Protein AF-A0A2M8S8R7-F1 (afdb_monomer)

Radius of gyration: 24.05 Å; Cα contacts (8 Å, |Δi|>4): 678; chains: 1; bounding box: 71×45×65 Å

Nearest PDB structures (foldseek):
  3ilj-assembly1_A  TM=2.796E-01  e=3.632E+00  Escherichia coli K-12
  1tmm-assembly1_A  TM=2.621E-01  e=4.346E+00  Escherichia coli
  7kdr-assembly1_A  TM=2.637E-01  e=5.520E+00  Escherichia coli K-12
  3kuh-assembly1_A  TM=2.385E-01  e=4.898E+00  Escherichia coli K-12

Sequence (389 aa):
VWYWWPNVEASHVPVLREVSRRVFSVGKGEDLAVLDATDAEPPANAVRWQPATSGASLEVPEAGCLAVCDAVFARDLNDLPLPAAGVRAVTYASDVAASAQPLPTFVLGLWRSGKRCSCDARLLCQVVGPIRHLLDEIRNEVVGLLARSPSERPAMETLVRRVLLGHDDSDKPIAEPHLAILPLPSVLGPYPDGRVRRIALADFGGGDDPNRRAIVEMAQVLLHGRELRDNGLGTGVVLDTEPDRQWLRAITKRSRTWATVTPLVQAAKELTGAEWKRLVEARRKAEQEPAKAAARELHLRKRRLELIERSIRQAIAGQGARIVSVEFTSGGPIAGVHVAAQYRTKGYLSEMPKLHIHVTFDRPVAGPLAVGRGRYVGFGVLWPVQDHE

Secondary structure (DSSP, 8-state):
-----TTS-GGGHHHHHHHHTT--EETTTTEE------SSPPPTTSPPEEEEEEEEEEEEEPTTHHHHHHHHHHS-TT--SPPPPSEEEEEEEESS----PPP-EEEEEEEETTEE--B-GGGTHHHHHHHHHHHHHTHHHHHHHH-SSTTTHHHHHHHHHHHHH-B-TTSPBPSS--EEEEEEE--SSSS----EEEEEEEETT-SS-HHHHHHHHHHHHHHTTPEEEETTEEEEEEEEE-TT-HHHHHHH-EEEEEEESS-EE---TTSSHHHHHHHHHHHHTTTT-HHHHHHHHHHHHHHHHHHHHHHHHHHTTTS---EEEEEEESS-SSTTPPPGGGS---GGGTTS-EEEEEEEEEEEEES-EE-STTTTBT-SEEEEEPP--

Mean predicted aligned error: 12.51 Å

Solvent-accessible surface area (backbone atoms only — not comparable to full-atom values): 21881 Å² total; per-residue (Å²): 138,87,86,85,65,95,86,62,66,70,85,50,34,67,59,48,29,59,54,26,66,73,40,60,47,47,86,92,66,80,40,79,42,86,49,79,53,72,82,69,80,75,64,90,86,58,87,47,71,42,84,3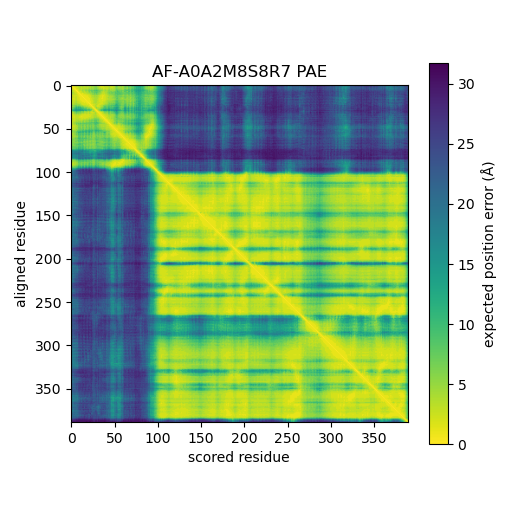8,99,59,65,55,74,41,81,39,78,40,90,62,26,65,61,52,52,50,54,65,68,74,52,67,96,83,71,76,81,77,78,81,73,44,54,42,81,43,31,27,29,59,73,63,70,55,68,89,64,80,59,59,64,50,45,33,31,35,28,36,94,93,36,82,39,72,42,61,55,40,46,45,59,78,54,47,48,20,50,50,50,52,52,59,66,45,44,64,57,50,36,65,74,67,38,92,45,84,84,45,35,64,63,41,46,52,48,48,38,29,39,61,70,24,24,49,96,84,71,43,81,54,89,64,59,26,43,17,41,35,61,41,44,33,60,66,77,97,74,35,68,17,36,25,38,32,36,35,45,36,33,77,52,68,62,95,50,65,65,63,50,51,52,54,55,47,48,56,60,67,44,46,74,35,68,35,33,57,95,85,38,79,67,66,34,27,30,34,71,50,87,81,48,58,67,52,53,50,40,38,38,68,28,37,31,35,30,33,64,27,37,25,28,49,83,48,93,82,53,31,65,66,50,50,51,53,50,53,51,30,60,71,39,27,90,82,41,46,70,61,27,51,52,52,53,51,50,54,52,52,56,52,50,55,56,49,51,52,32,46,54,64,60,47,62,67,66,86,59,47,83,70,48,76,45,79,40,83,51,40,78,48,67,32,34,68,37,31,84,66,47,59,58,68,74,91,54,52,68,36,51,53,38,28,42,39,38,33,36,77,43,65,44,67,34,72,42,48,26,50,72,32,28,54,67,33,21,11,26,39,36,64,44,80,81,85,126

Structure (mmCIF, N/CA/C/O backbone):
data_AF-A0A2M8S8R7-F1
#
_entry.id   AF-A0A2M8S8R7-F1
#
loop_
_atom_site.group_PDB
_atom_site.id
_atom_site.type_symbol
_atom_site.label_atom_id
_atom_site.label_alt_id
_atom_site.label_comp_id
_atom_site.label_asym_id
_atom_site.label_entity_id
_atom_site.label_seq_id
_atom_site.pdbx_PDB_ins_code
_atom_site.Cartn_x
_atom_site.Cartn_y
_atom_site.Cartn_z
_atom_site.occupancy
_atom_site.B_iso_or_equiv
_atom_site.auth_seq_id
_atom_site.auth_comp_id
_atom_site.auth_asym_id
_atom_site.auth_atom_id
_atom_site.pdbx_PDB_model_num
ATOM 1 N N . VAL A 1 1 ? -18.977 6.056 -17.827 1.00 67.38 1 VAL A N 1
ATOM 2 C CA . VAL A 1 1 ? -19.468 4.754 -17.306 1.00 67.38 1 VAL A CA 1
ATOM 3 C C . VAL A 1 1 ? -20.723 4.411 -18.080 1.00 67.38 1 VAL A C 1
ATOM 5 O O . VAL A 1 1 ? -21.520 5.317 -18.281 1.00 67.38 1 VAL A O 1
ATOM 8 N N . TRP A 1 2 ? -20.870 3.171 -18.546 1.00 76.62 2 TRP A N 1
ATOM 9 C CA . TRP A 1 2 ? -22.047 2.733 -19.301 1.00 76.62 2 TRP A CA 1
ATOM 10 C C . TRP A 1 2 ? -22.947 1.897 -18.393 1.00 76.62 2 TRP A C 1
ATOM 12 O O . TRP A 1 2 ? -22.484 0.916 -17.813 1.00 76.62 2 TRP A O 1
ATOM 22 N N . TYR A 1 3 ? -24.213 2.289 -18.272 1.00 81.62 3 TYR A N 1
ATOM 23 C CA . TYR A 1 3 ? -25.257 1.447 -17.694 1.00 81.62 3 TYR A CA 1
ATOM 24 C C . TYR A 1 3 ? -26.034 0.834 -18.851 1.00 81.62 3 TYR A C 1
ATOM 26 O O . TYR A 1 3 ? -26.595 1.557 -19.669 1.00 81.62 3 TYR A O 1
ATOM 34 N N . TRP A 1 4 ? -26.005 -0.492 -18.953 1.00 82.50 4 TRP A N 1
ATOM 35 C CA . TRP A 1 4 ? -26.667 -1.217 -20.030 1.00 82.50 4 TRP A CA 1
ATOM 36 C C . TRP A 1 4 ? -27.937 -1.880 -19.509 1.00 82.50 4 TRP A C 1
ATOM 38 O O . TRP A 1 4 ? -27.879 -2.687 -18.578 1.00 82.50 4 TRP A O 1
ATOM 48 N N . TRP A 1 5 ? -29.075 -1.551 -20.118 1.00 83.62 5 TRP A N 1
ATOM 49 C CA . TRP A 1 5 ? -30.376 -2.123 -19.781 1.00 83.62 5 TRP A CA 1
ATOM 50 C C . TRP A 1 5 ? -30.871 -2.999 -20.937 1.00 83.62 5 TRP A C 1
ATOM 52 O O . TRP A 1 5 ? -31.581 -2.505 -21.810 1.00 83.62 5 TRP A O 1
ATOM 62 N N . PRO A 1 6 ? -30.533 -4.302 -20.956 1.00 76.81 6 PRO A N 1
ATOM 63 C CA . PRO A 1 6 ? -30.803 -5.173 -22.105 1.00 76.81 6 PRO A CA 1
ATOM 64 C C . PRO A 1 6 ? -32.296 -5.411 -22.375 1.00 76.81 6 PRO A C 1
ATOM 66 O O . PRO A 1 6 ? -32.649 -5.886 -23.446 1.00 76.81 6 PRO A O 1
ATOM 69 N N . ASN A 1 7 ? -33.166 -5.092 -21.412 1.00 82.31 7 ASN A N 1
ATOM 70 C CA . ASN A 1 7 ? -34.602 -5.369 -21.467 1.00 82.31 7 ASN A CA 1
ATOM 71 C C . ASN A 1 7 ? -35.458 -4.098 -21.628 1.00 82.31 7 ASN A C 1
ATOM 73 O O . ASN A 1 7 ? -36.662 -4.148 -21.394 1.00 82.31 7 ASN A O 1
ATOM 77 N N . VAL A 1 8 ? -34.853 -2.947 -21.943 1.00 82.56 8 VAL A N 1
ATOM 78 C CA . VAL A 1 8 ? -35.576 -1.677 -22.129 1.00 82.56 8 VAL A CA 1
ATOM 79 C C . VAL A 1 8 ? -35.823 -1.442 -23.615 1.00 82.56 8 VAL A C 1
ATOM 81 O O . VAL A 1 8 ? -34.909 -1.548 -24.427 1.00 82.56 8 VAL A O 1
ATOM 84 N N . GLU A 1 9 ? -37.060 -1.101 -23.977 1.00 86.81 9 GLU A N 1
ATOM 85 C CA . GLU A 1 9 ? -37.412 -0.784 -25.362 1.00 86.81 9 GLU A CA 1
ATOM 86 C C . GLU A 1 9 ? -36.741 0.514 -25.835 1.00 86.81 9 GLU A C 1
ATOM 88 O O . GLU A 1 9 ? -36.772 1.530 -25.132 1.00 86.81 9 GLU A O 1
ATOM 93 N N . ALA A 1 10 ? -36.219 0.514 -27.068 1.00 86.25 10 ALA A N 1
ATOM 94 C CA . ALA A 1 10 ? -35.553 1.670 -27.680 1.00 86.25 10 ALA A CA 1
ATOM 95 C C . ALA A 1 10 ? -36.453 2.919 -27.791 1.00 86.25 10 ALA A C 1
ATOM 97 O O . ALA A 1 10 ? -35.959 4.046 -27.824 1.00 86.25 10 ALA A O 1
ATOM 98 N N . SER A 1 11 ? -37.778 2.737 -27.769 1.00 90.25 11 SER A N 1
ATOM 99 C CA . SER A 1 11 ? -38.788 3.805 -27.715 1.00 90.25 11 SER A CA 1
ATOM 100 C C . SER A 1 11 ? -38.593 4.775 -26.538 1.00 90.25 11 SER A C 1
ATOM 102 O O . SER A 1 11 ? -38.972 5.941 -26.639 1.00 90.25 11 SER A O 1
ATOM 104 N N . HIS A 1 12 ? -37.955 4.337 -25.446 1.00 88.81 12 HIS A N 1
ATOM 105 C CA . HIS A 1 12 ? -37.698 5.162 -24.261 1.00 88.81 12 HIS A CA 1
ATOM 106 C C . HIS A 1 12 ? -36.440 6.038 -24.371 1.00 88.81 12 HIS A C 1
ATOM 108 O O . HIS A 1 12 ? -36.274 6.970 -23.580 1.00 88.81 12 HIS A O 1
ATOM 114 N N . VAL A 1 13 ? -35.555 5.788 -25.346 1.00 89.75 13 VAL A N 1
ATOM 115 C CA . VAL A 1 13 ? -34.266 6.494 -25.490 1.00 89.75 13 VAL A CA 1
ATOM 116 C C . VAL A 1 13 ? -34.433 8.013 -25.639 1.00 89.75 13 VAL A C 1
ATOM 118 O O . VAL A 1 13 ? -33.710 8.736 -24.951 1.00 89.75 13 VAL A O 1
ATOM 121 N N . PRO A 1 14 ? -35.380 8.550 -26.442 1.00 91.00 14 PRO A N 1
ATOM 122 C CA . PRO A 1 14 ? -35.574 9.998 -26.547 1.00 91.00 14 PRO A CA 1
ATOM 123 C C . PRO A 1 14 ? -35.931 10.654 -25.207 1.00 91.00 14 PRO A C 1
ATOM 125 O O . PRO A 1 14 ? -35.393 11.710 -24.875 1.00 91.00 14 PRO A O 1
ATOM 128 N N . VAL A 1 15 ? -36.791 10.007 -24.413 1.00 90.19 15 VAL A N 1
ATOM 129 C CA . VAL A 1 15 ? -37.206 10.504 -23.092 1.00 90.19 15 VAL A CA 1
ATOM 130 C C . VAL A 1 15 ? -36.038 10.448 -22.109 1.00 90.19 15 VAL A C 1
ATOM 132 O O . VAL A 1 15 ? -35.763 11.431 -21.422 1.00 90.19 15 VAL A O 1
ATOM 135 N N . LEU A 1 16 ? -35.299 9.335 -22.078 1.00 86.44 16 LEU A N 1
ATOM 136 C CA . LEU A 1 16 ? -34.114 9.190 -21.228 1.00 86.44 16 LEU A CA 1
ATOM 137 C C . LEU A 1 16 ? -33.029 10.211 -21.582 1.00 86.44 16 LEU A C 1
ATOM 139 O O . LEU A 1 16 ? -32.403 10.769 -20.682 1.00 86.44 16 LEU A O 1
ATOM 143 N N . ARG A 1 17 ? -32.825 10.496 -22.873 1.00 89.69 17 ARG A N 1
ATOM 144 C CA . ARG A 1 17 ? -31.869 11.505 -23.345 1.00 89.69 17 ARG A CA 1
ATOM 145 C C . ARG A 1 17 ? -32.271 12.910 -22.899 1.00 89.69 17 ARG A C 1
ATOM 147 O O . ARG A 1 17 ? -31.420 13.669 -22.442 1.00 89.69 17 ARG A O 1
ATOM 154 N N . GLU A 1 18 ? -33.556 13.245 -22.977 1.00 87.31 18 GLU A N 1
ATOM 155 C CA . GLU A 1 18 ? -34.071 14.538 -22.516 1.00 87.31 18 GLU A CA 1
ATOM 156 C C . GLU A 1 18 ? -33.914 14.718 -20.998 1.00 87.31 18 GLU A C 1
ATOM 158 O O . GLU A 1 18 ? -33.465 15.770 -20.544 1.00 87.31 18 GLU A O 1
ATOM 163 N N . VAL A 1 19 ? -34.205 13.682 -20.206 1.00 84.25 19 VAL A N 1
ATOM 164 C CA . VAL A 1 19 ? -33.983 13.710 -18.749 1.00 84.25 19 VAL A CA 1
ATOM 165 C C . VAL A 1 19 ? -32.491 13.807 -18.422 1.00 84.25 19 VAL A C 1
ATOM 167 O O . VAL A 1 19 ? -32.100 14.611 -17.578 1.00 84.25 19 VAL A O 1
ATOM 170 N N . SER A 1 20 ? -31.644 13.048 -19.123 1.00 85.00 20 SER A N 1
ATOM 171 C CA . SER A 1 20 ? -30.189 13.017 -18.905 1.00 85.00 20 SER A CA 1
ATOM 172 C C . SER A 1 20 ? -29.539 14.390 -19.078 1.00 85.00 20 SER A C 1
ATOM 174 O O . SER A 1 20 ? -28.680 14.763 -18.283 1.00 85.00 20 SER A O 1
ATOM 176 N N . ARG A 1 21 ? -30.005 15.193 -20.045 1.00 82.38 21 ARG A N 1
ATOM 177 C CA . ARG A 1 21 ? -29.527 16.572 -20.271 1.00 82.38 21 ARG A CA 1
ATOM 178 C C . ARG A 1 21 ? -29.781 17.522 -19.101 1.00 82.38 21 ARG A C 1
ATOM 180 O O . ARG A 1 21 ? -29.117 18.548 -19.002 1.00 82.38 21 ARG A O 1
ATOM 187 N N . ARG A 1 22 ? -30.744 17.205 -18.234 1.00 81.31 22 ARG A N 1
ATOM 188 C CA . ARG A 1 22 ? -31.092 18.012 -17.053 1.00 81.31 22 ARG A CA 1
ATOM 189 C C . ARG A 1 22 ? -30.291 17.608 -15.817 1.00 81.31 22 ARG A C 1
ATOM 191 O O . ARG A 1 22 ? -30.345 18.300 -14.803 1.00 81.31 22 ARG A O 1
ATOM 198 N N . VAL A 1 23 ? -29.544 16.507 -15.892 1.00 77.06 23 VAL A N 1
ATOM 199 C CA . VAL A 1 23 ? -28.680 16.044 -14.810 1.00 77.06 23 VAL A CA 1
ATOM 200 C C . VAL A 1 23 ? -27.337 16.751 -14.919 1.00 77.06 23 VAL A C 1
ATOM 202 O O . VAL A 1 23 ? -26.569 16.511 -15.842 1.00 77.06 23 VAL A O 1
ATOM 205 N N . PHE A 1 24 ? -27.053 17.620 -13.953 1.00 72.19 24 PHE A N 1
ATOM 206 C CA . PHE A 1 24 ? -25.789 18.358 -13.867 1.00 72.19 24 PHE A CA 1
ATOM 207 C C . PHE A 1 24 ? -24.820 17.763 -12.837 1.00 72.19 24 PHE A C 1
ATOM 209 O O . PHE A 1 24 ? -23.649 18.132 -12.800 1.00 72.19 24 PHE A O 1
ATOM 216 N N . SER A 1 25 ? -25.290 16.842 -11.990 1.00 68.06 25 SER A N 1
ATOM 217 C CA . SER A 1 25 ? -24.465 16.154 -10.996 1.00 68.06 25 SER A CA 1
ATOM 218 C C . SER A 1 25 ? -24.991 14.750 -10.699 1.00 68.06 25 SER A C 1
ATOM 220 O O . SER A 1 25 ? -26.184 14.485 -10.840 1.00 68.06 25 SER A O 1
ATOM 222 N N . VAL A 1 26 ? -24.101 13.840 -10.297 1.00 63.94 26 VAL A N 1
ATOM 223 C CA . VAL A 1 26 ? -24.443 12.467 -9.882 1.00 63.94 26 VAL A CA 1
ATOM 224 C C . VAL A 1 26 ? -23.907 12.221 -8.467 1.00 63.94 26 VAL A C 1
ATOM 226 O O . VAL A 1 26 ? -22.957 12.860 -8.019 1.00 63.94 26 VAL A O 1
ATOM 229 N N . GLY A 1 27 ? -24.542 11.313 -7.722 1.00 61.47 27 GLY A N 1
ATOM 230 C CA . GLY A 1 27 ? -24.192 11.024 -6.330 1.00 61.47 27 GLY A CA 1
ATOM 231 C C . GLY A 1 27 ? -24.835 12.015 -5.357 1.00 61.47 27 GLY A C 1
ATOM 232 O O . GLY A 1 27 ? -25.998 12.373 -5.509 1.00 61.47 27 GLY A O 1
ATOM 233 N N . LYS A 1 28 ? -24.094 12.467 -4.339 1.00 54.31 28 LYS A N 1
ATOM 234 C CA . LYS A 1 28 ? -24.588 13.433 -3.333 1.00 54.31 28 LYS A CA 1
ATOM 235 C C . LYS A 1 28 ? -24.466 14.899 -3.787 1.00 54.31 28 LYS A C 1
ATOM 237 O O . LYS A 1 28 ? -24.303 15.780 -2.951 1.00 54.31 28 LYS A O 1
ATOM 242 N N . GLY A 1 29 ? -24.495 15.145 -5.099 1.00 49.56 29 GLY A N 1
ATOM 243 C CA . GLY A 1 29 ? -24.307 16.476 -5.692 1.00 49.56 29 GLY A CA 1
ATOM 244 C C . GLY A 1 29 ? -22.866 16.998 -5.649 1.00 49.56 29 GLY A C 1
ATOM 245 O O . GLY A 1 29 ? -22.649 18.186 -5.861 1.00 49.56 29 GLY A O 1
ATOM 246 N N . GLU A 1 30 ? -21.885 16.138 -5.349 1.00 43.62 30 GLU A N 1
ATOM 247 C CA . GLU A 1 30 ? -20.467 16.524 -5.268 1.00 43.62 30 GLU A CA 1
ATOM 248 C C . GLU A 1 30 ? -19.759 16.448 -6.638 1.00 43.62 30 GLU A C 1
ATOM 250 O O . GLU A 1 30 ? -18.824 17.210 -6.875 1.00 43.62 30 GLU A O 1
ATOM 255 N N . ASP A 1 31 ? -20.220 15.580 -7.547 1.00 52.41 31 ASP A N 1
ATOM 256 C CA . ASP A 1 31 ? -19.556 15.306 -8.825 1.00 52.41 31 ASP A CA 1
ATOM 257 C C . ASP A 1 31 ? -20.390 15.822 -10.006 1.00 52.41 31 ASP A C 1
ATOM 259 O O . ASP A 1 31 ? -21.514 15.362 -10.235 1.00 52.41 31 ASP A O 1
ATOM 263 N N . LEU A 1 32 ? -19.831 16.762 -10.777 1.00 69.88 32 LEU A N 1
ATOM 264 C CA . LEU A 1 32 ? -20.419 17.204 -12.044 1.00 69.88 32 LEU A CA 1
ATOM 265 C C . LEU A 1 32 ? -20.461 16.037 -13.030 1.00 69.88 32 LEU A C 1
ATOM 267 O O . LEU A 1 32 ? -19.477 15.314 -13.200 1.00 69.88 32 LEU A O 1
ATOM 271 N N . ALA A 1 33 ? -21.591 15.877 -13.709 1.00 74.06 33 ALA A N 1
ATOM 272 C CA . ALA A 1 33 ? -21.785 14.802 -14.666 1.00 74.06 33 ALA A CA 1
ATOM 273 C C . ALA A 1 33 ? -22.485 15.317 -15.919 1.00 74.06 33 ALA A C 1
ATOM 275 O O . ALA A 1 33 ? -23.383 16.149 -15.842 1.00 74.06 33 ALA A O 1
ATOM 276 N N . VAL A 1 34 ? -22.082 14.769 -17.062 1.00 79.75 34 VAL A N 1
ATOM 277 C CA . VAL A 1 34 ? -22.827 14.863 -18.316 1.00 79.75 34 VAL A CA 1
ATOM 278 C C . VAL A 1 34 ? -23.331 13.462 -18.617 1.00 79.75 34 VAL A C 1
ATOM 280 O O . VAL A 1 34 ? -22.540 12.517 -18.670 1.00 79.75 34 VAL A O 1
ATOM 283 N N . LEU A 1 35 ? -24.645 13.326 -18.763 1.00 82.94 35 LEU A N 1
ATOM 284 C CA . LEU A 1 35 ? -25.296 12.064 -19.082 1.00 82.94 35 LEU A CA 1
ATOM 285 C C . LEU A 1 35 ? -25.879 12.122 -20.492 1.00 82.94 35 LEU A C 1
ATOM 287 O O . LEU A 1 35 ? -26.383 13.154 -20.933 1.00 82.94 35 LEU A O 1
ATOM 291 N N . ASP A 1 36 ? -25.844 10.983 -21.170 1.00 87.12 36 ASP A N 1
ATOM 292 C CA . ASP A 1 36 ? -26.535 10.760 -22.433 1.00 87.12 36 ASP A CA 1
ATOM 293 C C . ASP A 1 36 ? -27.135 9.348 -22.423 1.00 87.12 36 ASP A C 1
ATOM 295 O O . ASP A 1 36 ? -26.687 8.474 -21.675 1.00 87.12 36 ASP A O 1
ATOM 299 N N . ALA A 1 37 ? -28.155 9.136 -23.247 1.00 89.50 37 ALA A N 1
ATOM 300 C CA . ALA A 1 37 ? -28.804 7.848 -23.445 1.00 89.50 37 ALA A CA 1
ATOM 301 C C . ALA A 1 37 ? -28.721 7.466 -24.923 1.00 89.50 37 ALA A C 1
ATOM 303 O O . ALA A 1 37 ? -28.919 8.305 -25.802 1.00 89.50 37 ALA A O 1
ATOM 304 N N . THR A 1 38 ? -28.433 6.201 -25.210 1.00 88.12 38 THR A N 1
ATOM 305 C CA . THR A 1 38 ? -28.327 5.675 -26.574 1.00 88.12 38 THR A CA 1
ATOM 306 C C . THR A 1 38 ? -28.801 4.226 -26.615 1.00 88.12 38 THR A C 1
ATOM 308 O O . THR A 1 38 ? -28.715 3.522 -25.610 1.00 88.12 38 THR A O 1
ATOM 311 N N . ASP A 1 39 ? -29.314 3.805 -27.765 1.00 87.88 39 ASP A N 1
ATOM 312 C CA . ASP A 1 39 ? -29.610 2.413 -28.116 1.00 87.88 39 ASP A CA 1
ATOM 313 C C . ASP A 1 39 ? -28.405 1.698 -28.748 1.00 87.88 39 ASP A C 1
ATOM 315 O O . ASP A 1 39 ? -28.455 0.492 -28.983 1.00 87.88 39 ASP A O 1
ATOM 319 N N . ALA A 1 40 ? -27.311 2.423 -29.001 1.00 85.88 40 ALA A N 1
ATOM 320 C CA . ALA A 1 40 ? -26.065 1.837 -29.468 1.00 85.88 40 ALA A CA 1
ATOM 321 C C . ALA A 1 40 ? -25.492 0.854 -28.438 1.00 85.88 40 ALA A C 1
ATOM 323 O O . ALA A 1 40 ? -25.488 1.119 -27.231 1.00 85.88 40 ALA A O 1
ATOM 324 N N . GLU A 1 41 ? -24.947 -0.257 -28.931 1.00 81.81 41 GLU A N 1
ATOM 325 C CA . GLU A 1 41 ? -24.250 -1.212 -28.079 1.00 81.81 41 GLU A CA 1
ATOM 326 C C . GLU A 1 41 ? -23.045 -0.558 -27.379 1.00 81.81 41 GLU A C 1
ATOM 328 O O . GLU A 1 41 ? -22.358 0.293 -27.959 1.00 81.81 41 GLU A O 1
ATOM 333 N N . PRO A 1 42 ? -22.752 -0.957 -26.128 1.00 81.75 42 PRO A N 1
ATOM 334 C CA . PRO A 1 42 ? -21.570 -0.479 -25.436 1.00 81.75 42 PRO A CA 1
ATOM 335 C C . PRO A 1 42 ? -20.293 -0.910 -26.184 1.00 81.75 42 PRO A C 1
ATOM 337 O O . PRO A 1 42 ? -20.272 -1.976 -26.806 1.00 81.75 42 PRO A O 1
ATOM 340 N N . PRO A 1 43 ? -19.195 -0.132 -26.095 1.00 81.62 43 PRO A N 1
ATOM 341 C CA . PRO A 1 43 ? -17.947 -0.446 -26.785 1.00 81.62 43 PRO A CA 1
ATOM 342 C C . PRO A 1 43 ? -17.465 -1.872 -26.496 1.00 81.62 43 PRO A C 1
ATOM 344 O O . PRO A 1 43 ? -17.395 -2.286 -25.338 1.00 81.62 43 PRO A O 1
ATOM 347 N N . ALA A 1 44 ? -17.080 -2.616 -27.537 1.00 77.56 44 ALA A N 1
ATOM 348 C CA . ALA A 1 44 ? -16.671 -4.019 -27.408 1.00 77.56 44 ALA A CA 1
ATOM 349 C C . ALA A 1 44 ? -15.450 -4.227 -26.489 1.00 77.56 44 ALA A C 1
ATOM 351 O O . ALA A 1 44 ? -15.290 -5.295 -25.907 1.00 77.56 44 ALA A O 1
ATOM 352 N N . ASN A 1 45 ? -14.605 -3.204 -26.339 1.00 77.00 45 ASN A N 1
ATOM 353 C CA . ASN A 1 45 ? -13.425 -3.193 -25.475 1.00 77.00 45 ASN A CA 1
ATOM 354 C C . ASN A 1 45 ? -13.699 -2.687 -24.046 1.00 77.00 45 ASN A C 1
ATOM 356 O O . ASN A 1 45 ? -12.760 -2.533 -23.263 1.00 77.00 45 ASN A O 1
ATOM 360 N N . ALA A 1 46 ? -14.950 -2.378 -23.697 1.00 75.25 46 ALA A N 1
ATOM 361 C CA . ALA A 1 46 ? -15.299 -1.968 -22.345 1.00 75.25 46 ALA A CA 1
ATOM 362 C C . ALA A 1 46 ? -15.286 -3.170 -21.388 1.00 75.25 46 ALA A C 1
ATOM 364 O O . ALA A 1 46 ? -15.819 -4.233 -21.699 1.00 75.25 46 ALA A O 1
ATOM 365 N N . VAL A 1 47 ? -14.730 -2.974 -20.188 1.00 77.75 47 VAL A N 1
ATOM 366 C CA . VAL A 1 47 ? -14.798 -3.959 -19.097 1.00 77.75 47 VAL A CA 1
ATOM 367 C C . VAL A 1 47 ? -16.247 -4.081 -18.632 1.00 77.75 47 VAL A C 1
ATOM 369 O O . VAL A 1 47 ? -16.835 -3.084 -18.196 1.00 77.75 47 VAL A O 1
ATOM 372 N N . ARG A 1 48 ? -16.830 -5.283 -18.690 1.00 83.94 48 ARG A N 1
ATOM 373 C CA . ARG A 1 48 ? -18.232 -5.490 -18.307 1.00 83.94 48 ARG A CA 1
ATOM 374 C C . ARG A 1 48 ? -18.308 -5.899 -16.853 1.00 83.94 48 ARG A C 1
ATOM 376 O O . ARG A 1 48 ? -17.621 -6.811 -16.417 1.00 83.94 48 ARG A O 1
ATOM 383 N N . TRP A 1 49 ? -19.183 -5.243 -16.106 1.00 83.56 49 TRP A N 1
ATOM 384 C CA . TRP A 1 49 ? -19.457 -5.584 -14.715 1.00 83.56 49 TRP A CA 1
ATOM 385 C C . TRP A 1 49 ? -20.825 -6.247 -14.621 1.00 83.56 49 TRP A C 1
ATOM 387 O O . TRP A 1 49 ? -21.817 -5.682 -15.075 1.00 83.56 49 TRP A O 1
ATOM 397 N N . GLN A 1 50 ? -20.885 -7.436 -14.027 1.00 85.56 50 GLN A N 1
ATOM 398 C CA . GLN A 1 50 ? -22.116 -8.213 -13.875 1.00 85.56 50 GLN A CA 1
ATOM 399 C C . GLN A 1 50 ? -22.394 -8.521 -12.403 1.00 85.56 50 GLN A C 1
ATOM 401 O O . GLN A 1 50 ? -21.440 -8.662 -11.632 1.00 85.56 50 GLN A O 1
ATOM 406 N N . PRO A 1 51 ? -23.672 -8.637 -11.993 1.00 86.69 51 PRO A N 1
ATOM 407 C CA . PRO A 1 51 ? -24.019 -9.066 -10.646 1.00 86.69 51 PRO A CA 1
ATOM 408 C C . PRO A 1 51 ? -23.339 -10.393 -10.293 1.00 86.69 51 PRO A C 1
ATOM 410 O O . PRO A 1 51 ? -23.409 -11.359 -11.049 1.00 86.69 51 PRO A O 1
ATOM 413 N N . ALA A 1 52 ? -22.682 -10.440 -9.139 1.00 81.81 52 ALA A N 1
ATOM 414 C CA . ALA A 1 52 ? -21.890 -11.575 -8.687 1.00 81.81 52 ALA A CA 1
ATOM 415 C C . ALA A 1 52 ? -22.014 -11.766 -7.173 1.00 81.81 52 ALA A C 1
ATOM 417 O O . ALA A 1 52 ? -22.400 -10.862 -6.434 1.00 81.81 52 ALA A O 1
ATOM 418 N N . THR A 1 53 ? -21.634 -12.945 -6.682 1.00 72.25 53 THR A N 1
ATOM 419 C CA . THR A 1 53 ? -21.608 -13.249 -5.239 1.00 72.25 53 THR A CA 1
ATOM 420 C C . THR A 1 53 ? -20.445 -12.576 -4.500 1.00 72.25 53 THR A C 1
ATOM 422 O O . THR A 1 53 ? -20.431 -12.540 -3.272 1.00 72.25 53 THR A O 1
ATOM 425 N N . SER A 1 54 ? -19.450 -12.063 -5.228 1.00 58.31 54 SER A N 1
ATOM 426 C CA . SER A 1 54 ? -18.256 -11.396 -4.694 1.00 58.31 54 SER A CA 1
ATOM 427 C C . SER A 1 54 ? -17.749 -10.343 -5.676 1.00 58.31 54 SER A C 1
ATOM 429 O O . SER A 1 54 ? -17.820 -10.572 -6.878 1.00 58.31 54 SER A O 1
ATOM 431 N N . GLY A 1 55 ? -17.208 -9.226 -5.183 1.00 69.06 55 GLY A N 1
ATOM 432 C CA . GLY A 1 55 ? -16.733 -8.126 -6.026 1.00 69.06 55 GLY A CA 1
ATOM 433 C C . GLY A 1 55 ? -16.976 -6.749 -5.403 1.00 69.06 55 GLY A C 1
ATOM 434 O O . GLY A 1 55 ? -16.983 -6.607 -4.176 1.00 69.06 55 GLY A O 1
ATOM 435 N N . ALA A 1 56 ? -17.161 -5.728 -6.240 1.00 67.31 56 ALA A N 1
ATOM 436 C CA . ALA A 1 56 ? -17.473 -4.371 -5.802 1.00 67.31 56 ALA A CA 1
ATOM 437 C C . ALA A 1 56 ? -18.972 -4.234 -5.500 1.00 67.31 56 ALA A C 1
ATOM 439 O O . ALA A 1 56 ? -19.811 -4.608 -6.311 1.00 67.31 56 ALA A O 1
ATOM 440 N N . SER A 1 57 ? -19.317 -3.681 -4.338 1.00 73.88 57 SER A N 1
ATOM 441 C CA . SER A 1 57 ? -20.712 -3.427 -3.965 1.00 73.88 57 SER A CA 1
ATOM 442 C C . SER A 1 57 ? -21.151 -2.055 -4.468 1.00 73.88 57 SER A C 1
ATOM 444 O O . SER A 1 57 ? -20.499 -1.060 -4.154 1.00 73.88 57 SER A O 1
ATOM 446 N N . LEU A 1 58 ? -22.266 -2.005 -5.192 1.00 72.88 58 LEU A N 1
ATOM 447 C CA . LEU A 1 58 ? -22.915 -0.784 -5.669 1.00 72.88 58 LEU A CA 1
ATOM 448 C C . LEU A 1 58 ? -24.331 -0.694 -5.095 1.00 72.88 58 LEU A C 1
ATOM 450 O O . LEU A 1 58 ? -25.002 -1.712 -4.943 1.00 72.88 58 LEU A O 1
ATOM 454 N N . GLU A 1 59 ? -24.782 0.515 -4.771 1.00 73.62 59 GLU A N 1
ATOM 455 C CA . GLU A 1 59 ? -26.184 0.762 -4.428 1.00 73.62 59 GLU A CA 1
ATOM 456 C C . GLU A 1 59 ? -27.002 0.807 -5.722 1.00 73.62 59 GLU A C 1
ATOM 458 O O . GLU A 1 59 ? -26.687 1.565 -6.639 1.00 73.62 59 GLU A O 1
ATOM 463 N N . VAL A 1 60 ? -28.023 -0.040 -5.814 1.00 79.38 60 VAL A N 1
ATOM 464 C CA . VAL A 1 60 ? -28.898 -0.170 -6.981 1.00 79.38 60 VAL A CA 1
ATOM 465 C C . VAL A 1 60 ? -30.333 0.127 -6.549 1.00 79.38 60 VAL A C 1
ATOM 467 O O . VAL A 1 60 ? -30.761 -0.421 -5.531 1.00 79.38 60 VAL A O 1
ATOM 470 N N . PRO A 1 61 ? -31.086 0.946 -7.302 1.00 78.00 61 PRO A N 1
ATOM 471 C CA . PRO A 1 61 ? -32.500 1.195 -7.034 1.00 78.00 61 PRO A CA 1
ATOM 472 C C . PRO A 1 61 ? -33.327 -0.093 -6.922 1.00 78.00 61 PRO A C 1
ATOM 474 O O . PRO A 1 61 ? -33.159 -1.030 -7.704 1.00 78.00 61 PRO A O 1
ATOM 477 N N . GLU A 1 62 ? -34.241 -0.120 -5.959 1.00 81.44 62 GLU A N 1
ATOM 478 C CA . GLU A 1 62 ? -35.307 -1.109 -5.817 1.00 81.44 62 GLU A CA 1
ATOM 479 C C . GLU A 1 62 ? -36.646 -0.558 -6.330 1.00 81.44 62 GLU A C 1
ATOM 481 O O . GLU A 1 62 ? -36.799 0.634 -6.623 1.00 81.44 62 GLU A O 1
ATOM 486 N N . ALA A 1 63 ? -37.643 -1.440 -6.435 1.00 80.19 63 ALA A N 1
ATOM 487 C CA . ALA A 1 63 ? -39.008 -1.040 -6.747 1.00 80.19 63 ALA A CA 1
ATOM 488 C C . ALA A 1 63 ? -39.502 0.010 -5.733 1.00 80.19 63 ALA A C 1
ATOM 490 O O . ALA A 1 63 ? -39.344 -0.152 -4.527 1.00 80.19 63 ALA A O 1
ATOM 491 N N . GLY A 1 64 ? -40.083 1.103 -6.234 1.00 77.88 64 GLY A N 1
ATOM 492 C CA . GLY A 1 64 ? -40.521 2.236 -5.410 1.00 77.88 64 GLY A CA 1
ATOM 493 C C . GLY A 1 64 ? -39.467 3.328 -5.189 1.00 77.88 64 GLY A C 1
ATOM 494 O O . GLY A 1 64 ? -39.823 4.397 -4.702 1.00 77.88 64 GLY A O 1
ATOM 495 N N . CYS A 1 65 ? -38.207 3.136 -5.610 1.00 78.00 65 CYS A N 1
ATOM 496 C CA . CYS A 1 65 ? -37.167 4.169 -5.489 1.00 78.00 65 CYS A CA 1
ATOM 497 C C . CYS A 1 65 ? -37.560 5.491 -6.169 1.00 78.00 65 CYS A C 1
ATOM 499 O O . CYS A 1 65 ? -37.287 6.557 -5.626 1.00 78.00 65 CYS A O 1
ATOM 501 N N . LEU A 1 66 ? -38.230 5.432 -7.326 1.00 77.12 66 LEU A N 1
ATOM 502 C CA . LEU A 1 66 ? -38.678 6.630 -8.040 1.00 77.12 66 LEU A CA 1
ATOM 503 C C . LEU A 1 66 ? -39.712 7.426 -7.231 1.00 77.12 66 LEU A C 1
ATOM 505 O O . LEU A 1 66 ? -39.568 8.632 -7.097 1.00 77.12 66 LEU A O 1
ATOM 509 N N . ALA A 1 67 ? -40.675 6.751 -6.598 1.00 77.69 67 ALA A N 1
ATOM 510 C CA . ALA A 1 67 ? -41.661 7.408 -5.739 1.00 77.69 67 ALA A CA 1
ATOM 511 C C . ALA A 1 67 ? -41.003 8.095 -4.529 1.00 77.69 67 ALA A C 1
ATOM 513 O O . ALA A 1 67 ? -41.431 9.166 -4.104 1.00 77.69 67 ALA A O 1
ATOM 514 N N . VAL A 1 68 ? -39.925 7.505 -3.994 1.00 74.56 68 VAL A N 1
ATOM 515 C CA . VAL A 1 68 ? -39.107 8.145 -2.954 1.00 74.56 68 VAL A CA 1
ATOM 516 C C . VAL A 1 68 ? -38.397 9.383 -3.503 1.00 74.56 68 VAL A C 1
ATOM 518 O O . VAL A 1 68 ? -38.386 10.412 -2.832 1.00 74.56 68 VAL A O 1
ATOM 521 N N . CYS A 1 69 ? -37.830 9.318 -4.712 1.00 73.94 69 CYS A N 1
ATOM 522 C CA . CYS A 1 69 ? -37.225 10.478 -5.371 1.00 73.94 69 CYS A CA 1
ATOM 523 C C . CYS A 1 69 ? -38.245 11.602 -5.606 1.00 73.94 69 CYS A C 1
ATOM 525 O O . CYS A 1 69 ? -37.935 12.751 -5.303 1.00 73.94 69 CYS A O 1
ATOM 527 N N . ASP A 1 70 ? -39.456 11.276 -6.059 1.00 77.31 70 ASP A N 1
ATOM 528 C CA . ASP A 1 70 ? -40.534 12.244 -6.285 1.00 77.31 70 ASP A CA 1
ATOM 529 C C . ASP A 1 70 ? -40.976 12.907 -4.973 1.00 77.31 70 ASP A C 1
ATOM 531 O O . ASP A 1 70 ? -41.079 14.131 -4.896 1.00 77.31 70 ASP A O 1
ATOM 535 N N . ALA A 1 71 ? -41.147 12.124 -3.902 1.00 74.69 71 ALA A N 1
ATOM 536 C CA . ALA A 1 71 ? -41.453 12.651 -2.571 1.00 74.69 71 ALA A CA 1
ATOM 537 C C . ALA A 1 71 ? -40.326 13.550 -2.030 1.00 74.69 71 ALA A C 1
ATOM 539 O O . ALA A 1 71 ? -40.581 14.581 -1.410 1.00 74.69 71 ALA A O 1
ATOM 540 N N . VAL A 1 72 ? -39.066 13.185 -2.288 1.00 71.25 72 VAL A N 1
ATOM 541 C CA . VAL A 1 72 ? -37.886 13.982 -1.920 1.00 71.25 72 VAL A CA 1
ATOM 542 C C . VAL A 1 72 ? -37.771 15.265 -2.743 1.00 71.25 72 VAL A C 1
ATOM 544 O O . VAL A 1 72 ? -37.241 16.247 -2.226 1.00 71.25 72 VAL A O 1
ATOM 547 N N . PHE A 1 73 ? -38.234 15.265 -3.992 1.00 72.62 73 PHE A N 1
ATOM 548 C CA . PHE A 1 73 ? -38.249 16.439 -4.861 1.00 72.62 73 PHE A CA 1
ATOM 549 C C . PHE A 1 73 ? -39.376 17.414 -4.492 1.00 72.62 73 PHE A C 1
ATOM 551 O O . PHE A 1 73 ? -39.174 18.622 -4.534 1.00 72.62 73 PHE A O 1
ATOM 558 N N . ALA A 1 74 ? -40.543 16.898 -4.100 1.00 74.44 74 ALA A N 1
ATOM 559 C CA . ALA A 1 74 ? -41.731 17.697 -3.798 1.00 74.44 74 ALA A CA 1
ATOM 560 C C . ALA A 1 74 ? -41.748 18.339 -2.393 1.00 74.44 74 ALA A C 1
ATOM 562 O O . ALA A 1 74 ? -42.653 19.116 -2.096 1.00 74.44 74 ALA A O 1
ATOM 563 N N . ARG A 1 75 ? -40.801 18.002 -1.510 1.00 68.56 75 ARG A N 1
ATOM 564 C CA . ARG A 1 75 ? -40.810 18.438 -0.100 1.00 68.56 75 ARG A CA 1
ATOM 565 C C . ARG A 1 75 ? -40.186 19.814 0.143 1.00 68.56 75 ARG A C 1
ATOM 567 O O . ARG A 1 75 ? -39.347 20.281 -0.626 1.00 68.56 75 ARG A O 1
ATOM 574 N N . ASP A 1 76 ? -40.502 20.380 1.306 1.00 69.94 76 ASP A N 1
ATOM 575 C CA . ASP A 1 76 ? -39.785 21.518 1.885 1.00 69.94 76 ASP A CA 1
ATOM 576 C C . ASP A 1 76 ? -38.410 21.076 2.431 1.00 69.94 76 ASP A C 1
ATOM 578 O O . ASP A 1 76 ? -38.247 19.974 2.965 1.00 69.94 76 ASP A O 1
ATOM 582 N N . LEU A 1 77 ? -37.397 21.939 2.308 1.00 60.09 77 LEU A N 1
ATOM 583 C CA . LEU A 1 77 ? -36.019 21.680 2.751 1.00 60.09 77 LEU A CA 1
ATOM 584 C C . LEU A 1 77 ? -35.905 21.424 4.266 1.00 60.09 77 LEU A C 1
ATOM 586 O O . LEU A 1 77 ? -34.890 20.885 4.711 1.00 60.09 77 LEU A O 1
ATOM 590 N N . ASN A 1 78 ? -36.924 21.796 5.046 1.00 61.72 78 ASN A N 1
ATOM 591 C CA . ASN A 1 78 ? -36.931 21.683 6.505 1.00 61.72 78 ASN A CA 1
ATOM 592 C C . ASN A 1 78 ? -37.530 20.373 7.052 1.00 61.72 78 ASN A C 1
ATOM 594 O O . ASN A 1 78 ? -37.427 20.126 8.255 1.00 61.72 78 ASN A O 1
ATOM 598 N N . ASP A 1 79 ? -38.102 19.510 6.206 1.00 59.12 79 ASP A N 1
ATOM 599 C CA . ASP A 1 79 ? -38.736 18.267 6.662 1.00 59.12 79 ASP A CA 1
ATOM 600 C C . ASP A 1 79 ? -37.719 17.133 6.897 1.00 59.12 79 ASP A C 1
ATOM 602 O O . ASP A 1 79 ? -37.087 16.596 5.975 1.00 59.12 79 ASP A O 1
ATOM 606 N N . LEU A 1 80 ? -37.590 16.745 8.172 1.00 52.41 80 LEU A N 1
ATOM 607 C CA . LEU A 1 80 ? -36.820 15.598 8.665 1.00 52.41 80 LEU A CA 1
ATOM 608 C C . LEU A 1 80 ? -37.749 14.610 9.398 1.00 52.41 80 LEU A C 1
ATOM 610 O O . LEU A 1 80 ? -38.644 15.054 10.116 1.00 52.41 80 LEU A O 1
ATOM 614 N N . PRO A 1 81 ? -37.504 13.283 9.323 1.00 54.84 81 PRO A N 1
ATOM 615 C CA . PRO A 1 81 ? -36.343 12.614 8.729 1.00 54.84 81 PRO A CA 1
ATOM 616 C C . PRO A 1 81 ? -36.487 12.283 7.233 1.00 54.84 81 PRO A C 1
ATOM 618 O O . PRO A 1 81 ? -37.579 12.129 6.698 1.00 54.84 81 PRO A O 1
ATOM 621 N N . LEU A 1 82 ? -35.338 12.111 6.572 1.00 54.84 82 LEU A N 1
ATOM 622 C CA . LEU A 1 82 ? -35.246 11.611 5.198 1.00 54.84 82 LEU A CA 1
ATOM 623 C C . LEU A 1 82 ? -35.799 10.175 5.117 1.00 54.84 82 LEU A C 1
ATOM 625 O O . LEU A 1 82 ? -35.356 9.334 5.908 1.00 54.84 82 LEU A O 1
ATOM 629 N N . PRO A 1 83 ? -36.677 9.849 4.150 1.00 55.62 83 PRO A N 1
ATOM 630 C CA . PRO A 1 83 ? -36.998 8.463 3.838 1.00 55.62 83 PRO A CA 1
ATOM 631 C C . PRO A 1 83 ? -35.707 7.698 3.522 1.00 55.62 83 PRO A C 1
ATOM 633 O O . PRO A 1 83 ? -34.868 8.178 2.754 1.00 55.62 83 PRO A O 1
ATOM 636 N N . ALA A 1 84 ? -35.524 6.520 4.122 1.00 55.31 84 ALA A N 1
ATOM 637 C CA . ALA A 1 84 ? -34.428 5.636 3.748 1.00 55.31 84 ALA A CA 1
ATOM 638 C C . ALA A 1 84 ? -34.616 5.254 2.272 1.00 55.31 84 ALA A C 1
ATOM 640 O O . ALA A 1 84 ? -35.669 4.744 1.894 1.00 55.31 84 ALA A O 1
ATOM 641 N N . ALA A 1 85 ? -33.631 5.581 1.435 1.00 62.50 85 ALA A N 1
ATOM 642 C CA . ALA A 1 85 ? -33.705 5.371 -0.004 1.00 62.50 85 ALA A CA 1
ATOM 643 C C . ALA A 1 85 ? -34.006 3.897 -0.320 1.00 62.50 85 ALA A C 1
ATOM 645 O O . ALA A 1 85 ? -33.386 3.004 0.258 1.00 62.50 85 ALA A O 1
ATOM 646 N N . GLY A 1 86 ? -34.939 3.659 -1.248 1.00 65.88 86 GLY A N 1
ATOM 647 C CA . GLY A 1 86 ? -35.271 2.333 -1.778 1.00 65.88 86 GLY A CA 1
ATOM 648 C C . GLY A 1 86 ? -34.156 1.810 -2.675 1.00 65.88 86 GLY A C 1
ATOM 649 O O . GLY A 1 86 ? -34.336 1.684 -3.879 1.00 65.88 86 GLY A O 1
ATOM 650 N N . VAL A 1 87 ? -32.973 1.596 -2.110 1.00 72.38 87 VAL A N 1
ATOM 651 C CA . VAL A 1 87 ? -31.792 1.078 -2.795 1.00 72.38 87 VAL A CA 1
ATOM 652 C C . VAL A 1 87 ? -31.287 -0.147 -2.049 1.00 72.38 87 VAL A C 1
ATOM 654 O O . VAL A 1 87 ? -31.289 -0.193 -0.820 1.00 72.38 87 VAL A O 1
ATOM 657 N N . ARG A 1 88 ? -30.789 -1.129 -2.796 1.00 77.38 88 ARG A N 1
ATOM 658 C CA . ARG A 1 88 ? -30.099 -2.300 -2.251 1.00 77.38 88 ARG A CA 1
ATOM 659 C C . ARG A 1 88 ? -28.657 -2.336 -2.684 1.00 77.38 88 ARG A C 1
ATOM 661 O O . ARG A 1 88 ? -28.310 -1.966 -3.802 1.00 77.38 88 ARG A O 1
ATOM 668 N N . ALA A 1 89 ? -27.817 -2.874 -1.816 1.00 76.81 89 ALA A N 1
ATOM 669 C CA . ALA A 1 89 ? -26.461 -3.226 -2.186 1.00 76.81 89 ALA A CA 1
ATOM 670 C C . ALA A 1 89 ? -26.480 -4.451 -3.114 1.00 76.81 89 ALA A C 1
ATOM 672 O O . ALA A 1 89 ? -26.946 -5.527 -2.737 1.00 76.81 89 ALA A O 1
ATOM 673 N N . VAL A 1 90 ? -25.948 -4.296 -4.323 1.00 81.44 90 VAL A N 1
ATOM 674 C CA . VAL A 1 90 ? -25.708 -5.386 -5.273 1.00 81.44 90 VAL A CA 1
ATOM 675 C C . VAL A 1 90 ? -24.215 -5.483 -5.513 1.00 81.44 90 VAL A C 1
ATOM 677 O O . VAL A 1 90 ? -23.545 -4.486 -5.774 1.00 81.44 90 VAL A O 1
ATOM 680 N N . THR A 1 91 ? -23.682 -6.693 -5.409 1.00 79.00 91 THR A N 1
ATOM 681 C CA . THR A 1 91 ? -22.270 -6.948 -5.688 1.00 79.00 91 THR A CA 1
ATOM 682 C C . THR A 1 91 ? -22.088 -7.215 -7.175 1.00 79.00 91 THR A C 1
ATOM 684 O O . THR A 1 91 ? -22.834 -8.001 -7.748 1.00 79.00 91 THR A O 1
ATOM 687 N N . TYR A 1 92 ? -21.103 -6.567 -7.790 1.00 82.00 92 TYR A N 1
ATOM 688 C CA . TYR A 1 92 ? -20.724 -6.723 -9.189 1.00 82.00 92 TYR A CA 1
ATOM 689 C C . TYR A 1 92 ? -19.274 -7.205 -9.308 1.00 82.00 92 TYR A C 1
ATOM 691 O O . TYR A 1 92 ? -18.408 -6.774 -8.544 1.00 82.00 92 TYR A O 1
ATOM 699 N N . ALA A 1 93 ? -18.993 -8.047 -10.299 1.00 76.69 93 ALA A N 1
ATOM 700 C CA . ALA A 1 93 ? -17.646 -8.459 -10.691 1.00 76.69 93 ALA A CA 1
ATOM 701 C C . ALA A 1 93 ? -17.401 -8.153 -12.171 1.00 76.69 93 ALA A C 1
ATOM 703 O O . ALA A 1 93 ? -18.341 -8.178 -12.966 1.00 76.69 93 ALA A O 1
ATOM 704 N N . SER A 1 94 ? -16.149 -7.870 -12.534 1.00 78.00 94 SER A N 1
ATOM 705 C CA . SER A 1 94 ? -15.752 -7.727 -13.934 1.00 78.00 94 SER A CA 1
ATOM 706 C C . SER A 1 94 ? -15.714 -9.081 -14.648 1.00 78.00 94 SER A C 1
ATOM 708 O O . SER A 1 94 ? -15.325 -10.085 -14.052 1.00 78.00 94 SER A O 1
ATOM 710 N N . ASP A 1 95 ? -16.069 -9.093 -15.930 1.00 68.00 95 ASP A N 1
ATOM 711 C CA . ASP A 1 95 ? -15.928 -10.228 -16.852 1.00 68.00 95 ASP A CA 1
ATOM 712 C C . ASP A 1 95 ? -14.469 -10.532 -17.213 1.00 68.00 95 ASP A C 1
ATOM 714 O O . ASP A 1 95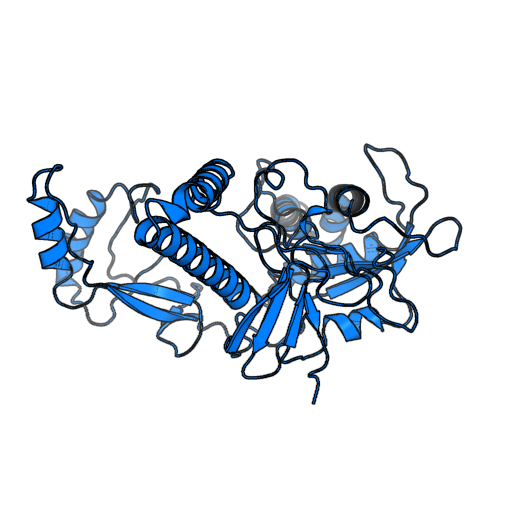 ? -14.122 -11.662 -17.554 1.00 68.00 95 ASP A O 1
ATOM 718 N N . VAL A 1 96 ? -13.595 -9.538 -17.067 1.00 58.66 96 VAL A N 1
ATOM 719 C CA . VAL A 1 96 ? -12.157 -9.755 -16.983 1.00 58.66 96 VAL A CA 1
ATOM 720 C C . VAL A 1 96 ? -11.907 -10.579 -15.726 1.00 58.66 96 VAL A C 1
ATOM 722 O O . VAL A 1 96 ? -12.009 -10.065 -14.606 1.00 58.66 96 VAL A O 1
ATOM 725 N N . ALA A 1 97 ? -11.596 -11.864 -15.917 1.00 48.84 97 ALA A N 1
ATOM 726 C CA . ALA A 1 97 ? -11.048 -12.694 -14.862 1.00 48.84 97 ALA A CA 1
ATOM 727 C C . ALA A 1 97 ? -9.838 -11.943 -14.306 1.00 48.84 97 ALA A C 1
ATOM 729 O O . ALA A 1 97 ? -8.864 -11.731 -15.026 1.00 48.84 97 ALA A O 1
ATOM 730 N N . ALA A 1 98 ? -9.918 -11.490 -13.054 1.00 50.19 98 ALA A N 1
ATOM 731 C CA . ALA A 1 98 ? -8.754 -10.970 -12.359 1.00 50.19 98 ALA A CA 1
ATOM 732 C C . ALA A 1 98 ? -7.704 -12.074 -12.432 1.00 50.19 98 ALA A C 1
ATOM 734 O O . ALA A 1 98 ? -7.897 -13.144 -11.844 1.00 50.19 98 ALA A O 1
ATOM 735 N N . SER A 1 99 ? -6.683 -11.882 -13.268 1.00 43.97 99 SER A N 1
ATOM 736 C CA . SER A 1 99 ? -5.770 -12.969 -13.554 1.00 43.97 99 SER A CA 1
ATOM 737 C C . SER A 1 99 ? -5.129 -13.353 -12.224 1.00 43.97 99 SER A C 1
ATOM 739 O O . SER A 1 99 ? -4.632 -12.515 -11.474 1.00 43.97 99 SER A O 1
ATOM 741 N N . ALA A 1 100 ? -5.182 -14.641 -11.884 1.00 49.97 100 ALA A N 1
ATOM 742 C CA . ALA A 1 100 ? -4.523 -15.173 -10.694 1.00 49.97 100 ALA A CA 1
ATOM 743 C C . ALA A 1 100 ? -2.984 -15.146 -10.836 1.00 49.97 100 ALA A C 1
ATOM 745 O O . ALA A 1 100 ? -2.279 -15.862 -10.120 1.00 49.97 100 ALA A O 1
ATOM 746 N N . GLN A 1 101 ? -2.471 -14.371 -11.800 1.00 55.16 101 GLN A N 1
ATOM 747 C CA . GLN A 1 101 ? -1.059 -14.129 -12.004 1.00 55.16 101 GLN A CA 1
ATOM 748 C C . GLN A 1 101 ? -0.502 -13.476 -10.732 1.00 55.16 101 GLN A C 1
ATOM 750 O O . GLN A 1 101 ? -1.137 -12.592 -10.150 1.00 55.16 101 GLN A O 1
ATOM 755 N N . PRO A 1 102 ? 0.677 -13.915 -10.268 1.00 64.38 102 PRO A N 1
ATOM 756 C CA . PRO A 1 102 ? 1.322 -13.280 -9.140 1.00 64.38 102 PRO A CA 1
ATOM 757 C C . PRO A 1 102 ? 1.564 -11.807 -9.462 1.00 64.38 102 PRO A C 1
ATOM 759 O O . PRO A 1 102 ? 2.147 -11.470 -10.492 1.00 64.38 102 PRO A O 1
ATOM 762 N N . LEU A 1 103 ? 1.125 -10.944 -8.553 1.00 77.44 103 LEU A N 1
ATOM 763 C CA . LEU A 1 103 ? 1.347 -9.507 -8.603 1.00 77.44 103 LEU A CA 1
ATOM 764 C C . LEU A 1 103 ? 2.853 -9.231 -8.790 1.00 77.44 103 LEU A C 1
ATOM 766 O O . LEU A 1 103 ? 3.631 -9.709 -7.950 1.00 77.44 103 LEU A O 1
ATOM 770 N N . PRO A 1 104 ? 3.295 -8.484 -9.825 1.00 85.38 104 PRO A N 1
ATOM 771 C CA . PRO A 1 104 ? 4.706 -8.158 -10.001 1.00 85.38 104 PRO A CA 1
ATOM 772 C C . PRO A 1 104 ? 5.258 -7.514 -8.728 1.00 85.38 104 PRO A C 1
ATOM 774 O O . PRO A 1 104 ? 4.857 -6.415 -8.338 1.00 85.38 104 PRO A O 1
ATOM 777 N N . THR A 1 105 ? 6.118 -8.260 -8.036 1.00 90.94 105 THR A N 1
ATOM 778 C CA . THR A 1 105 ? 6.646 -7.899 -6.722 1.00 90.94 105 THR A CA 1
ATOM 779 C C . THR A 1 105 ? 8.105 -8.298 -6.641 1.00 90.94 105 THR A C 1
ATOM 781 O O . THR A 1 105 ? 8.460 -9.448 -6.901 1.00 90.94 105 THR A O 1
ATOM 784 N N . PHE A 1 106 ? 8.950 -7.372 -6.212 1.00 90.94 106 PHE A N 1
ATOM 785 C CA . PHE A 1 106 ? 10.366 -7.633 -5.983 1.00 90.94 106 PHE A CA 1
ATOM 786 C C . PHE A 1 106 ? 10.834 -6.968 -4.695 1.00 90.94 106 PHE A C 1
ATOM 788 O O . PHE A 1 106 ? 10.243 -5.995 -4.230 1.00 90.94 106 PHE A O 1
ATOM 795 N N . VAL A 1 107 ? 11.879 -7.533 -4.089 1.00 94.25 107 VAL A N 1
ATOM 796 C CA . VAL A 1 107 ? 12.404 -7.097 -2.791 1.00 94.25 107 VAL A CA 1
ATOM 797 C C . VAL A 1 107 ? 13.840 -6.629 -2.952 1.00 94.25 107 VAL A C 1
ATOM 799 O O . VAL A 1 107 ? 14.687 -7.364 -3.461 1.00 94.25 107 VAL A O 1
ATOM 802 N N . LEU A 1 108 ? 14.098 -5.420 -2.462 1.00 94.50 108 LEU A N 1
ATOM 803 C CA . LEU A 1 108 ? 15.412 -4.796 -2.420 1.00 94.50 108 LEU A CA 1
ATOM 804 C C . LEU A 1 108 ? 15.854 -4.623 -0.961 1.00 94.50 108 LEU A C 1
ATOM 806 O O . LEU A 1 108 ? 15.063 -4.260 -0.085 1.00 94.50 108 LEU A O 1
ATOM 810 N N . GLY A 1 109 ? 17.124 -4.896 -0.694 1.00 93.94 109 GLY A N 1
ATOM 811 C CA . GLY A 1 109 ? 17.807 -4.635 0.564 1.00 93.94 109 GLY A CA 1
ATOM 812 C C . GLY A 1 109 ? 18.436 -3.244 0.605 1.00 93.94 109 GLY A C 1
ATOM 813 O O . GLY A 1 109 ? 18.813 -2.695 -0.426 1.00 93.94 109 GLY A O 1
ATOM 814 N N . LEU A 1 110 ? 18.570 -2.692 1.813 1.00 93.88 110 LEU A N 1
ATOM 815 C CA . LEU A 1 110 ? 19.264 -1.427 2.067 1.00 93.88 110 LEU A CA 1
ATOM 816 C C . LEU A 1 110 ? 20.701 -1.695 2.529 1.00 93.88 110 LEU A C 1
ATOM 818 O O . LEU 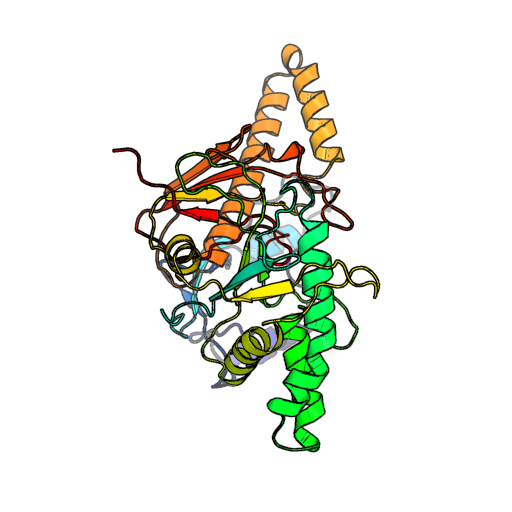A 1 110 ? 20.904 -2.302 3.585 1.00 93.88 110 LEU A O 1
ATOM 822 N N . TRP A 1 111 ? 21.698 -1.220 1.787 1.00 94.06 111 TRP A N 1
ATOM 823 C CA . TRP A 1 111 ? 23.111 -1.500 2.057 1.00 94.06 111 TRP A CA 1
ATOM 824 C C . TRP A 1 111 ? 23.917 -0.219 2.208 1.00 94.06 111 TRP A C 1
ATOM 826 O O . TRP A 1 111 ? 23.710 0.735 1.479 1.00 94.06 111 TRP A O 1
ATOM 836 N N . ARG A 1 112 ? 24.874 -0.189 3.132 1.00 93.56 112 ARG A N 1
ATOM 837 C CA . ARG A 1 112 ? 25.832 0.911 3.279 1.00 93.56 112 ARG A CA 1
ATOM 838 C C . ARG A 1 112 ? 27.216 0.317 3.470 1.00 93.56 112 ARG A C 1
ATOM 840 O O . ARG A 1 112 ? 27.417 -0.486 4.380 1.00 93.56 112 ARG A O 1
ATOM 847 N N . SER A 1 113 ? 28.153 0.685 2.597 1.00 89.69 113 SER A N 1
ATOM 848 C CA . SER A 1 113 ? 29.542 0.197 2.639 1.00 89.69 113 SER A CA 1
ATOM 849 C C . SER A 1 113 ? 29.634 -1.340 2.709 1.00 89.69 113 SER A C 1
ATOM 851 O O . SER A 1 113 ? 30.341 -1.893 3.550 1.00 89.69 113 SER A O 1
ATOM 853 N N . GLY A 1 114 ? 28.844 -2.037 1.883 1.00 86.31 114 GLY A N 1
ATOM 854 C CA . GLY A 1 114 ? 28.804 -3.506 1.813 1.00 86.31 114 GLY A CA 1
ATOM 855 C C . GLY A 1 114 ? 28.118 -4.209 2.992 1.00 86.31 114 GLY A C 1
ATOM 856 O O . GLY A 1 114 ? 28.031 -5.434 3.012 1.00 86.31 114 GLY A O 1
ATOM 857 N N . LYS A 1 115 ? 27.604 -3.468 3.981 1.00 89.38 115 LYS A N 1
ATOM 858 C CA . LYS A 1 115 ? 26.884 -4.022 5.136 1.00 89.38 115 LYS A CA 1
ATOM 859 C C . LYS A 1 115 ? 25.408 -3.665 5.080 1.00 89.38 115 LYS A C 1
ATOM 861 O O . LYS A 1 115 ? 25.030 -2.591 4.616 1.00 89.38 115 LYS A O 1
ATOM 866 N N . ARG A 1 116 ? 24.558 -4.551 5.604 1.00 90.12 116 ARG A N 1
ATOM 867 C CA . ARG A 1 116 ? 23.122 -4.286 5.703 1.00 90.12 116 ARG A CA 1
ATOM 868 C C . ARG A 1 116 ? 22.875 -3.105 6.638 1.00 90.12 116 ARG A C 1
ATOM 870 O O . ARG A 1 116 ? 23.258 -3.161 7.807 1.00 90.12 116 ARG A O 1
ATOM 877 N N . CYS A 1 117 ? 22.210 -2.063 6.152 1.00 91.94 117 CYS A N 1
ATOM 878 C CA . CYS A 1 117 ? 21.788 -0.947 6.989 1.00 91.94 117 CYS A CA 1
ATOM 879 C C . CYS A 1 117 ? 20.308 -1.070 7.358 1.00 91.94 117 CYS A C 1
ATOM 881 O O . CYS A 1 117 ? 19.559 -1.871 6.797 1.00 91.94 117 CYS A O 1
ATOM 883 N N . SER A 1 118 ? 19.890 -0.297 8.359 1.00 92.25 118 SER A N 1
ATOM 884 C CA . SER A 1 118 ? 18.514 -0.319 8.841 1.00 92.25 118 SER A CA 1
ATOM 885 C C . SER A 1 118 ? 18.018 1.075 9.186 1.00 92.25 118 SER A C 1
ATOM 887 O O . SER A 1 118 ? 18.744 1.879 9.776 1.00 92.25 118 SER A O 1
ATOM 889 N N . CYS A 1 119 ? 16.755 1.326 8.877 1.00 92.12 119 CYS A N 1
ATOM 890 C CA . CYS A 1 119 ? 16.063 2.568 9.179 1.00 92.12 119 CYS A CA 1
ATOM 891 C C . CYS A 1 119 ? 15.005 2.331 10.257 1.00 92.12 119 CYS A C 1
ATOM 893 O O . CYS A 1 119 ? 14.471 1.229 10.403 1.00 92.12 119 CYS A O 1
ATOM 895 N N . ASP A 1 120 ? 14.707 3.372 11.028 1.00 93.12 120 ASP A N 1
ATOM 896 C CA . ASP A 1 120 ? 13.633 3.329 12.016 1.00 93.12 120 ASP A CA 1
ATOM 897 C C . ASP A 1 120 ? 12.278 3.248 11.299 1.00 93.12 120 ASP A C 1
ATOM 899 O O . ASP A 1 120 ? 11.930 4.138 10.518 1.00 93.12 120 ASP A O 1
ATOM 903 N N . ALA A 1 121 ? 11.497 2.197 11.564 1.00 92.38 121 ALA A N 1
ATOM 904 C CA . ALA A 1 121 ? 10.184 2.024 10.947 1.00 92.38 121 ALA A CA 1
ATOM 905 C C . ALA A 1 121 ? 9.207 3.149 11.305 1.00 92.38 121 ALA A C 1
ATOM 907 O O . ALA A 1 121 ? 8.279 3.413 10.552 1.00 92.38 121 ALA A O 1
ATOM 908 N N . ARG A 1 122 ? 9.422 3.879 12.401 1.00 93.31 122 ARG A N 1
ATOM 909 C CA . ARG A 1 122 ? 8.593 5.038 12.761 1.00 93.31 122 ARG A CA 1
ATOM 910 C C . ARG A 1 122 ? 8.805 6.224 11.820 1.00 93.31 122 ARG A C 1
ATOM 912 O O . ARG A 1 122 ? 7.987 7.140 11.805 1.00 93.31 122 ARG A O 1
ATOM 919 N N . LEU A 1 123 ? 9.885 6.223 11.037 1.00 93.69 123 LEU A N 1
ATOM 920 C CA . LEU A 1 123 ? 10.294 7.301 10.138 1.00 93.69 123 LEU A CA 1
ATOM 921 C C . LEU A 1 123 ? 10.268 6.845 8.671 1.00 93.69 123 LEU A C 1
ATOM 923 O O . LEU A 1 123 ? 11.188 7.143 7.916 1.00 93.69 123 LEU A O 1
ATOM 927 N N . LEU A 1 124 ? 9.205 6.147 8.248 1.00 92.50 124 LEU A N 1
ATOM 928 C CA . LEU A 1 124 ? 9.098 5.544 6.905 1.00 92.50 124 LEU A CA 1
ATOM 929 C C . LEU A 1 124 ? 9.430 6.502 5.753 1.00 92.50 124 LEU A C 1
ATOM 931 O O . LEU A 1 124 ? 10.003 6.079 4.752 1.00 92.50 124 LEU A O 1
ATOM 935 N N . CYS A 1 125 ? 9.119 7.794 5.890 1.00 89.31 125 CYS A N 1
ATOM 936 C CA . CYS A 1 125 ? 9.424 8.790 4.864 1.00 89.31 125 CYS A CA 1
ATOM 937 C C . CYS A 1 125 ? 10.926 8.938 4.568 1.00 89.31 125 CYS A C 1
ATOM 939 O O . CYS A 1 125 ? 11.261 9.290 3.442 1.00 89.31 125 CYS A O 1
ATOM 941 N N . GLN A 1 126 ? 11.813 8.614 5.517 1.00 88.31 126 GLN A N 1
ATOM 942 C CA . GLN A 1 126 ? 13.271 8.622 5.321 1.00 88.31 126 GLN A CA 1
ATOM 943 C C . GLN A 1 126 ? 13.759 7.518 4.375 1.00 88.31 126 GLN A C 1
ATOM 945 O O . GLN A 1 126 ? 14.892 7.569 3.918 1.00 88.31 126 GLN A O 1
ATOM 950 N N . VAL A 1 127 ? 12.921 6.519 4.091 1.00 89.38 127 VAL A N 1
ATOM 951 C CA . VAL A 1 127 ? 13.226 5.440 3.142 1.00 89.38 127 VAL A CA 1
ATOM 952 C C . VAL A 1 127 ? 12.368 5.582 1.893 1.00 89.38 127 VAL A C 1
ATOM 954 O O . VAL A 1 127 ? 12.877 5.582 0.778 1.00 89.38 127 VAL A O 1
ATOM 957 N N . VAL A 1 128 ? 11.058 5.763 2.070 1.00 92.62 128 VAL A N 1
ATOM 958 C CA . VAL A 1 128 ? 10.097 5.844 0.962 1.00 92.62 128 VAL A CA 1
ATOM 959 C C . VAL A 1 128 ? 10.317 7.090 0.099 1.00 92.62 128 VAL A C 1
ATOM 961 O O . VAL A 1 128 ? 10.175 7.010 -1.117 1.00 92.62 128 VAL A O 1
ATOM 964 N N . GLY A 1 129 ? 10.663 8.231 0.706 1.00 91.50 129 GLY A N 1
ATOM 965 C CA . GLY A 1 129 ? 10.926 9.480 -0.016 1.00 91.50 129 GLY A CA 1
ATOM 966 C C . GLY A 1 129 ? 12.095 9.349 -0.998 1.00 91.50 129 GLY A C 1
ATOM 967 O O . GLY A 1 129 ? 11.876 9.537 -2.194 1.00 91.50 129 GLY A O 1
ATOM 968 N N . PRO A 1 130 ? 13.292 8.947 -0.532 1.00 92.69 130 PRO A N 1
ATOM 969 C CA . PRO A 1 130 ? 14.439 8.705 -1.407 1.00 92.69 130 PRO A CA 1
ATOM 970 C C . PRO A 1 130 ? 14.184 7.685 -2.521 1.00 92.69 130 PRO A C 1
ATOM 972 O O . PRO A 1 130 ? 14.606 7.895 -3.653 1.00 92.69 130 PRO A O 1
ATOM 975 N N . ILE A 1 131 ? 13.445 6.604 -2.241 1.00 93.38 131 ILE A N 1
ATOM 976 C CA . ILE A 1 131 ? 13.085 5.612 -3.271 1.00 93.38 131 ILE A CA 1
ATOM 977 C C . ILE A 1 131 ? 12.174 6.230 -4.333 1.00 93.38 131 ILE A C 1
ATOM 979 O O . ILE A 1 131 ? 12.367 5.984 -5.518 1.00 93.38 131 ILE A O 1
ATOM 983 N N . ARG A 1 132 ? 11.193 7.049 -3.934 1.00 92.44 132 ARG A N 1
ATOM 984 C CA . ARG A 1 132 ? 10.337 7.754 -4.895 1.00 92.44 132 ARG A CA 1
ATOM 985 C C . ARG A 1 132 ? 11.138 8.706 -5.774 1.00 92.44 132 ARG A C 1
ATOM 987 O O . ARG A 1 132 ? 10.873 8.772 -6.965 1.00 92.44 132 ARG A O 1
ATOM 994 N N . HIS A 1 133 ? 12.091 9.428 -5.194 1.00 92.19 133 HIS A N 1
ATOM 995 C CA . HIS A 1 133 ? 12.959 10.306 -5.969 1.00 92.19 133 HIS A CA 1
ATOM 996 C C . HIS A 1 133 ? 13.775 9.511 -6.991 1.00 92.19 133 HIS A C 1
ATOM 998 O O . HIS A 1 133 ? 13.813 9.873 -8.158 1.00 92.19 133 HIS A O 1
ATOM 1004 N N . LEU A 1 134 ? 14.324 8.366 -6.588 1.00 92.94 134 LEU A N 1
ATOM 1005 C CA . LEU A 1 134 ? 15.046 7.490 -7.504 1.00 92.94 134 LEU A CA 1
ATOM 1006 C C . LEU A 1 134 ? 14.140 6.917 -8.614 1.00 92.94 134 LEU A C 1
ATOM 1008 O O . LEU A 1 134 ? 14.567 6.827 -9.760 1.00 92.94 134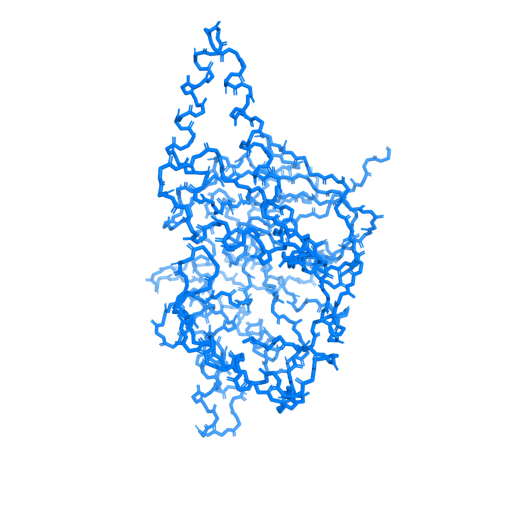 LEU A O 1
ATOM 1012 N N . LEU A 1 135 ? 12.881 6.575 -8.311 1.00 94.31 135 LEU A N 1
ATOM 1013 C CA . LEU A 1 135 ? 11.887 6.180 -9.324 1.00 94.31 135 LEU A CA 1
ATOM 1014 C C . LEU A 1 135 ? 11.601 7.302 -10.337 1.00 94.31 135 LEU A C 1
ATOM 1016 O O . LEU A 1 135 ? 11.366 7.023 -11.511 1.00 94.31 135 LEU A O 1
ATOM 1020 N N . ASP A 1 136 ? 11.615 8.557 -9.888 1.00 93.25 136 ASP A N 1
ATOM 1021 C CA . ASP A 1 136 ? 11.459 9.733 -10.747 1.00 93.25 136 ASP A CA 1
ATOM 1022 C C . ASP A 1 136 ? 12.693 9.940 -11.642 1.00 93.25 136 ASP A C 1
ATOM 1024 O O . ASP A 1 136 ? 12.550 10.140 -12.848 1.00 93.25 136 ASP A O 1
ATOM 1028 N N . GLU A 1 137 ? 13.901 9.777 -11.088 1.00 92.75 137 GLU A N 1
ATOM 1029 C CA . GLU A 1 137 ? 15.169 9.875 -11.826 1.00 92.75 137 GLU A CA 1
ATOM 1030 C C . GLU A 1 137 ? 15.271 8.847 -12.964 1.00 92.75 137 GLU A C 1
ATOM 1032 O O . GLU A 1 137 ? 15.668 9.192 -14.078 1.00 92.75 137 GLU A O 1
ATOM 1037 N N . ILE A 1 138 ? 14.875 7.591 -12.722 1.00 94.75 138 ILE A N 1
ATOM 1038 C CA . ILE A 1 138 ? 14.984 6.528 -13.735 1.00 94.75 138 ILE A CA 1
ATOM 1039 C C . ILE A 1 138 ? 13.902 6.601 -14.823 1.00 94.75 138 ILE A C 1
ATOM 1041 O O . ILE A 1 138 ? 13.973 5.836 -15.785 1.00 94.75 138 ILE A O 1
ATOM 1045 N N . ARG A 1 139 ? 12.902 7.498 -14.726 1.00 94.31 139 ARG A N 1
ATOM 1046 C CA . ARG A 1 139 ? 11.790 7.575 -15.699 1.00 94.31 139 ARG A CA 1
ATOM 1047 C C . ARG A 1 139 ? 12.301 7.671 -17.134 1.00 94.31 139 ARG A C 1
ATOM 1049 O O . ARG A 1 139 ? 11.846 6.927 -17.997 1.00 94.31 139 ARG A O 1
ATOM 1056 N N . ASN A 1 140 ? 13.255 8.566 -17.386 1.00 93.81 140 ASN A N 1
ATOM 1057 C CA . ASN A 1 140 ? 13.772 8.808 -18.734 1.00 93.81 140 ASN A CA 1
ATOM 1058 C C . ASN A 1 140 ? 14.553 7.608 -19.289 1.00 93.81 140 ASN A C 1
ATOM 1060 O O . ASN A 1 140 ? 14.490 7.355 -20.494 1.00 93.81 140 ASN A O 1
ATOM 1064 N N . GLU A 1 141 ? 15.248 6.866 -18.421 1.00 96.44 141 GLU A N 1
ATOM 1065 C CA . GLU A 1 141 ? 15.937 5.617 -18.771 1.00 96.44 141 GLU A CA 1
ATOM 1066 C C . GLU A 1 141 ? 14.911 4.537 -19.147 1.00 96.44 141 GLU A C 1
ATOM 1068 O O . GLU A 1 141 ? 15.016 3.942 -20.217 1.00 96.44 141 GLU A O 1
ATOM 1073 N N . VAL A 1 142 ? 13.856 4.356 -18.341 1.00 96.25 142 VAL A N 1
ATOM 1074 C CA . VAL A 1 142 ? 12.765 3.409 -18.639 1.00 96.25 142 VAL A CA 1
ATOM 1075 C C . VAL A 1 142 ? 12.085 3.751 -19.966 1.00 96.25 142 VAL A C 1
ATOM 1077 O O . VAL A 1 142 ? 11.921 2.879 -20.817 1.00 96.25 142 VAL A O 1
ATOM 1080 N N . VAL A 1 143 ? 11.731 5.021 -20.185 1.00 95.19 143 VAL A N 1
ATOM 1081 C CA . VAL A 1 143 ? 11.126 5.477 -21.448 1.00 95.19 143 VAL A CA 1
ATOM 1082 C C . VAL A 1 143 ? 12.069 5.223 -22.626 1.00 95.19 143 VAL A C 1
ATOM 1084 O O . VAL A 1 143 ? 11.623 4.753 -23.669 1.00 95.19 143 VAL A O 1
ATOM 1087 N N . GLY A 1 144 ? 13.365 5.512 -22.474 1.00 93.31 144 GLY A N 1
ATOM 1088 C CA . GLY A 1 144 ? 14.369 5.282 -23.515 1.00 93.31 144 GLY A CA 1
ATOM 1089 C C . GLY A 1 144 ? 14.553 3.810 -23.883 1.00 93.31 144 GLY A C 1
ATOM 1090 O O . GLY A 1 144 ? 14.829 3.518 -25.041 1.00 93.31 144 GLY A O 1
ATOM 1091 N N . LEU A 1 145 ? 14.369 2.901 -22.925 1.00 93.19 145 LEU A N 1
ATOM 1092 C CA . LEU A 1 145 ? 14.496 1.458 -23.137 1.00 93.19 145 LEU A CA 1
ATOM 1093 C C . LEU A 1 145 ? 13.221 0.814 -23.700 1.00 93.19 145 LEU A C 1
ATOM 1095 O O . LEU A 1 145 ? 13.314 -0.206 -24.377 1.00 93.19 145 LEU A O 1
ATOM 1099 N N . LEU A 1 146 ? 12.041 1.376 -23.413 1.00 93.12 146 LEU A N 1
ATOM 1100 C CA . LEU A 1 146 ? 10.755 0.766 -23.778 1.00 93.12 146 LEU A CA 1
ATOM 1101 C C . LEU A 1 146 ? 10.068 1.401 -24.994 1.00 93.12 146 LEU A C 1
ATOM 1103 O O . LEU A 1 146 ? 9.296 0.718 -25.669 1.00 93.12 146 LEU A O 1
ATOM 1107 N N . ALA A 1 147 ? 10.310 2.681 -25.288 1.00 90.88 147 ALA A N 1
ATOM 1108 C CA . ALA A 1 147 ? 9.736 3.325 -26.469 1.00 90.88 147 ALA A CA 1
ATOM 1109 C C . ALA A 1 147 ? 10.421 2.810 -27.746 1.00 90.88 147 ALA A C 1
ATOM 1111 O O . ALA A 1 147 ? 11.640 2.913 -27.880 1.00 90.88 147 ALA A O 1
ATOM 1112 N N . ARG A 1 148 ? 9.648 2.286 -28.709 1.00 88.56 148 ARG A N 1
ATOM 1113 C CA . ARG A 1 148 ? 10.207 1.695 -29.942 1.00 88.56 148 ARG A CA 1
ATOM 1114 C C . ARG A 1 148 ? 10.462 2.732 -31.031 1.00 88.56 148 ARG A C 1
ATOM 1116 O O . ARG A 1 148 ? 11.209 2.473 -31.970 1.00 88.56 148 ARG A O 1
ATOM 1123 N N . SER A 1 149 ? 9.829 3.898 -30.922 1.00 88.88 149 SER A N 1
ATOM 1124 C CA . SER A 1 149 ? 9.943 4.993 -31.883 1.00 88.88 149 SER A CA 1
ATOM 1125 C C . SER A 1 149 ? 9.805 6.366 -31.207 1.00 88.88 149 SER A C 1
ATOM 1127 O O . SER A 1 149 ? 9.209 6.470 -30.129 1.00 88.88 149 SER A O 1
ATOM 1129 N N . PRO A 1 150 ? 10.295 7.453 -31.839 1.00 90.62 150 PRO A N 1
ATOM 1130 C CA . PRO A 1 150 ? 10.104 8.813 -31.333 1.00 90.62 150 PRO A CA 1
ATOM 1131 C C . PRO A 1 150 ? 8.630 9.209 -31.161 1.00 90.62 150 PRO A C 1
ATOM 1133 O O . PRO A 1 150 ? 8.303 9.941 -30.232 1.00 90.62 150 PRO A O 1
ATOM 1136 N N . SER A 1 151 ? 7.736 8.698 -32.014 1.00 89.25 151 SER A N 1
ATOM 1137 C CA . SER A 1 151 ? 6.292 8.966 -31.952 1.00 89.25 151 SER A CA 1
ATOM 1138 C C . SER A 1 151 ? 5.592 8.310 -30.759 1.00 89.25 151 SER A C 1
ATOM 1140 O O . SER A 1 151 ? 4.595 8.838 -30.279 1.00 89.25 151 SER A O 1
ATOM 1142 N N . GLU A 1 152 ? 6.104 7.184 -30.254 1.00 88.44 152 GLU A N 1
ATOM 1143 C CA . GLU A 1 152 ? 5.546 6.495 -29.076 1.00 88.44 152 GLU A CA 1
ATOM 1144 C C . GLU A 1 152 ? 6.019 7.100 -27.751 1.00 88.44 152 GLU A C 1
ATOM 1146 O O . GLU A 1 152 ? 5.403 6.880 -26.705 1.00 88.44 152 GLU A O 1
ATOM 1151 N N . ARG A 1 153 ? 7.117 7.863 -27.783 1.00 92.56 153 ARG A N 1
ATOM 1152 C CA . ARG A 1 153 ? 7.784 8.378 -26.586 1.00 92.56 153 ARG A CA 1
ATOM 1153 C C . ARG A 1 153 ? 6.855 9.180 -25.662 1.00 92.56 153 ARG A C 1
ATOM 1155 O O . ARG A 1 153 ? 6.887 8.887 -24.469 1.00 92.56 153 ARG A O 1
ATOM 1162 N N . PRO A 1 154 ? 6.002 10.107 -26.149 1.00 92.69 154 PRO A N 1
ATOM 1163 C CA . PRO A 1 154 ? 5.110 10.867 -25.271 1.00 92.69 154 PRO A CA 1
ATOM 1164 C C . PRO A 1 154 ? 4.105 9.975 -24.529 1.00 92.69 154 PRO A C 1
ATOM 1166 O O . PRO A 1 154 ? 3.927 10.108 -23.322 1.00 92.69 154 PRO A O 1
ATOM 1169 N N . ALA A 1 155 ? 3.496 9.008 -25.224 1.00 90.44 155 ALA A N 1
ATOM 1170 C CA . ALA A 1 155 ? 2.543 8.082 -24.611 1.00 90.44 155 ALA A CA 1
ATOM 1171 C C . ALA A 1 155 ? 3.219 7.171 -23.571 1.00 90.44 155 ALA A C 1
ATOM 1173 O O . ALA A 1 155 ? 2.660 6.924 -22.500 1.00 90.44 155 ALA A O 1
ATOM 1174 N N . MET A 1 156 ? 4.439 6.705 -23.863 1.00 92.12 156 MET A N 1
ATOM 1175 C CA . MET A 1 156 ? 5.242 5.924 -22.921 1.00 92.12 156 MET A CA 1
ATOM 1176 C C . MET A 1 156 ? 5.639 6.752 -21.694 1.00 92.12 156 MET A C 1
ATOM 1178 O O . MET A 1 156 ? 5.589 6.246 -20.579 1.00 92.12 156 MET A O 1
ATOM 1182 N N . GLU A 1 157 ? 5.989 8.027 -21.864 1.00 94.25 157 GLU A N 1
ATOM 1183 C CA . GLU A 1 157 ? 6.336 8.921 -20.756 1.00 94.25 157 GLU A CA 1
ATOM 1184 C C . GLU A 1 157 ? 5.166 9.121 -19.785 1.00 94.25 157 GLU A C 1
ATOM 1186 O O . GLU A 1 157 ? 5.333 8.918 -18.576 1.00 94.25 157 GLU A O 1
ATOM 1191 N N . THR A 1 158 ? 3.969 9.409 -20.306 1.00 93.56 158 THR A N 1
ATOM 1192 C CA . THR A 1 158 ? 2.739 9.482 -19.504 1.00 93.56 158 THR A CA 1
ATOM 1193 C C . THR A 1 158 ? 2.470 8.161 -18.782 1.00 93.56 158 THR A C 1
ATOM 1195 O O . THR A 1 158 ? 2.155 8.156 -17.588 1.00 93.56 158 THR A O 1
ATOM 1198 N N . LEU A 1 159 ? 2.625 7.020 -19.465 1.00 92.50 159 LEU A N 1
ATOM 1199 C CA . LEU A 1 159 ? 2.406 5.708 -18.854 1.00 92.50 159 LEU A CA 1
ATOM 1200 C C . LEU A 1 159 ? 3.416 5.423 -17.734 1.00 92.50 159 LEU A C 1
ATOM 1202 O O . LEU A 1 159 ? 3.006 5.069 -16.630 1.00 92.50 159 LEU A O 1
ATOM 1206 N N . VAL A 1 160 ? 4.717 5.623 -17.970 1.00 94.75 160 VAL A N 1
ATOM 1207 C CA . VAL A 1 160 ? 5.772 5.412 -16.963 1.00 94.75 160 VAL A CA 1
ATOM 1208 C C . VAL A 1 160 ? 5.532 6.290 -15.741 1.00 94.75 160 VAL A C 1
ATOM 1210 O O . VAL A 1 160 ? 5.621 5.803 -14.614 1.00 94.75 160 VAL A O 1
ATOM 1213 N N . ARG A 1 161 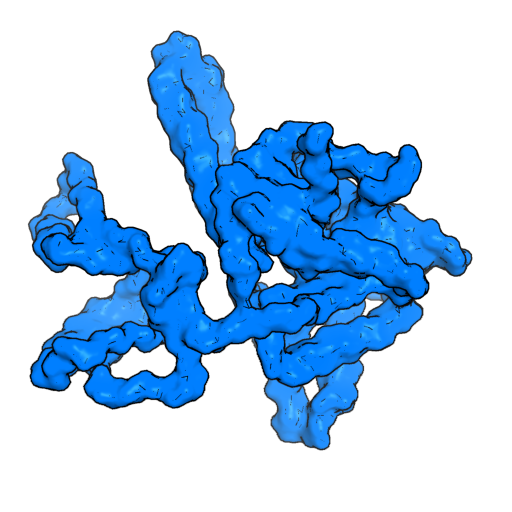? 5.166 7.562 -15.937 1.00 94.69 161 ARG A N 1
ATOM 1214 C CA . ARG A 1 161 ? 4.850 8.475 -14.832 1.00 94.69 161 ARG A CA 1
ATOM 1215 C C . ARG A 1 161 ? 3.676 7.971 -13.994 1.00 94.69 161 ARG A C 1
ATOM 1217 O O . ARG A 1 161 ? 3.779 7.904 -12.767 1.00 94.69 161 ARG A O 1
ATOM 1224 N N . ARG A 1 162 ? 2.582 7.563 -14.642 1.00 93.12 162 ARG A N 1
ATOM 1225 C CA . ARG A 1 162 ? 1.397 7.026 -13.956 1.00 93.12 162 ARG A CA 1
ATOM 1226 C C . ARG A 1 162 ? 1.710 5.727 -13.221 1.00 93.12 162 ARG A C 1
ATOM 1228 O O . ARG A 1 162 ? 1.258 5.556 -12.095 1.00 93.12 162 ARG A O 1
ATOM 1235 N N . VAL A 1 163 ? 2.497 4.832 -13.820 1.00 93.69 163 VAL A N 1
ATOM 1236 C CA . VAL A 1 163 ? 2.845 3.529 -13.230 1.00 93.69 163 VAL A CA 1
ATOM 1237 C C . VAL A 1 163 ? 3.820 3.677 -12.062 1.00 93.69 163 VAL A C 1
ATOM 1239 O O . VAL A 1 163 ? 3.555 3.119 -11.002 1.00 93.69 163 VAL A O 1
ATOM 1242 N N . LEU A 1 164 ? 4.928 4.407 -12.223 1.00 94.62 164 LEU A N 1
ATOM 1243 C CA . LEU A 1 164 ? 5.991 4.471 -11.210 1.00 94.62 164 LEU A CA 1
ATOM 1244 C C . LEU A 1 164 ? 5.706 5.481 -10.095 1.00 94.62 164 LEU A C 1
ATOM 1246 O O . LEU A 1 164 ? 6.042 5.222 -8.940 1.00 94.62 164 LEU A O 1
ATOM 1250 N N . LEU A 1 165 ? 5.104 6.626 -10.429 1.00 92.62 165 LEU A N 1
ATOM 1251 C CA . LEU A 1 165 ? 4.925 7.746 -9.496 1.00 92.62 165 LEU A CA 1
ATOM 1252 C C . LEU A 1 165 ? 3.471 7.936 -9.062 1.00 92.62 165 LEU A C 1
ATOM 1254 O O . LEU A 1 165 ? 3.224 8.558 -8.030 1.00 92.62 165 LEU A O 1
ATOM 1258 N N . GLY A 1 166 ? 2.512 7.407 -9.828 1.00 91.56 166 GLY A N 1
ATOM 1259 C CA . GLY A 1 166 ? 1.093 7.633 -9.570 1.00 91.56 166 GLY A CA 1
ATOM 1260 C C . GLY A 1 166 ? 0.661 9.072 -9.840 1.00 91.56 166 GLY A C 1
ATOM 1261 O O . GLY A 1 166 ? -0.234 9.561 -9.154 1.00 91.56 166 GLY A O 1
ATOM 1262 N N . HIS A 1 167 ? 1.309 9.762 -10.784 1.00 91.50 167 HIS A N 1
ATOM 1263 C CA . HIS A 1 167 ? 0.999 11.146 -11.156 1.00 91.50 167 HIS A CA 1
ATOM 1264 C C . HIS A 1 167 ? 0.511 11.248 -12.610 1.00 91.50 167 HIS A C 1
ATOM 1266 O O . HIS A 1 167 ? 0.942 10.471 -13.464 1.00 91.50 167 HIS A O 1
ATOM 1272 N N . ASP A 1 168 ? -0.381 12.203 -12.880 1.00 88.06 168 ASP A N 1
ATOM 1273 C CA . ASP A 1 168 ? -0.809 12.580 -14.232 1.00 88.06 168 ASP A CA 1
ATOM 1274 C C . ASP A 1 168 ? 0.191 13.541 -14.899 1.00 88.06 168 ASP A C 1
ATOM 1276 O O . ASP A 1 168 ? 1.213 13.903 -14.313 1.00 88.06 168 ASP A O 1
ATOM 1280 N N . ASP A 1 169 ? -0.099 13.982 -16.126 1.00 86.81 169 ASP A N 1
ATOM 1281 C CA . ASP A 1 169 ? 0.762 14.907 -16.876 1.00 86.81 169 ASP A CA 1
ATOM 1282 C C . ASP A 1 169 ? 0.912 16.286 -16.197 1.00 86.81 169 ASP A C 1
ATOM 1284 O O . ASP A 1 169 ? 1.910 16.976 -16.405 1.00 86.81 169 ASP A O 1
ATOM 1288 N N . SER A 1 170 ? -0.013 16.650 -15.303 1.00 87.19 170 SER A N 1
ATOM 1289 C CA . SER A 1 170 ? 0.014 17.883 -14.503 1.00 87.19 170 SER A CA 1
ATOM 1290 C C . SER A 1 170 ? 0.721 17.727 -13.148 1.00 87.19 170 SER A C 1
ATOM 1292 O O . SER A 1 170 ? 0.620 18.618 -12.306 1.00 87.19 170 SER A O 1
ATOM 1294 N N . ASP A 1 171 ? 1.420 16.611 -12.918 1.00 84.50 171 ASP A N 1
ATOM 1295 C CA . ASP A 1 171 ? 2.054 16.252 -11.639 1.00 84.50 171 ASP A CA 1
ATOM 1296 C C . ASP A 1 171 ? 1.093 16.053 -10.465 1.00 84.50 171 ASP A C 1
ATOM 1298 O O . ASP A 1 171 ? 1.485 16.118 -9.297 1.00 84.50 171 ASP A O 1
ATOM 1302 N N . LYS A 1 172 ? -0.187 15.806 -10.751 1.00 88.00 172 LYS A N 1
ATOM 1303 C CA . LYS A 1 172 ? -1.182 15.584 -9.707 1.00 88.00 172 LYS A CA 1
ATOM 1304 C C . LYS A 1 172 ? -1.325 14.093 -9.409 1.00 88.00 172 LYS A C 1
ATOM 1306 O O . LYS A 1 172 ? -1.299 13.279 -10.332 1.00 88.00 172 LYS A O 1
ATOM 1311 N N . PRO A 1 173 ? -1.516 13.711 -8.131 1.00 85.44 173 PRO A N 1
ATOM 1312 C CA . PRO A 1 173 ? -1.763 12.324 -7.764 1.00 85.44 173 PRO A CA 1
ATOM 1313 C C . PRO A 1 173 ? -3.015 11.763 -8.439 1.00 85.44 173 PRO A C 1
ATOM 1315 O O . PRO A 1 173 ? -4.076 12.386 -8.399 1.00 85.44 173 PRO A O 1
ATOM 1318 N N . ILE A 1 174 ? -2.903 10.550 -8.973 1.00 86.25 174 ILE A N 1
ATOM 1319 C CA . ILE A 1 174 ? -3.996 9.842 -9.643 1.00 86.25 174 ILE A CA 1
ATOM 1320 C C . ILE A 1 174 ? -4.695 8.860 -8.693 1.00 86.25 174 ILE A C 1
ATOM 1322 O O . ILE A 1 174 ? -4.161 8.476 -7.645 1.00 86.25 174 ILE A O 1
ATOM 1326 N N . ALA A 1 175 ? -5.918 8.457 -9.041 1.00 81.44 175 ALA A N 1
ATOM 1327 C CA . ALA A 1 175 ? -6.693 7.492 -8.256 1.00 81.44 175 ALA A CA 1
ATOM 1328 C C . ALA A 1 175 ? -6.383 6.039 -8.648 1.00 81.44 175 ALA A C 1
ATOM 1330 O O . ALA A 1 175 ? -6.590 5.115 -7.853 1.00 81.44 175 ALA A O 1
ATOM 1331 N N . GLU A 1 176 ? -5.897 5.846 -9.871 1.00 83.44 176 GLU A N 1
ATOM 1332 C CA . GLU A 1 176 ? -5.576 4.561 -10.457 1.00 83.44 176 GLU A CA 1
ATOM 1333 C C . GLU A 1 176 ? -4.438 3.866 -9.700 1.00 83.44 176 GLU A C 1
ATOM 1335 O O . GLU A 1 176 ? -3.519 4.513 -9.175 1.00 83.44 176 GLU A O 1
ATOM 1340 N N . PRO A 1 177 ? -4.462 2.525 -9.646 1.00 85.25 177 PRO A N 1
ATOM 1341 C CA . PRO A 1 177 ? -3.374 1.776 -9.052 1.00 85.25 177 PRO A CA 1
ATOM 1342 C C . PRO A 1 177 ? -2.027 2.034 -9.744 1.00 85.25 177 PRO A C 1
ATOM 1344 O O . PRO A 1 177 ? -1.898 1.998 -10.969 1.00 85.25 177 PRO A O 1
ATOM 1347 N N . HIS A 1 178 ? -0.993 2.223 -8.937 1.00 91.06 178 HIS A N 1
ATOM 1348 C CA . HIS A 1 178 ? 0.392 2.469 -9.341 1.00 91.06 178 HIS A CA 1
ATOM 1349 C C . HIS A 1 178 ? 1.344 1.676 -8.437 1.00 91.06 178 HIS A C 1
ATOM 1351 O O . HIS A 1 178 ? 0.900 0.986 -7.513 1.00 91.06 178 HIS A O 1
ATOM 1357 N N . LEU A 1 179 ? 2.640 1.735 -8.728 1.00 94.19 179 LEU A N 1
ATOM 1358 C CA . LEU A 1 179 ? 3.670 1.025 -7.987 1.00 94.19 179 LEU A CA 1
ATOM 1359 C C . LEU A 1 179 ? 3.667 1.460 -6.517 1.00 94.19 179 LEU A C 1
ATOM 1361 O O . LEU A 1 179 ? 3.746 2.645 -6.192 1.00 94.19 179 LEU A O 1
ATOM 1365 N N . ALA A 1 180 ? 3.571 0.490 -5.615 1.00 94.62 180 ALA A N 1
ATOM 1366 C CA . ALA A 1 180 ? 3.621 0.729 -4.185 1.00 94.62 180 ALA A CA 1
ATOM 1367 C C . ALA A 1 180 ? 5.013 0.448 -3.628 1.00 94.62 180 ALA A C 1
ATOM 1369 O O . ALA A 1 180 ? 5.602 -0.596 -3.904 1.00 94.62 180 ALA A O 1
ATOM 1370 N N . ILE A 1 181 ? 5.496 1.355 -2.778 1.00 96.88 181 ILE A N 1
ATOM 1371 C CA . ILE A 1 181 ? 6.719 1.162 -1.998 1.00 96.88 181 ILE A CA 1
ATOM 1372 C C . ILE A 1 181 ? 6.317 0.619 -0.629 1.00 96.88 181 ILE A C 1
ATOM 1374 O O . ILE A 1 181 ? 5.658 1.319 0.140 1.00 96.88 181 ILE A O 1
ATOM 1378 N N . LEU A 1 182 ? 6.707 -0.617 -0.321 1.00 97.06 182 LEU A N 1
ATOM 1379 C CA . LEU A 1 182 ? 6.309 -1.355 0.878 1.00 97.06 182 LEU A CA 1
ATOM 1380 C C . LEU A 1 182 ? 7.534 -1.614 1.775 1.00 97.06 182 LEU A C 1
ATOM 1382 O O . LEU A 1 182 ? 8.267 -2.581 1.565 1.00 97.06 182 LEU A O 1
ATOM 1386 N N . PRO A 1 183 ? 7.795 -0.773 2.788 1.00 96.50 183 PRO A N 1
ATOM 1387 C CA . PRO A 1 183 ? 8.794 -1.049 3.809 1.00 96.50 183 PRO A CA 1
ATOM 1388 C C . PRO A 1 183 ? 8.498 -2.365 4.515 1.00 96.50 183 PRO A C 1
ATOM 1390 O O . PRO A 1 183 ? 7.359 -2.607 4.916 1.00 96.50 183 PRO A O 1
ATOM 1393 N N . LEU A 1 184 ? 9.532 -3.186 4.696 1.00 94.88 184 LEU A N 1
ATOM 1394 C CA . LEU A 1 184 ? 9.442 -4.479 5.370 1.00 94.88 184 LEU A CA 1
ATOM 1395 C C . LEU A 1 184 ? 10.212 -4.415 6.697 1.00 94.88 184 LEU A C 1
ATOM 1397 O O . LEU A 1 184 ? 11.434 -4.615 6.716 1.00 94.88 184 LEU A O 1
ATOM 1401 N N . PRO A 1 185 ? 9.527 -4.088 7.809 1.00 93.06 185 PRO A N 1
ATOM 1402 C CA . PRO A 1 185 ? 10.073 -4.236 9.151 1.00 93.06 185 PRO A CA 1
ATOM 1403 C C . PRO A 1 185 ? 10.578 -5.659 9.405 1.00 93.06 185 PRO A C 1
ATOM 1405 O O . PRO A 1 185 ? 9.955 -6.637 8.993 1.00 93.06 185 PRO A O 1
ATOM 1408 N N . SER A 1 186 ? 11.697 -5.783 10.118 1.00 89.75 186 SER A N 1
ATOM 1409 C CA . SER A 1 186 ? 12.224 -7.064 10.593 1.00 89.75 186 SER A CA 1
ATOM 1410 C C . SER A 1 186 ? 11.287 -7.702 11.629 1.00 89.75 186 SER A C 1
ATOM 1412 O O . SER A 1 186 ? 11.434 -7.481 12.828 1.00 89.75 186 SER A O 1
ATOM 1414 N N . VAL A 1 187 ? 10.332 -8.494 11.136 1.00 86.88 187 VAL A N 1
ATOM 1415 C CA . VAL A 1 187 ? 9.329 -9.250 11.917 1.00 86.88 187 VAL A CA 1
ATOM 1416 C C . VAL A 1 187 ? 9.541 -10.768 11.864 1.00 86.88 187 VAL A C 1
ATOM 1418 O O . VAL A 1 187 ? 8.770 -11.531 12.435 1.00 86.88 187 VAL A O 1
ATOM 1421 N N . LEU A 1 188 ? 10.585 -11.209 11.158 1.00 78.25 188 LEU A N 1
ATOM 1422 C CA . LEU A 1 188 ? 11.019 -12.601 11.079 1.00 78.25 188 LEU A CA 1
ATOM 1423 C C . LEU A 1 188 ? 12.296 -12.826 11.894 1.00 78.25 188 LEU A C 1
ATOM 1425 O O . LEU A 1 188 ? 13.130 -11.927 12.018 1.00 78.25 188 LEU A O 1
ATOM 1429 N N . GLY A 1 189 ? 12.489 -14.073 12.327 1.00 71.88 189 GLY A N 1
ATOM 1430 C CA . GLY A 1 189 ? 13.696 -14.533 13.012 1.00 71.88 189 GLY A CA 1
ATOM 1431 C C . GLY A 1 189 ? 13.594 -14.473 14.540 1.00 71.88 189 GLY A C 1
ATOM 1432 O O . GLY A 1 189 ? 12.564 -14.068 15.073 1.00 71.88 189 GLY A O 1
ATOM 1433 N N . PRO A 1 190 ? 14.656 -14.887 15.254 1.00 65.75 190 PRO A N 1
ATOM 1434 C CA . PRO A 1 190 ? 14.638 -15.014 16.715 1.00 65.75 190 PRO A CA 1
ATOM 1435 C C . PRO A 1 190 ? 14.579 -13.667 17.453 1.00 65.75 190 PRO A C 1
ATOM 1437 O O . PRO A 1 190 ? 14.161 -13.624 18.605 1.00 65.75 190 PRO A O 1
ATOM 1440 N N . TYR A 1 191 ? 14.978 -12.570 16.797 1.00 76.75 191 TYR A N 1
ATOM 1441 C CA . TYR A 1 191 ? 15.048 -11.231 17.391 1.00 76.75 191 TYR A CA 1
ATOM 1442 C C . TYR A 1 191 ? 14.405 -10.182 16.469 1.00 76.75 191 TYR A C 1
ATOM 1444 O O . TYR A 1 191 ? 15.115 -9.399 15.829 1.00 76.75 191 TYR A O 1
ATOM 1452 N N . PRO A 1 192 ? 13.068 -10.176 16.342 1.00 85.69 192 PRO A N 1
ATOM 1453 C CA . PRO A 1 192 ? 12.371 -9.166 15.558 1.00 85.69 192 PRO A CA 1
ATOM 1454 C C . PRO A 1 192 ? 12.497 -7.798 16.245 1.00 85.69 192 PRO A C 1
ATOM 1456 O O . PRO A 1 192 ? 12.052 -7.609 17.375 1.00 85.69 192 PRO A O 1
ATOM 1459 N N . ASP A 1 193 ? 13.113 -6.836 15.559 1.00 85.69 193 ASP A N 1
ATOM 1460 C CA . ASP A 1 193 ? 13.391 -5.492 16.088 1.00 85.69 193 ASP A CA 1
ATOM 1461 C C . ASP A 1 193 ? 12.592 -4.383 15.389 1.00 85.69 193 ASP A C 1
ATOM 1463 O O . ASP A 1 193 ? 12.753 -3.206 15.709 1.00 85.69 193 ASP A O 1
ATOM 1467 N N . GLY A 1 194 ? 11.774 -4.744 14.394 1.00 89.38 194 GLY A N 1
ATOM 1468 C CA . GLY A 1 194 ? 10.930 -3.802 13.664 1.00 89.38 194 GLY A CA 1
ATOM 1469 C C . GLY A 1 194 ? 11.656 -2.847 12.730 1.00 89.38 194 GLY A C 1
ATOM 1470 O O . GLY A 1 194 ? 11.000 -2.069 12.043 1.00 89.38 194 GLY A O 1
ATOM 1471 N N . ARG A 1 195 ? 12.990 -2.865 12.655 1.00 91.94 195 ARG A N 1
ATOM 1472 C CA . ARG A 1 195 ? 13.715 -1.916 11.801 1.00 91.94 195 ARG A CA 1
ATOM 1473 C C . ARG A 1 195 ? 13.578 -2.312 10.335 1.00 91.94 195 ARG A C 1
ATOM 1475 O O . ARG A 1 195 ? 13.557 -3.493 9.988 1.00 91.94 195 ARG A O 1
ATOM 1482 N N . VAL A 1 196 ? 13.519 -1.316 9.456 1.00 93.94 196 VAL A N 1
ATOM 1483 C CA . VAL A 1 196 ? 13.383 -1.526 8.010 1.00 93.94 196 VAL A CA 1
ATOM 1484 C C . VAL A 1 196 ? 14.762 -1.750 7.412 1.00 93.94 196 VAL A C 1
ATOM 1486 O O . VAL A 1 196 ? 15.602 -0.854 7.427 1.00 93.94 196 VAL A O 1
ATOM 1489 N N . ARG A 1 197 ? 14.993 -2.949 6.878 1.00 93.25 197 ARG A N 1
ATOM 1490 C CA . ARG A 1 197 ? 16.227 -3.328 6.153 1.00 93.25 197 ARG A CA 1
ATOM 1491 C C . ARG A 1 197 ? 15.976 -3.634 4.680 1.00 93.25 197 ARG A C 1
ATOM 1493 O O . ARG A 1 197 ? 16.919 -3.895 3.932 1.00 93.25 197 ARG A O 1
ATOM 1500 N N . ARG A 1 198 ? 14.696 -3.699 4.310 1.00 93.94 198 ARG A N 1
ATOM 1501 C CA . ARG A 1 198 ? 14.194 -4.168 3.025 1.00 93.94 198 ARG A CA 1
ATOM 1502 C C . ARG A 1 198 ? 12.956 -3.382 2.638 1.00 93.94 198 ARG A C 1
ATOM 1504 O O . ARG A 1 198 ? 12.182 -2.966 3.502 1.00 93.94 198 ARG A O 1
ATOM 1511 N N . ILE A 1 199 ? 12.768 -3.231 1.341 1.00 95.69 199 ILE A N 1
ATOM 1512 C CA . ILE A 1 199 ? 11.570 -2.671 0.732 1.00 95.69 199 ILE A CA 1
ATOM 1513 C C . ILE A 1 199 ? 11.097 -3.627 -0.356 1.00 95.69 199 ILE A C 1
ATOM 1515 O O . ILE A 1 199 ? 11.909 -4.144 -1.120 1.00 95.69 199 ILE A O 1
ATOM 1519 N N . ALA A 1 200 ? 9.796 -3.890 -0.406 1.00 95.75 200 ALA A N 1
ATOM 1520 C CA . ALA A 1 200 ? 9.171 -4.485 -1.574 1.00 95.75 200 ALA A CA 1
ATOM 1521 C C . ALA A 1 200 ? 8.617 -3.377 -2.470 1.00 95.75 200 ALA A C 1
ATOM 1523 O O . ALA A 1 200 ? 8.063 -2.395 -1.975 1.00 95.75 200 ALA A O 1
ATOM 1524 N N . LEU A 1 201 ? 8.751 -3.551 -3.778 1.00 95.06 201 LEU A N 1
ATOM 1525 C CA . LEU A 1 201 ? 8.005 -2.791 -4.771 1.00 95.06 201 LEU A CA 1
ATOM 1526 C C . LEU A 1 201 ? 6.944 -3.721 -5.347 1.00 95.06 201 LEU A C 1
ATOM 1528 O O . LEU A 1 201 ? 7.280 -4.824 -5.775 1.00 95.06 201 LEU A O 1
ATOM 1532 N N . ALA A 1 202 ? 5.678 -3.309 -5.277 1.00 93.19 202 ALA A N 1
ATOM 1533 C CA . ALA A 1 202 ? 4.535 -4.138 -5.655 1.00 93.19 202 ALA A CA 1
ATOM 1534 C C . ALA A 1 202 ? 3.583 -3.378 -6.576 1.00 93.19 202 ALA A C 1
ATOM 1536 O O . ALA A 1 202 ? 3.156 -2.263 -6.262 1.00 93.19 202 ALA A O 1
ATOM 1537 N N . ASP A 1 203 ? 3.229 -3.990 -7.701 1.00 90.88 203 ASP A N 1
ATOM 1538 C CA . ASP A 1 203 ? 2.318 -3.398 -8.671 1.00 90.88 203 ASP A CA 1
ATOM 1539 C C . ASP A 1 203 ? 0.849 -3.806 -8.449 1.00 90.88 203 ASP A C 1
ATOM 1541 O O . ASP A 1 203 ? 0.355 -4.771 -9.030 1.00 90.88 203 ASP A O 1
ATOM 1545 N N . PHE A 1 204 ? 0.107 -3.014 -7.667 1.00 82.25 204 PHE A N 1
ATOM 1546 C CA . PHE A 1 204 ? -1.331 -3.236 -7.428 1.00 82.25 204 PHE A CA 1
ATOM 1547 C C . PHE A 1 204 ? -2.245 -2.898 -8.613 1.00 82.25 204 PHE A C 1
ATOM 1549 O O . PHE A 1 204 ? -3.460 -3.044 -8.497 1.00 82.25 204 PHE A O 1
ATOM 1556 N N . GLY A 1 205 ? -1.699 -2.405 -9.725 1.00 71.62 205 GLY A N 1
ATOM 1557 C CA . GLY A 1 205 ? -2.445 -2.194 -10.968 1.00 71.62 205 GLY A CA 1
ATOM 1558 C C . GLY A 1 205 ? -2.229 -3.276 -12.007 1.00 71.62 205 GLY A C 1
ATOM 1559 O O . GLY A 1 205 ? -2.685 -3.095 -13.134 1.00 71.62 205 GLY A O 1
ATOM 1560 N N . GLY A 1 206 ? -1.523 -4.351 -11.641 1.00 60.81 206 GLY A N 1
ATOM 1561 C CA . GLY A 1 206 ? -1.154 -5.451 -12.520 1.00 60.81 206 GLY A CA 1
ATOM 1562 C C . GLY A 1 206 ? -2.366 -6.229 -13.024 1.00 60.81 206 GLY A C 1
ATOM 1563 O O . GLY A 1 206 ? -2.728 -7.258 -12.465 1.00 60.81 206 GLY A O 1
ATOM 1564 N N . GLY A 1 207 ? -2.990 -5.719 -14.082 1.00 61.91 207 GLY A N 1
ATOM 1565 C CA . GLY A 1 207 ? -3.718 -6.530 -15.052 1.00 61.91 207 GLY A CA 1
ATOM 1566 C C . GLY A 1 207 ? -2.758 -7.114 -16.093 1.00 61.91 207 GLY A C 1
ATOM 1567 O O . GLY A 1 207 ? -1.536 -7.020 -15.964 1.00 61.91 207 GLY A O 1
ATOM 1568 N N . ASP A 1 208 ? -3.303 -7.666 -17.172 1.00 67.56 208 ASP A N 1
ATOM 1569 C CA . ASP A 1 208 ? -2.515 -8.290 -18.243 1.00 67.56 208 ASP A CA 1
ATOM 1570 C C . ASP A 1 208 ? -1.876 -7.272 -19.220 1.00 67.56 208 ASP A C 1
ATOM 1572 O O . ASP A 1 208 ? -1.592 -7.613 -20.364 1.00 67.56 208 ASP A O 1
ATOM 1576 N N . ASP A 1 209 ? -1.627 -6.026 -18.787 1.00 83.00 209 ASP A N 1
ATOM 1577 C CA . ASP A 1 209 ? -0.967 -4.997 -19.605 1.00 83.00 209 ASP A CA 1
ATOM 1578 C C . ASP A 1 209 ? 0.552 -5.274 -19.704 1.00 83.00 209 ASP A C 1
ATOM 1580 O O . ASP A 1 209 ? 1.283 -5.108 -18.715 1.00 83.00 209 ASP A O 1
ATOM 1584 N N . PRO A 1 210 ? 1.061 -5.671 -20.888 1.00 83.31 210 PRO A N 1
ATOM 1585 C CA . PRO A 1 210 ? 2.470 -6.004 -21.065 1.00 83.31 210 PRO A CA 1
ATOM 1586 C C . PRO A 1 210 ? 3.392 -4.785 -20.935 1.00 83.31 210 PRO A C 1
ATOM 1588 O O . PRO A 1 210 ? 4.524 -4.937 -20.479 1.00 83.31 210 PRO A O 1
ATOM 1591 N N . ASN A 1 211 ? 2.929 -3.579 -21.284 1.00 87.62 211 ASN A N 1
ATOM 1592 C CA . ASN A 1 211 ? 3.738 -2.366 -21.163 1.00 87.62 211 ASN A CA 1
ATOM 1593 C C . ASN A 1 211 ? 3.919 -1.999 -19.694 1.00 87.62 211 ASN A C 1
ATOM 1595 O O . ASN A 1 211 ? 5.036 -1.732 -19.257 1.00 87.62 211 ASN A O 1
ATOM 1599 N N . ARG A 1 212 ? 2.841 -2.056 -18.904 1.00 90.06 212 ARG A N 1
ATOM 1600 C CA . ARG A 1 212 ? 2.919 -1.842 -17.454 1.00 90.06 212 ARG A CA 1
ATOM 1601 C C . ARG A 1 212 ? 3.878 -2.828 -16.791 1.00 90.06 212 ARG A C 1
ATOM 1603 O O . ARG A 1 212 ? 4.720 -2.416 -15.994 1.00 90.06 212 ARG A O 1
ATOM 1610 N N . ARG A 1 213 ? 3.785 -4.111 -17.150 1.00 87.50 213 ARG A N 1
ATOM 1611 C CA . ARG A 1 213 ? 4.689 -5.149 -16.641 1.00 87.50 213 ARG A CA 1
ATOM 1612 C C . ARG A 1 213 ? 6.148 -4.839 -16.976 1.00 87.50 213 ARG A C 1
ATOM 1614 O O . ARG A 1 213 ? 6.977 -4.824 -16.070 1.00 87.50 213 ARG A O 1
ATOM 1621 N N . ALA A 1 214 ? 6.435 -4.507 -18.234 1.00 89.88 214 ALA A N 1
ATOM 1622 C CA . ALA A 1 214 ? 7.781 -4.150 -18.677 1.00 89.88 214 ALA A CA 1
ATOM 1623 C C . ALA A 1 214 ? 8.339 -2.919 -17.940 1.00 89.88 214 ALA A C 1
ATOM 1625 O O . ALA A 1 214 ? 9.516 -2.896 -17.591 1.00 89.88 214 ALA A O 1
ATOM 1626 N N . ILE A 1 215 ? 7.503 -1.917 -17.642 1.00 93.44 215 ILE A N 1
ATOM 1627 C CA . ILE A 1 215 ? 7.895 -0.735 -16.854 1.00 93.44 215 ILE A CA 1
ATOM 1628 C C . ILE A 1 215 ? 8.346 -1.137 -15.446 1.00 93.44 215 ILE A C 1
ATOM 1630 O O . ILE A 1 215 ? 9.391 -0.683 -14.977 1.00 93.44 215 ILE A O 1
ATOM 1634 N N . VAL A 1 216 ? 7.574 -1.990 -14.771 1.00 92.19 216 VAL A N 1
ATOM 1635 C CA . VAL A 1 216 ? 7.866 -2.433 -13.399 1.00 92.19 216 VAL A CA 1
ATOM 1636 C C . VAL A 1 216 ? 9.112 -3.323 -13.355 1.00 92.19 216 VAL A C 1
ATOM 1638 O O . VAL A 1 216 ? 9.960 -3.147 -12.479 1.00 92.19 216 VAL A O 1
ATOM 1641 N N . GLU A 1 217 ? 9.264 -4.233 -14.319 1.00 89.62 217 GLU A N 1
ATOM 1642 C CA . GLU A 1 217 ? 10.457 -5.077 -14.466 1.00 89.62 217 GLU A CA 1
ATOM 1643 C C . GLU A 1 217 ? 11.709 -4.243 -14.775 1.00 89.62 217 GLU A C 1
ATOM 1645 O O . GLU A 1 217 ? 12.764 -4.461 -14.179 1.00 89.62 217 GLU A O 1
ATOM 1650 N N . MET A 1 218 ? 11.598 -3.231 -15.642 1.00 92.38 218 MET A N 1
ATOM 1651 C CA . MET A 1 218 ? 12.718 -2.339 -15.947 1.00 92.38 218 MET A CA 1
ATOM 1652 C C . MET A 1 218 ? 13.112 -1.491 -14.735 1.00 92.38 218 MET A C 1
ATOM 1654 O O . MET A 1 218 ? 14.299 -1.328 -14.455 1.00 92.38 218 MET A O 1
ATOM 1658 N N . ALA A 1 219 ? 12.135 -1.006 -13.964 1.00 92.88 219 ALA A N 1
ATOM 1659 C CA . ALA A 1 219 ? 12.410 -0.310 -12.713 1.00 92.88 219 ALA A CA 1
ATOM 1660 C C . ALA A 1 219 ? 13.179 -1.205 -11.729 1.00 92.88 219 ALA A C 1
ATOM 1662 O O . ALA A 1 219 ? 14.140 -0.744 -11.120 1.00 92.88 219 ALA A O 1
ATOM 1663 N N . GLN A 1 220 ? 12.833 -2.492 -11.608 1.00 89.75 220 GLN A N 1
ATOM 1664 C CA . GLN A 1 220 ? 13.596 -3.431 -10.778 1.00 89.75 220 GLN A CA 1
ATOM 1665 C C . GLN A 1 220 ? 15.073 -3.497 -11.183 1.00 89.75 220 GLN A C 1
ATOM 1667 O O . GLN A 1 220 ? 15.945 -3.452 -10.315 1.00 89.75 220 GLN A O 1
ATOM 1672 N N . VAL A 1 221 ? 15.346 -3.612 -12.485 1.00 90.31 221 VAL A N 1
ATOM 1673 C CA . VAL A 1 221 ? 16.713 -3.699 -13.016 1.00 90.31 221 VAL A CA 1
ATOM 1674 C C . VAL A 1 221 ? 17.476 -2.402 -12.764 1.00 90.31 221 VAL A C 1
ATOM 1676 O O . VAL A 1 221 ? 18.591 -2.440 -12.254 1.00 90.31 221 VAL A O 1
ATOM 1679 N N . LEU A 1 222 ? 16.870 -1.255 -13.072 1.00 93.88 222 LEU A N 1
ATOM 1680 C CA . LEU A 1 222 ? 17.536 0.044 -12.973 1.00 93.88 222 LEU A CA 1
ATOM 1681 C C . LEU A 1 222 ? 17.780 0.498 -11.533 1.00 93.88 222 LEU A C 1
ATOM 1683 O O . LEU A 1 222 ? 18.710 1.261 -11.301 1.00 93.88 222 LEU A O 1
ATOM 1687 N N . LEU A 1 223 ? 16.974 0.046 -10.567 1.00 93.62 223 LEU A N 1
ATOM 1688 C CA . LEU A 1 223 ? 17.164 0.367 -9.148 1.00 93.62 223 LEU A CA 1
ATOM 1689 C C . LEU A 1 223 ? 18.315 -0.414 -8.502 1.00 93.62 223 LEU A C 1
ATOM 1691 O O . LEU A 1 223 ? 18.852 0.026 -7.484 1.00 93.62 223 LEU A O 1
ATOM 1695 N N . HIS A 1 224 ? 18.684 -1.568 -9.056 1.00 91.56 224 HIS A N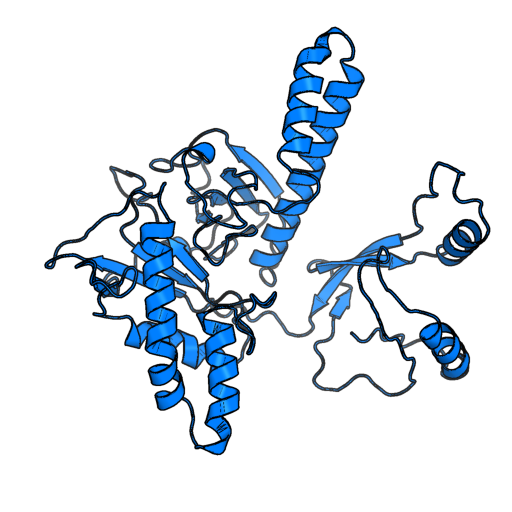 1
ATOM 1696 C CA . HIS A 1 224 ? 19.750 -2.405 -8.519 1.00 91.56 224 HIS A CA 1
ATOM 1697 C C . HIS A 1 224 ? 21.105 -1.681 -8.570 1.00 91.56 224 HIS A C 1
ATOM 1699 O O . HIS A 1 224 ? 21.520 -1.168 -9.606 1.00 91.56 224 HIS A O 1
ATOM 1705 N N . GLY A 1 225 ? 21.800 -1.630 -7.435 1.00 91.69 225 GLY A N 1
ATOM 1706 C CA . GLY A 1 225 ? 23.093 -0.964 -7.291 1.00 91.69 225 GLY A CA 1
ATOM 1707 C C . GLY A 1 225 ? 23.024 0.566 -7.222 1.00 91.69 225 GLY A C 1
ATOM 1708 O O . GLY A 1 225 ? 24.069 1.208 -7.117 1.00 91.69 225 GLY A O 1
ATOM 1709 N N . ARG A 1 226 ? 21.831 1.180 -7.252 1.00 94.06 226 ARG A N 1
ATOM 1710 C CA . ARG A 1 226 ? 21.690 2.643 -7.180 1.00 94.06 226 ARG A CA 1
ATOM 1711 C C . ARG A 1 226 ? 21.687 3.134 -5.738 1.00 94.06 226 ARG A C 1
ATOM 1713 O O . ARG A 1 226 ? 21.072 2.544 -4.848 1.00 94.06 226 ARG A O 1
ATOM 1720 N N . GLU A 1 227 ? 22.354 4.260 -5.523 1.00 94.19 227 GLU A N 1
ATOM 1721 C CA . GLU A 1 227 ? 22.351 4.964 -4.248 1.00 94.19 227 GLU A CA 1
ATOM 1722 C C . GLU A 1 227 ? 21.059 5.775 -4.071 1.00 94.19 227 GLU A C 1
ATOM 1724 O O . GLU A 1 227 ? 20.631 6.502 -4.966 1.00 94.19 227 GLU A O 1
ATOM 1729 N N . LEU A 1 228 ? 20.448 5.675 -2.892 1.00 91.88 228 LEU A N 1
ATOM 1730 C CA . LEU A 1 228 ? 19.342 6.515 -2.465 1.00 91.88 228 LEU A CA 1
ATOM 1731 C C . LEU A 1 228 ? 19.816 7.956 -2.281 1.00 91.88 228 LEU A C 1
ATOM 1733 O O . LEU A 1 228 ? 20.824 8.213 -1.612 1.00 91.88 228 LEU A O 1
ATOM 1737 N N . ARG A 1 229 ? 19.023 8.891 -2.800 1.00 85.12 229 ARG A N 1
ATOM 1738 C CA . ARG A 1 229 ? 19.255 10.332 -2.706 1.00 85.12 229 ARG A CA 1
ATOM 1739 C C . ARG A 1 229 ? 18.168 11.003 -1.873 1.00 85.12 229 ARG A C 1
ATOM 1741 O O . ARG A 1 229 ? 16.989 10.704 -2.039 1.00 85.12 229 ARG A O 1
ATOM 1748 N N . ASP A 1 230 ? 18.556 11.924 -1.000 1.00 79.44 230 ASP A N 1
ATOM 1749 C CA . ASP A 1 230 ? 17.636 12.790 -0.256 1.00 79.44 230 ASP A CA 1
ATOM 1750 C C . ASP A 1 230 ? 17.915 14.246 -0.640 1.00 79.44 230 ASP A C 1
ATOM 1752 O O . ASP A 1 230 ? 19.002 14.764 -0.392 1.00 79.44 230 ASP A O 1
ATOM 1756 N N . ASN A 1 231 ? 16.953 14.892 -1.306 1.00 76.38 231 ASN A N 1
ATOM 1757 C CA . ASN A 1 231 ? 17.091 16.242 -1.874 1.00 76.38 231 ASN A CA 1
ATOM 1758 C C . ASN A 1 231 ? 18.361 16.411 -2.733 1.00 76.38 231 ASN A C 1
ATOM 1760 O O . ASN A 1 231 ? 19.104 17.379 -2.588 1.00 76.38 231 ASN A O 1
ATOM 1764 N N . GLY A 1 232 ? 18.638 15.432 -3.600 1.00 73.81 232 GLY A N 1
ATOM 1765 C CA . GLY A 1 232 ? 19.803 15.429 -4.490 1.00 73.81 232 GLY A CA 1
ATOM 1766 C C . GLY A 1 232 ? 21.132 15.027 -3.838 1.00 73.81 232 GLY A C 1
ATOM 1767 O O . GLY A 1 232 ? 22.109 14.823 -4.559 1.00 73.81 232 GLY A O 1
ATOM 1768 N N . LEU A 1 233 ? 21.184 14.854 -2.513 1.00 82.25 233 LEU A N 1
ATOM 1769 C CA . LEU A 1 233 ? 22.381 14.417 -1.791 1.00 82.25 233 LEU A CA 1
ATOM 1770 C C . LEU A 1 233 ? 22.402 12.895 -1.624 1.00 82.25 233 LEU A C 1
ATOM 1772 O O . LEU A 1 233 ? 21.404 12.292 -1.226 1.00 82.25 233 LEU A O 1
ATOM 1776 N N . GLY A 1 234 ? 23.553 12.276 -1.893 1.00 84.69 234 GLY A N 1
ATOM 1777 C CA . GLY A 1 234 ? 23.771 10.849 -1.661 1.00 84.69 234 GLY A CA 1
ATOM 1778 C C . GLY A 1 234 ? 23.670 10.495 -0.176 1.00 84.69 234 GLY A C 1
ATOM 1779 O O . GLY A 1 234 ? 24.263 11.153 0.681 1.00 84.69 234 GLY A O 1
ATOM 1780 N N . THR A 1 235 ? 22.889 9.466 0.147 1.00 88.00 235 THR A N 1
ATOM 1781 C CA . THR A 1 235 ? 22.692 9.005 1.533 1.00 88.00 235 THR A CA 1
ATOM 1782 C C . THR A 1 235 ? 23.721 7.952 1.967 1.00 88.00 235 THR A C 1
ATOM 1784 O O . THR A 1 235 ? 23.697 7.485 3.112 1.00 88.00 235 THR A O 1
ATOM 1787 N N . GLY A 1 236 ? 24.585 7.504 1.055 1.00 90.62 236 GLY A N 1
ATOM 1788 C CA . GLY A 1 236 ? 25.463 6.344 1.195 1.00 90.62 236 GLY A CA 1
ATOM 1789 C C . GLY A 1 236 ? 24.720 5.008 1.290 1.00 90.62 236 GLY A C 1
ATOM 1790 O O . GLY A 1 236 ? 25.339 3.997 1.620 1.00 90.62 236 GLY A O 1
ATOM 1791 N N . VAL A 1 237 ? 23.395 4.992 1.095 1.00 93.88 237 VAL A N 1
ATOM 1792 C CA . VAL A 1 237 ? 22.572 3.776 1.114 1.00 93.88 237 VAL A CA 1
ATOM 1793 C C . VAL A 1 237 ? 22.311 3.332 -0.315 1.00 93.88 237 VAL A C 1
ATOM 1795 O O . VAL A 1 237 ? 21.743 4.088 -1.086 1.00 93.88 237 VAL A O 1
ATOM 1798 N N . VAL A 1 238 ? 22.668 2.102 -0.652 1.00 94.81 238 VAL A N 1
ATOM 1799 C CA . VAL A 1 238 ? 22.465 1.478 -1.959 1.00 94.81 238 VAL A CA 1
ATOM 1800 C C . VAL A 1 238 ? 21.315 0.477 -1.883 1.00 94.81 238 VAL A C 1
ATOM 1802 O O . VAL A 1 238 ? 21.205 -0.278 -0.911 1.00 94.81 238 VAL A O 1
ATOM 1805 N N . LEU A 1 239 ? 20.455 0.483 -2.902 1.00 94.06 239 LEU A N 1
ATOM 1806 C CA . LEU A 1 239 ? 19.455 -0.556 -3.122 1.00 94.06 239 LEU A CA 1
ATOM 1807 C C . LEU A 1 239 ? 20.089 -1.729 -3.860 1.00 94.06 239 LEU A C 1
ATOM 1809 O O . LEU A 1 239 ? 20.696 -1.550 -4.908 1.00 94.06 239 LEU A O 1
ATOM 1813 N N . ASP A 1 240 ? 19.914 -2.937 -3.342 1.00 90.38 240 ASP A N 1
ATOM 1814 C CA . ASP A 1 240 ? 20.437 -4.148 -3.977 1.00 90.38 240 ASP A CA 1
ATOM 1815 C C . ASP A 1 240 ? 19.405 -5.278 -3.883 1.00 90.38 240 ASP A C 1
ATOM 1817 O O . ASP A 1 240 ? 18.572 -5.293 -2.976 1.00 90.38 240 ASP A O 1
ATOM 1821 N N . THR A 1 241 ? 19.436 -6.223 -4.813 1.00 83.50 241 THR A N 1
ATOM 1822 C CA . THR A 1 241 ? 18.487 -7.338 -4.870 1.00 83.50 241 THR A CA 1
ATOM 1823 C C . THR A 1 241 ? 18.692 -8.275 -3.686 1.00 83.50 241 THR A C 1
ATOM 1825 O O . THR A 1 241 ? 19.816 -8.633 -3.341 1.00 83.50 241 THR A O 1
ATOM 1828 N N . GLU A 1 242 ? 17.598 -8.723 -3.065 1.00 80.75 242 GLU A N 1
ATOM 1829 C CA . GLU A 1 242 ? 17.702 -9.704 -1.986 1.00 80.75 242 GLU A CA 1
ATOM 1830 C C . GLU A 1 242 ? 18.040 -11.107 -2.541 1.00 80.75 242 GLU A C 1
ATOM 1832 O O . GLU A 1 242 ? 17.250 -11.653 -3.319 1.00 80.75 242 GLU A O 1
ATOM 1837 N N . PRO A 1 243 ? 19.165 -11.732 -2.138 1.00 72.19 243 PRO A N 1
ATOM 1838 C CA . PRO A 1 243 ? 19.678 -12.935 -2.802 1.00 72.19 243 PRO A CA 1
ATOM 1839 C C . PRO A 1 243 ? 18.852 -14.204 -2.533 1.00 72.19 243 PRO A C 1
ATOM 1841 O O . PRO A 1 243 ? 18.685 -15.032 -3.424 1.00 72.19 243 PRO A O 1
ATOM 1844 N N . ASP A 1 244 ? 18.303 -14.373 -1.327 1.00 75.12 244 ASP A N 1
ATOM 1845 C CA . ASP A 1 244 ? 17.645 -15.622 -0.902 1.00 75.12 244 ASP A CA 1
ATOM 1846 C C . ASP A 1 244 ? 16.143 -15.697 -1.239 1.00 75.12 244 ASP A C 1
ATOM 1848 O O . ASP A 1 244 ? 15.504 -16.737 -1.051 1.00 75.12 244 ASP A O 1
ATOM 1852 N N . ARG A 1 245 ? 15.559 -14.595 -1.736 1.00 83.62 245 ARG A N 1
ATOM 1853 C CA . ARG A 1 245 ? 14.116 -14.422 -1.993 1.00 83.62 245 ARG A CA 1
ATOM 1854 C C . ARG A 1 245 ? 13.215 -14.793 -0.800 1.00 83.62 245 ARG A C 1
ATOM 1856 O O . ARG A 1 245 ? 12.002 -14.921 -0.983 1.00 83.62 245 ARG A O 1
ATOM 1863 N N . GLN A 1 246 ? 13.752 -14.938 0.415 1.00 86.62 246 GLN A N 1
ATOM 1864 C CA . GLN A 1 246 ? 13.008 -15.384 1.598 1.00 86.62 246 GLN A CA 1
ATOM 1865 C C . GLN A 1 246 ? 11.868 -14.412 1.903 1.00 86.62 246 GLN A C 1
ATOM 1867 O O . GLN A 1 246 ? 10.727 -14.819 2.108 1.00 86.62 246 GLN A O 1
ATOM 1872 N N . TRP A 1 247 ? 12.171 -13.116 1.863 1.00 89.69 247 TRP A N 1
ATOM 1873 C CA . TRP A 1 247 ? 11.208 -12.048 2.121 1.00 89.69 247 TRP A CA 1
ATOM 1874 C C . TRP A 1 247 ? 10.145 -11.933 1.036 1.00 89.69 247 TRP A C 1
ATOM 1876 O O . TRP A 1 247 ? 8.981 -11.711 1.359 1.00 89.69 247 TRP A O 1
ATOM 1886 N N . LEU A 1 248 ? 10.518 -12.147 -0.229 1.00 91.19 248 LEU A N 1
ATOM 1887 C CA . LEU A 1 248 ? 9.559 -12.188 -1.330 1.00 91.19 248 LEU A CA 1
ATOM 1888 C C . LEU A 1 248 ? 8.573 -13.346 -1.134 1.00 91.19 248 LEU A C 1
ATOM 1890 O O . LEU A 1 248 ? 7.364 -13.141 -1.192 1.00 91.19 248 LEU A O 1
ATOM 1894 N N . ARG A 1 249 ? 9.074 -14.550 -0.831 1.00 90.44 249 ARG A N 1
ATOM 1895 C CA . ARG A 1 249 ? 8.227 -15.719 -0.539 1.00 90.44 249 ARG A CA 1
ATOM 1896 C C . ARG A 1 249 ? 7.340 -15.489 0.679 1.00 90.44 249 ARG A C 1
ATOM 1898 O O . ARG A 1 249 ? 6.185 -15.893 0.670 1.00 90.44 249 ARG A O 1
ATOM 1905 N N . ALA A 1 250 ? 7.867 -14.840 1.714 1.00 90.69 250 ALA A N 1
ATOM 1906 C CA . ALA A 1 250 ? 7.121 -14.578 2.933 1.00 90.69 250 ALA A CA 1
ATOM 1907 C C . ALA A 1 250 ? 5.979 -13.579 2.703 1.00 90.69 250 ALA A C 1
ATOM 1909 O O . ALA A 1 250 ? 4.852 -13.872 3.083 1.00 90.69 250 ALA A O 1
ATOM 1910 N N . ILE A 1 251 ? 6.224 -12.451 2.026 1.00 92.00 251 ILE A N 1
ATOM 1911 C CA . ILE A 1 251 ? 5.188 -11.430 1.796 1.00 92.00 251 ILE A CA 1
ATOM 1912 C C . IL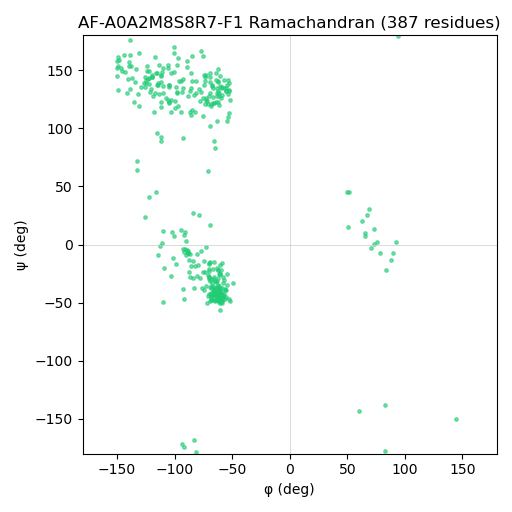E A 1 251 ? 4.148 -11.843 0.742 1.00 92.00 251 ILE A C 1
ATOM 1914 O O . ILE A 1 251 ? 3.024 -11.353 0.765 1.00 92.00 251 ILE A O 1
ATOM 1918 N N . THR A 1 252 ? 4.496 -12.757 -0.168 1.00 92.00 252 THR A N 1
ATOM 1919 C CA . THR A 1 252 ? 3.578 -13.301 -1.193 1.00 92.00 252 THR A CA 1
ATOM 1920 C C . THR A 1 252 ? 2.871 -14.586 -0.757 1.00 92.00 252 THR A C 1
ATOM 1922 O O . THR A 1 252 ? 2.007 -15.096 -1.474 1.00 92.00 252 THR A O 1
ATOM 1925 N N . LYS A 1 253 ? 3.205 -15.122 0.426 1.00 90.81 253 LYS A N 1
ATOM 1926 C CA . LYS A 1 253 ? 2.629 -16.363 0.952 1.00 90.81 253 LYS A CA 1
ATOM 1927 C C . LYS A 1 253 ? 1.105 -16.259 1.035 1.00 90.81 253 LYS A C 1
ATOM 1929 O O . LYS A 1 253 ? 0.564 -15.235 1.439 1.00 90.81 253 LYS A O 1
ATOM 1934 N N . ARG A 1 254 ? 0.410 -17.357 0.721 1.00 93.06 254 ARG A N 1
ATOM 1935 C CA . ARG A 1 254 ? -1.023 -17.490 1.003 1.00 93.06 254 ARG A CA 1
ATOM 1936 C C . ARG A 1 254 ? -1.263 -17.678 2.499 1.00 93.06 254 ARG A C 1
ATOM 1938 O O . ARG A 1 254 ? -0.702 -18.596 3.095 1.00 93.06 254 ARG A O 1
ATOM 1945 N N . SER A 1 255 ? -2.110 -16.842 3.090 1.00 94.62 255 SER A N 1
ATOM 1946 C CA . SER A 1 255 ? -2.507 -16.947 4.499 1.00 94.62 255 SER A CA 1
ATOM 1947 C C . SER A 1 255 ? -3.970 -16.572 4.696 1.00 94.62 255 SER A C 1
ATOM 1949 O O . SER A 1 255 ? -4.502 -15.730 3.970 1.00 94.62 255 SER A O 1
ATOM 1951 N N . ARG A 1 256 ? -4.622 -17.202 5.676 1.00 95.50 256 ARG A N 1
ATOM 1952 C CA . ARG A 1 256 ? -5.964 -16.814 6.132 1.00 95.50 256 ARG A CA 1
ATOM 1953 C C . ARG A 1 256 ? -5.911 -15.594 7.033 1.00 95.50 256 ARG A C 1
ATOM 1955 O O . ARG A 1 256 ? -6.853 -14.812 7.021 1.00 95.50 256 ARG A O 1
ATOM 1962 N N . THR A 1 257 ? -4.806 -15.415 7.745 1.00 96.06 257 THR A N 1
ATOM 1963 C CA . THR A 1 257 ? -4.676 -14.375 8.758 1.00 96.06 257 THR A CA 1
ATOM 1964 C C . THR A 1 257 ? -3.515 -13.455 8.416 1.00 96.06 257 THR A C 1
ATOM 1966 O O . THR A 1 257 ? -2.410 -13.896 8.073 1.00 96.06 257 THR A O 1
ATOM 1969 N N . TRP A 1 258 ? -3.792 -12.155 8.467 1.00 96.81 258 TRP A N 1
ATOM 1970 C CA . TRP A 1 258 ? -2.859 -11.096 8.111 1.00 96.81 258 TRP A CA 1
ATOM 1971 C C . TRP A 1 258 ? -2.880 -9.986 9.152 1.00 96.81 258 TRP A C 1
ATOM 1973 O O . TRP A 1 258 ? -3.939 -9.576 9.621 1.00 96.81 258 TRP A O 1
ATOM 1983 N N . ALA A 1 259 ? -1.704 -9.456 9.464 1.00 96.50 259 ALA A N 1
ATOM 1984 C CA . ALA A 1 259 ? -1.515 -8.392 10.438 1.00 96.50 259 ALA A CA 1
ATOM 1985 C C . ALA A 1 259 ? -0.739 -7.229 9.824 1.00 96.50 259 ALA A C 1
ATOM 1987 O O . ALA A 1 259 ? 0.232 -7.436 9.103 1.00 96.50 259 ALA A O 1
ATOM 1988 N N . THR A 1 260 ? -1.124 -5.989 10.113 1.00 96.69 260 THR A N 1
ATOM 1989 C CA . THR A 1 260 ? -0.368 -4.820 9.627 1.00 96.69 260 THR A CA 1
ATOM 1990 C C . THR A 1 260 ? 1.026 -4.729 10.254 1.00 96.69 260 THR A C 1
ATOM 1992 O O . THR A 1 260 ? 1.128 -4.653 11.469 1.00 96.69 260 THR A O 1
ATOM 1995 N N . VAL A 1 261 ? 2.091 -4.621 9.462 1.00 95.69 261 VAL A N 1
ATOM 1996 C CA . VAL A 1 261 ? 3.467 -4.355 9.944 1.00 95.69 261 VAL A CA 1
ATOM 1997 C C . VAL A 1 261 ? 3.875 -2.892 9.824 1.00 95.69 261 VAL A C 1
ATOM 1999 O O . VAL A 1 261 ? 4.791 -2.432 10.503 1.00 95.69 261 VAL A O 1
ATOM 2002 N N . THR A 1 262 ? 3.143 -2.123 9.023 1.00 96.25 262 THR A N 1
ATOM 2003 C CA . THR A 1 262 ? 3.112 -0.662 9.103 1.00 96.25 262 THR A CA 1
ATOM 2004 C C . THR A 1 262 ? 1.663 -0.228 9.303 1.00 96.25 262 THR A C 1
ATOM 2006 O O . THR A 1 262 ? 0.756 -0.865 8.759 1.00 96.25 262 THR A O 1
ATOM 2009 N N . PRO A 1 263 ? 1.388 0.811 10.110 1.00 95.19 263 PRO A N 1
ATOM 2010 C CA . PRO A 1 263 ? 0.016 1.147 10.458 1.00 95.19 263 PRO A CA 1
ATOM 2011 C C . PRO A 1 263 ? -0.746 1.573 9.214 1.00 95.19 263 PRO A C 1
ATOM 2013 O O . PRO A 1 263 ? -0.207 2.271 8.352 1.00 95.19 263 PRO A O 1
ATOM 2016 N N . LEU A 1 264 ? -2.010 1.179 9.122 1.00 91.88 264 LEU A N 1
ATOM 2017 C CA . LEU A 1 264 ? -2.876 1.680 8.068 1.00 91.88 264 LEU A CA 1
ATOM 2018 C C . LEU A 1 264 ? -3.252 3.131 8.383 1.00 91.88 264 LEU A C 1
ATOM 2020 O O . LEU A 1 264 ? -3.497 3.495 9.536 1.00 91.88 264 LEU A O 1
ATOM 2024 N N . VAL A 1 265 ? -3.293 3.961 7.345 1.00 87.75 265 VAL A N 1
ATOM 2025 C CA . VAL A 1 265 ? -3.772 5.341 7.449 1.00 87.75 265 VAL A CA 1
ATOM 2026 C C . VAL A 1 265 ? -5.159 5.406 6.839 1.00 87.75 265 VAL A C 1
ATOM 2028 O O . VAL A 1 265 ? -5.342 5.065 5.666 1.00 87.75 265 VAL A O 1
ATOM 2031 N N . GLN A 1 266 ? -6.135 5.836 7.629 1.00 80.31 266 GLN A N 1
ATOM 2032 C CA . GLN A 1 266 ? -7.526 5.868 7.205 1.00 80.31 266 GLN A CA 1
ATOM 2033 C C . GLN A 1 266 ? -7.956 7.290 6.847 1.00 80.31 266 GLN A C 1
ATOM 2035 O O . GLN A 1 266 ? -8.043 8.160 7.709 1.00 80.31 266 GLN A O 1
ATOM 2040 N N . ALA A 1 267 ? -8.259 7.511 5.568 1.00 69.75 267 ALA A N 1
ATOM 2041 C CA . ALA A 1 267 ? -8.844 8.761 5.099 1.00 69.75 267 ALA A CA 1
ATOM 2042 C C . ALA A 1 267 ? -10.367 8.700 5.239 1.00 69.75 267 ALA A C 1
ATOM 2044 O O . ALA A 1 267 ? -11.014 7.909 4.554 1.00 69.75 267 ALA A O 1
ATOM 2045 N N . ALA A 1 268 ? -10.933 9.529 6.111 1.00 66.62 268 ALA A N 1
ATOM 2046 C CA . ALA A 1 268 ? -12.377 9.714 6.211 1.00 66.62 268 ALA A CA 1
ATOM 2047 C C . ALA A 1 268 ? -12.686 11.142 6.671 1.00 66.62 268 ALA A C 1
ATOM 2049 O O . ALA A 1 268 ? -12.098 11.606 7.651 1.00 66.62 268 ALA A O 1
ATOM 2050 N N . LYS A 1 269 ? -13.634 11.813 5.999 1.00 63.91 269 LYS A N 1
ATOM 2051 C CA . LYS A 1 269 ? -14.153 13.131 6.421 1.00 63.91 269 LYS A CA 1
ATOM 2052 C C . LYS A 1 269 ? -14.793 13.035 7.821 1.00 63.91 269 LYS A C 1
ATOM 2054 O O . LYS A 1 269 ? -14.823 14.003 8.573 1.00 63.91 269 LYS A O 1
ATOM 2059 N N . GLU A 1 270 ? -15.251 11.840 8.184 1.00 62.91 270 GLU A N 1
ATOM 2060 C CA . GLU A 1 270 ? -15.950 11.493 9.422 1.00 62.91 270 GLU A CA 1
ATOM 2061 C C . GLU A 1 270 ? -15.008 11.030 10.553 1.00 62.91 270 GLU A C 1
ATOM 2063 O O . GLU A 1 270 ? -15.458 10.779 11.666 1.00 62.91 270 GLU A O 1
ATOM 2068 N N . LEU A 1 271 ? -13.699 10.903 10.295 1.00 66.31 271 LEU A N 1
ATOM 2069 C CA . LEU A 1 271 ? -12.686 10.517 11.292 1.00 66.31 271 LEU A CA 1
ATOM 2070 C C . LEU A 1 271 ? -11.591 11.585 11.413 1.00 66.31 271 LEU A C 1
ATOM 2072 O O . LEU A 1 271 ? -10.403 11.275 11.499 1.00 66.31 271 LEU A O 1
ATOM 2076 N N . THR A 1 272 ? -11.996 12.853 11.389 1.00 67.00 272 THR A N 1
ATOM 2077 C CA . THR A 1 272 ? -11.096 14.003 11.543 1.00 67.00 272 THR A CA 1
ATOM 2078 C C . THR A 1 272 ? -10.690 14.215 13.001 1.00 67.00 272 THR A C 1
ATOM 2080 O O . THR A 1 272 ? -11.323 13.714 13.934 1.00 67.00 272 THR A O 1
ATOM 2083 N N . GLY A 1 273 ? -9.664 15.043 13.224 1.00 67.00 273 GLY A N 1
ATOM 2084 C CA . GLY A 1 273 ? -9.291 15.479 14.572 1.00 67.00 273 GLY A CA 1
ATOM 2085 C C . GLY A 1 273 ? -10.437 16.165 15.333 1.00 67.00 273 GLY A C 1
ATOM 2086 O O . GLY A 1 273 ? -10.521 16.038 16.552 1.00 67.00 273 GLY A O 1
ATOM 2087 N N . ALA A 1 274 ? -11.356 16.842 14.634 1.00 71.50 274 ALA A N 1
ATOM 2088 C CA . ALA A 1 274 ? -12.549 17.435 15.240 1.00 71.50 274 ALA A CA 1
ATOM 2089 C C . ALA A 1 274 ? -13.533 16.367 15.745 1.00 71.50 274 ALA A C 1
ATOM 2091 O O . ALA A 1 274 ? -14.013 16.453 16.873 1.00 71.50 274 ALA A O 1
ATOM 2092 N N . GLU A 1 275 ? -13.784 15.326 14.949 1.00 74.38 275 GLU A N 1
ATOM 2093 C CA . GLU A 1 275 ? -14.608 14.183 15.357 1.00 74.38 275 GLU A CA 1
ATOM 2094 C C . GLU A 1 275 ? -13.989 13.415 16.531 1.00 74.38 275 GLU A C 1
ATOM 2096 O O . GLU A 1 275 ? -14.698 13.014 17.456 1.00 74.38 275 GLU A O 1
ATOM 2101 N N . TRP A 1 276 ? -12.656 13.306 16.562 1.00 72.44 276 TRP A N 1
ATOM 2102 C CA . TRP A 1 276 ? -11.939 12.749 17.708 1.00 72.44 276 TRP A CA 1
ATOM 2103 C C . TRP A 1 276 ? -12.118 13.590 18.978 1.00 72.44 276 TRP A C 1
ATOM 2105 O O . TRP A 1 276 ? -12.436 13.038 20.029 1.00 72.44 276 TRP A O 1
ATOM 2115 N N . LYS A 1 277 ? -11.987 14.923 18.894 1.00 78.31 277 LYS A N 1
ATOM 2116 C CA . LYS A 1 277 ? -12.249 15.830 20.031 1.00 78.31 277 LYS A CA 1
ATOM 2117 C C . LYS A 1 277 ? -13.676 15.669 20.558 1.00 78.31 277 LYS A C 1
ATOM 2119 O O . LYS A 1 277 ? -13.860 15.510 21.761 1.00 78.31 277 LYS A O 1
ATOM 2124 N N . ARG A 1 278 ? -14.667 15.606 19.662 1.00 79.06 278 ARG A N 1
ATOM 2125 C CA . ARG A 1 278 ? -16.079 15.374 20.021 1.00 79.06 278 ARG A CA 1
ATOM 2126 C C . ARG A 1 278 ? -16.290 14.021 20.707 1.00 79.06 278 ARG A C 1
ATOM 2128 O O . ARG A 1 278 ? -17.074 13.938 21.646 1.00 79.06 278 ARG A O 1
ATOM 2135 N N . LEU A 1 279 ? -15.597 12.964 20.272 1.00 78.56 279 LEU A N 1
ATOM 2136 C CA . LEU A 1 279 ? -15.633 11.663 20.952 1.00 78.56 279 LEU A CA 1
ATOM 2137 C C . LEU A 1 279 ? -15.005 11.735 22.353 1.00 78.56 279 LEU A C 1
ATOM 2139 O O . LEU A 1 279 ? -15.567 11.186 23.297 1.00 78.56 279 LEU A O 1
ATOM 2143 N N . VAL A 1 280 ? -13.867 12.417 22.504 1.00 79.69 280 VAL A N 1
ATOM 2144 C CA . VAL A 1 280 ? -13.213 12.616 23.810 1.00 79.69 280 VAL A CA 1
ATOM 2145 C C . VAL A 1 280 ? -14.123 13.394 24.766 1.00 79.69 280 VAL A C 1
ATOM 2147 O O . VAL A 1 280 ? -14.284 12.998 25.918 1.00 79.69 280 VAL A O 1
ATOM 2150 N N . GLU A 1 281 ? -14.777 14.454 24.290 1.00 82.75 281 GLU A N 1
ATOM 2151 C CA . GLU A 1 281 ? -15.764 15.211 25.068 1.00 82.75 281 GLU A CA 1
ATOM 2152 C C . GLU A 1 281 ? -16.976 14.359 25.456 1.00 82.75 281 GLU A C 1
ATOM 2154 O O . GLU A 1 281 ? -17.416 14.413 26.605 1.00 82.75 281 GLU A O 1
ATOM 2159 N N . ALA A 1 282 ? -17.491 13.542 24.531 1.00 81.56 282 ALA A N 1
ATOM 2160 C CA . ALA A 1 282 ? -18.590 12.622 24.808 1.00 81.56 282 ALA A CA 1
ATOM 2161 C C . ALA A 1 282 ? -18.210 11.591 25.883 1.00 81.56 282 ALA A C 1
ATOM 2163 O O . ALA A 1 282 ? -19.001 11.345 26.788 1.00 81.56 282 ALA A O 1
ATOM 2164 N N . ARG A 1 283 ? -16.981 11.053 25.847 1.00 83.75 283 ARG A N 1
ATOM 2165 C CA . ARG A 1 283 ? -16.456 10.162 26.898 1.00 83.75 283 ARG A CA 1
ATOM 2166 C C . ARG A 1 283 ? -16.344 10.864 28.248 1.00 83.75 283 ARG A C 1
ATOM 2168 O O . ARG A 1 283 ? -16.703 10.278 29.260 1.00 83.75 283 ARG A O 1
ATOM 2175 N N . ARG A 1 284 ? -15.911 12.129 28.274 1.00 85.81 284 ARG A N 1
ATOM 2176 C CA . ARG A 1 284 ? -15.849 12.922 29.516 1.00 85.81 284 ARG A CA 1
ATOM 2177 C C . ARG A 1 284 ? -17.235 13.170 30.118 1.00 85.81 284 ARG A C 1
ATOM 2179 O O . ARG A 1 284 ? -17.361 13.261 31.329 1.00 85.81 284 ARG A O 1
ATOM 2186 N N . LYS A 1 285 ? -18.266 13.292 29.278 1.00 84.69 285 LYS A N 1
ATOM 2187 C CA . LYS A 1 285 ? -19.667 13.468 29.694 1.00 84.69 285 LYS A CA 1
ATOM 2188 C C . LYS A 1 285 ? -20.433 12.146 29.833 1.00 84.69 285 LYS A C 1
ATOM 2190 O O . LYS A 1 285 ? -21.646 12.181 30.015 1.00 84.69 285 LYS A O 1
ATOM 2195 N N . ALA A 1 286 ? -19.767 10.992 29.749 1.00 83.50 286 ALA A N 1
ATOM 2196 C CA . ALA A 1 286 ? -20.437 9.692 29.740 1.00 83.50 286 ALA A CA 1
ATOM 2197 C C . ALA A 1 286 ? -21.223 9.406 31.031 1.00 83.50 286 ALA A C 1
ATOM 2199 O O . ALA A 1 286 ? -22.243 8.732 30.967 1.00 83.50 286 ALA A O 1
ATOM 2200 N N . GLU A 1 287 ? -20.801 9.960 32.172 1.00 81.31 287 GLU A N 1
ATOM 2201 C CA . GLU A 1 287 ? -21.546 9.867 33.438 1.00 81.31 287 GLU A CA 1
ATOM 2202 C C . GLU A 1 287 ? -22.900 10.593 33.385 1.00 81.31 287 GLU A C 1
ATOM 2204 O O . GLU A 1 287 ? -23.854 10.170 34.027 1.00 81.31 287 GLU A O 1
ATOM 2209 N N . GLN A 1 288 ? -22.998 11.670 32.599 1.00 85.19 288 GLN A N 1
ATOM 2210 C CA . GLN A 1 288 ? -24.201 12.502 32.478 1.00 85.19 288 GLN A CA 1
ATOM 2211 C C . GLN A 1 288 ? -25.096 12.045 31.317 1.00 85.19 288 GLN A C 1
ATOM 2213 O O . GLN A 1 288 ? -26.318 12.061 31.427 1.00 85.19 288 GLN A O 1
ATOM 2218 N N . GLU A 1 289 ? -24.497 11.630 30.196 1.00 85.88 289 GLU A N 1
ATOM 2219 C CA . GLU A 1 289 ? -25.204 11.246 28.966 1.00 85.88 289 GLU A CA 1
ATOM 2220 C C . GLU A 1 289 ? -24.678 9.904 28.397 1.00 85.88 289 GLU A C 1
ATOM 2222 O O . GLU A 1 289 ? -24.137 9.864 27.282 1.00 85.88 289 GLU A O 1
ATOM 2227 N N . PRO A 1 290 ? -24.840 8.775 29.117 1.00 85.81 290 PRO A N 1
ATOM 2228 C CA . PRO A 1 290 ? -24.219 7.496 28.753 1.00 85.81 290 PRO A CA 1
ATOM 2229 C C . PRO A 1 290 ? -24.692 6.966 27.394 1.00 85.81 290 PRO A C 1
ATOM 2231 O O . PRO A 1 290 ? -23.882 6.514 26.582 1.00 85.81 290 PRO A O 1
ATOM 2234 N N . ALA A 1 291 ? -25.989 7.087 27.091 1.00 85.06 291 ALA A N 1
ATOM 2235 C CA . ALA A 1 291 ? -26.565 6.613 25.832 1.00 85.06 291 ALA A CA 1
ATOM 2236 C C . ALA A 1 291 ? -25.980 7.336 24.606 1.00 85.06 291 ALA A C 1
ATOM 2238 O O . ALA A 1 291 ? -25.698 6.716 23.580 1.00 85.06 291 ALA A O 1
ATOM 2239 N N . LYS A 1 292 ? -25.742 8.647 24.714 1.00 80.50 292 LYS A N 1
ATOM 2240 C CA . LYS A 1 292 ? -25.211 9.465 23.616 1.00 80.50 292 LYS A CA 1
ATOM 2241 C C . LYS A 1 292 ? -23.726 9.209 23.384 1.00 80.50 292 LYS A C 1
ATOM 2243 O O . LYS A 1 292 ? -23.294 9.134 22.233 1.00 80.50 292 LYS A O 1
ATOM 2248 N N . ALA A 1 293 ? -22.955 9.039 24.461 1.00 81.06 293 ALA A N 1
ATOM 2249 C CA . ALA A 1 293 ? -21.554 8.641 24.376 1.00 81.06 293 ALA A CA 1
ATOM 2250 C C . ALA A 1 293 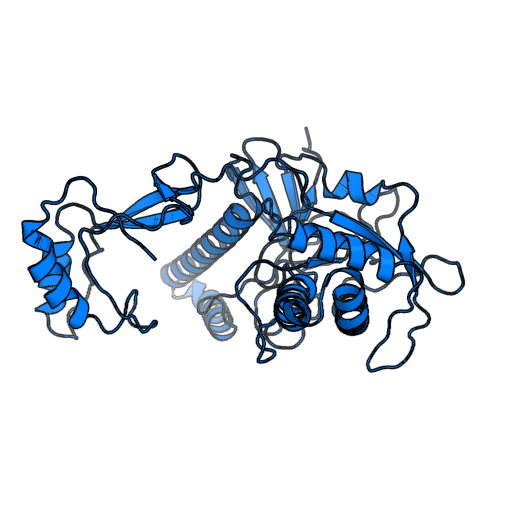? -21.414 7.261 23.709 1.00 81.06 293 ALA A C 1
ATOM 2252 O O . ALA A 1 293 ? -20.669 7.125 22.736 1.00 81.06 293 ALA A O 1
ATOM 2253 N N . ALA A 1 294 ? -22.208 6.278 24.153 1.00 84.19 294 ALA A N 1
ATOM 2254 C CA . ALA A 1 294 ? -22.221 4.928 23.593 1.00 84.19 294 ALA A CA 1
ATOM 2255 C C . ALA A 1 294 ? -22.641 4.906 22.113 1.00 84.19 294 ALA A C 1
ATOM 2257 O O . ALA A 1 294 ? -21.965 4.288 21.289 1.00 84.19 294 ALA A O 1
ATOM 2258 N N . ALA A 1 295 ? -23.709 5.624 21.745 1.00 85.06 295 ALA A N 1
ATOM 2259 C CA . ALA A 1 295 ? -24.173 5.710 20.360 1.00 85.06 295 ALA A CA 1
ATOM 2260 C C . ALA A 1 295 ? -23.107 6.309 19.429 1.00 85.06 295 ALA A C 1
ATOM 2262 O O . ALA A 1 295 ? -22.893 5.814 18.319 1.00 85.06 295 ALA A O 1
ATOM 2263 N N . ARG A 1 296 ? -22.391 7.345 19.887 1.00 83.62 296 ARG A N 1
ATOM 2264 C CA . ARG A 1 296 ? -21.323 7.976 19.101 1.00 83.62 296 ARG A CA 1
ATOM 2265 C C . ARG A 1 296 ? -20.116 7.059 18.928 1.00 83.62 296 ARG A C 1
ATOM 2267 O O . ARG A 1 296 ? -19.573 6.966 17.828 1.00 83.62 296 ARG A O 1
ATOM 2274 N N . GLU A 1 297 ? -19.708 6.368 19.987 1.00 84.06 297 GLU A N 1
ATOM 2275 C CA . GLU A 1 297 ? -18.614 5.398 19.928 1.00 84.06 297 GLU A CA 1
ATOM 2276 C C . GLU A 1 297 ? -18.944 4.230 18.989 1.00 84.06 297 GLU A C 1
ATOM 2278 O O . GLU A 1 297 ? -18.128 3.874 18.133 1.00 84.06 297 GLU A O 1
ATOM 2283 N N . LEU A 1 298 ? -20.170 3.704 19.067 1.00 86.19 298 LEU A N 1
ATOM 2284 C CA . LEU A 1 298 ? -20.664 2.668 18.162 1.00 86.19 298 LEU A CA 1
ATOM 2285 C C . LEU A 1 298 ? -20.670 3.139 16.701 1.00 86.19 298 LEU A C 1
ATOM 2287 O O . LEU A 1 298 ? -20.196 2.414 15.825 1.00 86.19 298 LEU A O 1
ATOM 2291 N N . HIS A 1 299 ? -21.155 4.357 16.436 1.00 84.94 299 HIS A N 1
ATOM 2292 C CA . HIS A 1 299 ? -21.176 4.936 15.092 1.00 84.94 299 HIS A CA 1
ATOM 2293 C C . HIS A 1 299 ? -19.769 5.027 14.486 1.00 84.94 299 HIS A C 1
ATOM 2295 O O . HIS A 1 299 ? -19.535 4.530 13.382 1.00 84.94 299 HIS A O 1
ATOM 2301 N N . LEU A 1 300 ? -18.807 5.598 15.221 1.00 81.81 300 LEU A N 1
ATOM 2302 C CA . LEU A 1 300 ? -17.429 5.736 14.740 1.00 81.81 300 LEU A CA 1
ATOM 2303 C C . LEU A 1 300 ? -16.746 4.377 14.559 1.00 81.81 300 LEU A C 1
ATOM 2305 O O . LEU A 1 300 ? -15.998 4.194 13.597 1.00 81.81 300 LEU A O 1
ATOM 2309 N N . ARG A 1 301 ? -17.021 3.405 15.440 1.00 84.25 301 ARG A N 1
ATOM 2310 C CA . ARG A 1 301 ? -16.518 2.030 15.306 1.00 84.25 301 ARG A CA 1
ATOM 2311 C C . ARG A 1 301 ? -17.059 1.356 14.045 1.00 84.25 301 ARG A C 1
ATOM 2313 O O . ARG A 1 301 ? -16.270 0.792 13.289 1.00 84.25 301 ARG A O 1
ATOM 2320 N N . LYS A 1 302 ? -18.370 1.451 13.794 1.00 85.50 302 LYS A N 1
ATOM 2321 C CA . LYS A 1 302 ? -19.013 0.888 12.597 1.00 85.50 302 LYS A CA 1
ATOM 2322 C C . LYS A 1 302 ? -18.445 1.518 11.327 1.00 85.50 302 LYS A C 1
ATOM 2324 O O . LYS A 1 302 ? -17.974 0.803 10.447 1.00 85.50 302 LYS A O 1
ATOM 2329 N N . ARG A 1 303 ? -18.374 2.853 11.279 1.00 83.88 303 ARG A N 1
ATOM 2330 C CA . ARG A 1 303 ? -17.827 3.578 10.125 1.00 83.88 303 ARG A CA 1
ATOM 2331 C C . ARG A 1 303 ? -16.364 3.230 9.862 1.00 83.88 303 ARG A C 1
ATOM 2333 O O . ARG A 1 303 ? -15.940 3.106 8.714 1.00 83.88 303 ARG A O 1
ATOM 2340 N N . ARG A 1 304 ? -15.583 3.058 10.932 1.00 85.50 304 ARG A N 1
ATOM 2341 C CA . ARG A 1 304 ? -14.187 2.641 10.832 1.00 85.50 304 ARG A CA 1
ATOM 2342 C C . ARG A 1 304 ? -14.062 1.275 10.163 1.00 85.50 304 ARG A C 1
ATOM 2344 O O . ARG A 1 304 ? -13.283 1.152 9.221 1.00 85.50 304 ARG A O 1
ATOM 2351 N N . LEU A 1 305 ? -14.830 0.298 10.644 1.00 86.56 305 LEU A N 1
ATOM 2352 C CA . LEU A 1 305 ? -14.843 -1.064 10.120 1.00 86.56 305 LEU A CA 1
ATOM 2353 C C . LEU A 1 305 ? -15.242 -1.092 8.638 1.00 86.56 305 LEU A C 1
ATOM 2355 O O . LEU A 1 305 ? -14.505 -1.649 7.833 1.00 86.56 305 LEU A O 1
ATOM 2359 N N . GLU A 1 306 ? -16.325 -0.406 8.260 1.00 85.62 306 GLU A N 1
ATOM 2360 C CA . GLU A 1 306 ? -16.803 -0.327 6.868 1.00 85.62 306 GLU A CA 1
ATOM 2361 C C . GLU A 1 306 ? -15.712 0.131 5.885 1.00 85.62 306 GLU A C 1
ATOM 2363 O O . GLU A 1 306 ? -15.520 -0.457 4.819 1.00 85.62 306 GLU A O 1
ATOM 2368 N N . LEU A 1 307 ? -14.975 1.189 6.236 1.00 83.69 307 LEU A N 1
ATOM 2369 C CA . LEU A 1 307 ? -13.929 1.753 5.380 1.00 83.69 307 LEU A CA 1
ATOM 2370 C C . LEU A 1 307 ? -12.712 0.828 5.255 1.00 83.69 307 LEU A C 1
ATOM 2372 O O . LEU A 1 307 ? -12.107 0.738 4.184 1.00 83.69 307 LEU A O 1
ATOM 2376 N N . ILE A 1 308 ? -12.360 0.135 6.338 1.00 86.44 308 ILE A N 1
ATOM 2377 C CA . ILE A 1 308 ? -11.269 -0.842 6.343 1.00 86.44 308 ILE A CA 1
ATOM 2378 C C . ILE A 1 308 ? -11.653 -2.055 5.512 1.00 86.44 308 ILE A C 1
ATOM 2380 O O . ILE A 1 308 ? -10.893 -2.439 4.627 1.00 86.44 308 ILE A O 1
ATOM 2384 N N . GLU A 1 309 ? -12.848 -2.605 5.724 1.00 87.44 309 GLU A N 1
ATOM 2385 C CA . GLU A 1 309 ? -13.358 -3.712 4.923 1.00 87.44 309 GLU A CA 1
ATOM 2386 C C . GLU A 1 309 ? -13.396 -3.356 3.442 1.00 87.44 309 GLU A C 1
ATOM 2388 O O . GLU A 1 309 ? -12.959 -4.153 2.616 1.00 87.44 309 GLU A O 1
ATOM 2393 N N . ARG A 1 310 ? -13.841 -2.145 3.087 1.00 84.44 310 ARG A N 1
ATOM 2394 C CA . ARG A 1 310 ? -13.800 -1.669 1.700 1.00 84.44 310 ARG A CA 1
ATOM 2395 C C . ARG A 1 310 ? -12.373 -1.661 1.149 1.00 84.44 310 ARG A C 1
ATOM 2397 O O . ARG A 1 310 ? -12.158 -2.121 0.029 1.00 84.44 310 ARG A O 1
ATOM 2404 N N . SER A 1 311 ? -11.397 -1.169 1.916 1.00 86.06 311 SER A N 1
ATOM 2405 C CA . SER A 1 311 ? -10.000 -1.169 1.471 1.00 86.06 311 SER A CA 1
ATOM 2406 C C . SER A 1 311 ? -9.414 -2.578 1.359 1.00 86.06 311 SER A C 1
ATOM 2408 O O . SER A 1 311 ? -8.611 -2.808 0.459 1.00 86.06 311 SER A O 1
ATOM 2410 N N . ILE A 1 312 ? -9.792 -3.502 2.245 1.00 88.25 312 ILE A N 1
ATOM 2411 C CA . ILE A 1 312 ? -9.361 -4.904 2.198 1.00 88.25 312 ILE A CA 1
ATOM 2412 C C . ILE A 1 312 ? -9.972 -5.593 0.981 1.00 88.25 312 ILE A C 1
ATOM 2414 O O . ILE A 1 312 ? -9.237 -6.199 0.213 1.00 88.25 312 ILE A O 1
ATOM 2418 N N . ARG A 1 313 ? -11.285 -5.444 0.749 1.00 85.12 313 ARG A N 1
ATOM 2419 C CA . ARG A 1 313 ? -11.977 -5.993 -0.432 1.00 85.12 313 ARG A CA 1
ATOM 2420 C C . ARG A 1 313 ? -11.333 -5.523 -1.734 1.00 85.12 313 ARG A C 1
ATOM 2422 O O . ARG A 1 313 ? -11.196 -6.320 -2.653 1.00 85.12 313 ARG A O 1
ATOM 2429 N N . GLN A 1 314 ? -10.900 -4.262 -1.795 1.00 82.56 314 GLN A N 1
ATOM 2430 C CA . GLN A 1 314 ? -10.146 -3.752 -2.940 1.00 82.56 314 GLN A CA 1
ATOM 2431 C C . GLN A 1 314 ? -8.784 -4.449 -3.093 1.00 82.56 314 GLN A C 1
ATOM 2433 O O . GLN A 1 314 ? -8.410 -4.795 -4.206 1.00 82.56 314 GLN A O 1
ATOM 2438 N N . ALA A 1 315 ? -8.053 -4.667 -1.996 1.00 85.31 315 ALA A N 1
ATOM 2439 C CA . ALA A 1 315 ? -6.734 -5.303 -2.028 1.00 85.31 315 ALA A CA 1
ATOM 2440 C C . ALA A 1 315 ? -6.778 -6.801 -2.380 1.00 85.31 315 ALA A C 1
ATOM 2442 O O . ALA A 1 315 ? -5.821 -7.322 -2.942 1.00 85.31 315 ALA A O 1
ATOM 2443 N N . ILE A 1 316 ? -7.879 -7.491 -2.067 1.00 85.62 316 ILE A N 1
ATOM 2444 C CA . ILE A 1 316 ? -8.064 -8.926 -2.350 1.00 85.62 316 ILE A CA 1
ATOM 2445 C C . ILE A 1 316 ? -8.965 -9.189 -3.563 1.00 85.62 316 ILE A C 1
ATOM 2447 O O . ILE A 1 316 ? -9.404 -10.325 -3.770 1.00 85.62 316 ILE A O 1
ATOM 2451 N N . ALA A 1 317 ? -9.288 -8.152 -4.341 1.00 80.94 317 ALA A N 1
ATOM 2452 C CA . ALA A 1 317 ? -10.137 -8.278 -5.517 1.00 80.94 317 ALA A CA 1
ATOM 2453 C C . ALA A 1 317 ? -9.596 -9.385 -6.442 1.00 80.94 317 ALA A C 1
ATOM 2455 O O . ALA A 1 317 ? -8.398 -9.462 -6.696 1.00 80.94 317 ALA A O 1
ATOM 2456 N N . GLY A 1 318 ? -10.476 -10.284 -6.892 1.00 75.94 318 GLY A N 1
ATOM 2457 C CA . GLY A 1 318 ? -10.097 -11.435 -7.722 1.00 75.94 318 GLY A CA 1
ATOM 2458 C C . GLY A 1 318 ? -9.684 -12.703 -6.971 1.00 75.94 318 GLY A C 1
ATOM 2459 O O . GLY A 1 318 ? -9.657 -13.773 -7.568 1.00 75.94 318 GLY A O 1
ATOM 2460 N N . GLN A 1 319 ? -9.431 -12.641 -5.660 1.00 84.25 319 GLN A N 1
ATOM 2461 C CA . GLN A 1 319 ? -8.993 -13.817 -4.891 1.00 84.25 319 GLN A CA 1
ATOM 2462 C C . GLN A 1 319 ? -10.151 -14.657 -4.316 1.00 84.25 319 GLN A C 1
ATOM 2464 O O . GLN A 1 319 ? -9.927 -15.729 -3.754 1.00 84.25 319 GLN A O 1
ATOM 2469 N N . GLY A 1 320 ? -11.396 -14.178 -4.431 1.00 77.25 320 GLY A N 1
ATOM 2470 C CA . GLY A 1 320 ? -12.608 -14.903 -4.018 1.00 77.25 320 GLY A CA 1
ATOM 2471 C C . GLY A 1 320 ? -12.739 -15.168 -2.511 1.00 77.25 320 GLY A C 1
ATOM 2472 O O . GLY A 1 320 ? -13.609 -15.937 -2.103 1.00 77.25 320 GLY A O 1
ATOM 2473 N N . ALA A 1 321 ? -11.877 -14.572 -1.685 1.00 85.31 321 ALA A N 1
ATOM 2474 C CA . ALA A 1 321 ? -11.922 -14.691 -0.234 1.00 85.31 321 ALA A CA 1
ATOM 2475 C C . ALA A 1 321 ? -12.872 -13.661 0.386 1.00 85.31 321 ALA A C 1
ATOM 2477 O O . ALA A 1 321 ? -13.009 -12.538 -0.108 1.00 85.31 321 ALA A O 1
ATOM 2478 N N . ARG A 1 322 ? -13.505 -14.036 1.498 1.00 89.44 322 ARG A N 1
ATOM 2479 C CA . ARG A 1 322 ? -14.364 -13.153 2.293 1.00 89.44 322 ARG A CA 1
ATOM 2480 C C . ARG A 1 322 ? -13.717 -12.854 3.634 1.00 89.44 322 ARG A C 1
ATOM 2482 O O . ARG A 1 322 ? -13.045 -13.702 4.217 1.00 89.44 322 ARG A O 1
ATOM 2489 N N . ILE A 1 323 ? -13.947 -11.638 4.115 1.00 93.00 323 ILE A N 1
ATOM 2490 C CA . ILE A 1 323 ? -13.512 -11.193 5.440 1.00 93.00 323 ILE A CA 1
ATOM 2491 C C . ILE A 1 323 ? -14.381 -11.904 6.484 1.00 93.00 323 ILE A C 1
ATOM 2493 O O . ILE A 1 323 ? -15.604 -11.810 6.425 1.00 93.00 323 ILE A O 1
ATOM 2497 N N . VAL A 1 324 ? -13.748 -12.620 7.413 1.00 95.75 324 VAL A N 1
ATOM 2498 C CA . VAL A 1 324 ? -14.395 -13.282 8.558 1.00 95.75 324 VAL A CA 1
ATOM 2499 C C . VAL A 1 324 ? -14.397 -12.355 9.765 1.00 95.75 324 VAL A C 1
ATOM 2501 O O . VAL A 1 324 ? -15.428 -12.176 10.406 1.00 95.75 324 VAL A O 1
ATOM 2504 N N . SER A 1 325 ? -13.253 -11.741 10.062 1.00 95.19 325 SER A N 1
ATOM 2505 C CA . SER A 1 325 ? -13.124 -10.790 11.163 1.00 95.19 325 SER A CA 1
ATOM 2506 C C . SER A 1 325 ? -12.065 -9.733 10.868 1.00 95.19 325 SER A C 1
ATOM 2508 O O . SER A 1 325 ? -11.124 -9.958 10.103 1.00 95.19 325 SER A O 1
ATOM 2510 N N . VAL A 1 326 ? -12.240 -8.565 11.489 1.00 94.56 326 VAL A N 1
ATOM 2511 C CA . VAL A 1 326 ? -11.235 -7.501 11.561 1.00 94.56 326 VAL A CA 1
ATOM 2512 C C . VAL A 1 326 ? -11.122 -7.063 13.013 1.00 94.56 326 VAL A C 1
ATOM 2514 O O . VAL A 1 326 ? -12.089 -6.580 13.607 1.00 94.56 326 VAL A O 1
ATOM 2517 N N . GLU A 1 327 ? -9.933 -7.209 13.576 1.00 93.19 327 GLU A N 1
ATOM 2518 C CA . GLU A 1 327 ? -9.626 -6.851 14.956 1.00 93.19 327 GLU A CA 1
ATOM 2519 C C . GLU A 1 327 ? -8.682 -5.656 14.992 1.00 93.19 327 GLU A C 1
ATOM 2521 O O . GLU A 1 327 ? -7.754 -5.545 14.193 1.00 93.19 327 GLU A O 1
ATOM 2526 N N . PHE A 1 328 ? -8.924 -4.749 15.935 1.00 89.50 328 PHE A N 1
ATOM 2527 C CA . PHE A 1 328 ? -8.113 -3.554 16.135 1.00 89.50 328 PHE A CA 1
ATOM 2528 C C . PHE A 1 328 ? -7.116 -3.789 17.259 1.00 89.50 328 PHE A C 1
ATOM 2530 O O . PHE A 1 328 ? -7.512 -4.163 18.362 1.00 89.50 328 PHE A O 1
ATOM 2537 N N . THR A 1 329 ? -5.848 -3.480 17.017 1.00 85.38 329 THR A N 1
ATOM 2538 C CA . THR A 1 329 ? -4.798 -3.580 18.033 1.00 85.38 329 THR A CA 1
ATOM 2539 C C . THR A 1 329 ? -4.308 -2.196 18.447 1.00 85.38 329 THR A C 1
ATOM 2541 O O . THR A 1 329 ? -4.008 -1.330 17.622 1.00 85.38 329 THR A O 1
ATOM 2544 N N . SER A 1 330 ? -4.258 -1.966 19.763 1.00 74.94 330 SER A N 1
ATOM 2545 C CA . SER A 1 330 ? -3.662 -0.767 20.369 1.00 74.94 330 SER A CA 1
ATOM 2546 C C . SER A 1 330 ? -2.133 -0.866 20.459 1.00 74.94 330 SER A C 1
ATOM 2548 O O . SER A 1 330 ? -1.448 0.158 20.446 1.00 74.94 330 SER A O 1
ATOM 2550 N N . GLY A 1 331 ? -1.614 -2.096 20.535 1.00 81.44 331 GLY A N 1
ATOM 2551 C CA . GLY A 1 331 ? -0.194 -2.433 20.553 1.00 81.44 331 GLY A CA 1
ATOM 2552 C C . GLY A 1 331 ? 0.399 -2.711 19.167 1.00 81.44 331 GLY A C 1
ATOM 2553 O O . GLY A 1 331 ? -0.265 -2.571 18.140 1.00 81.44 331 GLY A O 1
ATOM 2554 N N . GLY A 1 332 ? 1.665 -3.132 19.160 1.00 79.56 332 GLY A N 1
ATOM 2555 C CA . GLY A 1 332 ? 2.275 -3.766 17.995 1.00 79.56 332 GLY A CA 1
ATOM 2556 C C . GLY A 1 332 ? 1.586 -5.110 17.725 1.00 79.56 332 GLY A C 1
ATOM 2557 O O . GLY A 1 332 ? 1.561 -5.940 18.630 1.00 79.56 332 GLY A O 1
ATOM 2558 N N . PRO A 1 333 ? 1.002 -5.335 16.537 1.00 83.94 333 PRO A N 1
ATOM 2559 C CA . PRO A 1 333 ? 0.227 -6.543 16.243 1.00 83.94 333 PRO A CA 1
ATOM 2560 C C . PRO A 1 333 ? 1.067 -7.824 16.248 1.00 83.94 333 PRO A C 1
ATOM 2562 O O . PRO A 1 333 ? 0.561 -8.896 16.556 1.00 83.94 333 PRO A O 1
ATOM 2565 N N . ILE A 1 334 ? 2.357 -7.705 15.930 1.00 88.81 334 ILE A N 1
ATOM 2566 C CA . ILE A 1 334 ? 3.328 -8.795 15.996 1.00 88.81 334 ILE A CA 1
ATOM 2567 C C . ILE A 1 334 ? 4.648 -8.288 16.574 1.00 88.81 334 ILE A C 1
ATOM 2569 O O . ILE A 1 334 ? 4.906 -7.080 16.611 1.00 88.81 334 ILE A O 1
ATOM 2573 N N . ALA A 1 335 ? 5.496 -9.219 17.011 1.00 84.50 335 ALA A N 1
ATOM 2574 C CA . ALA A 1 335 ? 6.792 -8.904 17.593 1.00 84.50 335 ALA A CA 1
ATOM 2575 C C . ALA A 1 335 ? 7.640 -8.013 16.661 1.00 84.50 335 ALA A C 1
ATOM 2577 O O . ALA A 1 335 ? 7.683 -8.204 15.444 1.00 84.50 335 ALA A O 1
ATOM 2578 N N . GLY A 1 336 ? 8.289 -7.005 17.246 1.00 86.69 336 GLY A N 1
ATOM 2579 C CA . GLY A 1 336 ? 9.060 -5.986 16.531 1.00 86.69 336 GLY A CA 1
ATOM 2580 C C . GLY A 1 336 ? 8.231 -4.814 15.988 1.00 86.69 336 GLY A C 1
ATOM 2581 O O . GLY A 1 336 ? 8.783 -3.738 15.793 1.00 86.69 336 GLY A O 1
ATOM 2582 N N . VAL A 1 337 ? 6.917 -4.941 15.781 1.00 92.62 337 VAL A N 1
ATOM 2583 C CA . VAL A 1 337 ? 6.114 -3.825 15.247 1.00 92.62 337 VAL A CA 1
ATOM 2584 C C . VAL A 1 337 ? 5.840 -2.786 16.337 1.00 92.62 337 VAL A C 1
ATOM 2586 O O . VAL A 1 337 ? 5.418 -3.109 17.445 1.00 92.62 337 VAL A O 1
ATOM 2589 N N . HIS A 1 338 ? 6.077 -1.512 16.022 1.00 92.19 338 HIS A N 1
ATOM 2590 C CA . HIS A 1 338 ? 5.799 -0.401 16.932 1.00 92.19 338 HIS A CA 1
ATOM 2591 C C . HIS A 1 338 ? 4.301 -0.091 17.004 1.00 92.19 338 HIS A C 1
ATOM 2593 O O . HIS A 1 338 ? 3.539 -0.444 16.114 1.00 92.19 338 HIS A O 1
ATOM 2599 N N . VAL A 1 339 ? 3.865 0.635 18.035 1.00 93.19 339 VAL A N 1
ATOM 2600 C CA . VAL A 1 339 ? 2.467 1.088 18.111 1.00 93.19 339 VAL A CA 1
ATOM 2601 C C . VAL A 1 339 ? 2.173 2.146 17.043 1.00 93.19 339 VAL A C 1
ATOM 2603 O O . VAL A 1 339 ? 3.000 3.018 16.766 1.00 93.19 339 VAL A O 1
ATOM 2606 N N . ALA A 1 340 ? 0.961 2.129 16.486 1.00 91.50 340 ALA A N 1
ATOM 2607 C CA . ALA A 1 340 ? 0.581 2.966 15.343 1.00 91.50 340 ALA A CA 1
ATOM 2608 C C . ALA A 1 340 ? 0.818 4.474 15.563 1.00 91.50 340 ALA A C 1
ATOM 2610 O O . ALA A 1 340 ? 1.206 5.193 14.639 1.00 91.50 340 ALA A O 1
ATOM 2611 N N . ALA A 1 341 ? 0.624 4.956 16.796 1.00 88.56 341 ALA A N 1
ATOM 2612 C CA . ALA A 1 341 ? 0.803 6.361 17.164 1.00 88.56 341 ALA A CA 1
ATOM 2613 C C . ALA A 1 341 ? 2.262 6.847 17.081 1.00 88.56 341 ALA A C 1
ATOM 2615 O O . ALA A 1 341 ? 2.497 8.047 16.957 1.00 88.56 341 ALA A O 1
ATOM 2616 N N . GLN A 1 342 ? 3.244 5.941 17.124 1.00 91.69 342 GLN A N 1
ATOM 2617 C CA . GLN A 1 342 ? 4.664 6.297 17.054 1.00 91.69 342 GLN A CA 1
ATOM 2618 C C . GLN A 1 342 ? 5.146 6.576 15.625 1.00 91.69 342 GLN A C 1
ATOM 2620 O O . GLN A 1 342 ? 6.194 7.198 15.451 1.00 91.69 342 GLN A O 1
ATOM 2625 N N . TYR A 1 343 ? 4.402 6.143 14.604 1.00 92.94 343 TYR A N 1
ATOM 2626 C CA . TYR A 1 343 ? 4.778 6.360 13.211 1.00 92.94 343 TYR A CA 1
ATOM 2627 C C . TYR A 1 343 ? 4.519 7.806 12.796 1.00 92.94 343 TYR A C 1
ATOM 2629 O O . TYR A 1 343 ? 3.403 8.323 12.901 1.00 92.94 343 TYR A O 1
ATOM 2637 N N . ARG A 1 344 ? 5.555 8.461 12.276 1.00 91.00 344 ARG A N 1
ATOM 2638 C CA . ARG A 1 344 ? 5.480 9.839 11.803 1.00 91.00 344 ARG A CA 1
ATOM 2639 C C . ARG A 1 344 ? 4.989 9.885 10.363 1.00 91.00 344 ARG A C 1
ATOM 2641 O O . ARG A 1 344 ? 5.467 9.172 9.487 1.00 91.00 344 ARG A O 1
ATOM 2648 N N . THR A 1 345 ? 4.056 10.791 10.127 1.00 85.19 345 THR A N 1
ATOM 2649 C CA . THR A 1 345 ? 3.434 11.065 8.830 1.00 85.19 345 THR A CA 1
ATOM 2650 C C . THR A 1 345 ? 3.656 12.534 8.480 1.00 85.19 345 THR A C 1
ATOM 2652 O O . THR A 1 345 ? 3.624 13.385 9.368 1.00 85.19 345 THR A O 1
ATOM 2655 N N . LYS A 1 346 ? 3.884 12.838 7.199 1.00 80.44 346 LYS A N 1
ATOM 2656 C CA . LYS A 1 346 ? 3.998 14.206 6.667 1.00 80.44 346 LYS A CA 1
ATOM 2657 C C . LYS A 1 346 ? 2.876 14.469 5.657 1.00 80.44 346 LYS A C 1
ATOM 2659 O O . LYS A 1 346 ? 2.307 13.521 5.112 1.00 80.44 346 LYS A O 1
ATOM 2664 N N . GLY A 1 347 ? 2.603 15.745 5.387 1.00 79.56 347 GLY A N 1
ATOM 2665 C CA . GLY A 1 347 ? 1.622 16.171 4.386 1.00 79.56 347 GLY A CA 1
ATOM 2666 C C . GLY A 1 347 ? 0.218 15.653 4.690 1.00 79.56 347 GLY A C 1
ATOM 2667 O O . GLY A 1 347 ? -0.161 15.524 5.845 1.00 79.56 347 GLY A O 1
ATOM 2668 N N . TYR A 1 348 ? -0.530 15.288 3.652 1.00 76.00 348 TYR A N 1
ATOM 2669 C CA . TYR A 1 348 ? -1.945 14.912 3.755 1.00 76.00 348 TYR A CA 1
ATOM 2670 C C . TYR A 1 348 ? -2.254 13.715 4.683 1.00 76.00 348 TYR A C 1
ATOM 2672 O O . TYR A 1 348 ? -3.408 13.510 5.044 1.00 76.00 348 TYR A O 1
ATOM 2680 N N . LEU A 1 349 ? -1.257 12.906 5.072 1.00 81.44 349 LEU A N 1
ATOM 2681 C CA . LEU A 1 349 ? -1.441 11.771 5.988 1.00 81.44 349 LEU A CA 1
ATOM 2682 C C . LEU A 1 349 ? -1.311 12.154 7.473 1.00 81.44 349 LEU A C 1
ATOM 2684 O O . LEU A 1 349 ? -1.636 11.334 8.331 1.00 81.44 349 LEU A O 1
ATOM 2688 N N . SER A 1 350 ? -0.796 13.346 7.806 1.00 80.12 350 SER A N 1
ATOM 2689 C CA . SER A 1 350 ? -0.532 13.742 9.201 1.00 80.12 350 SER A CA 1
ATOM 2690 C C . SER A 1 350 ? -1.794 13.891 10.044 1.00 80.12 350 SER A C 1
ATOM 2692 O O . SER A 1 350 ? -1.757 13.623 11.243 1.00 80.12 350 SER A O 1
ATOM 2694 N N . GLU A 1 351 ? -2.901 14.263 9.411 1.00 74.06 351 GLU A N 1
ATOM 2695 C CA . GLU A 1 351 ? -4.185 14.534 10.062 1.00 74.06 351 GLU A CA 1
ATOM 2696 C C . GLU A 1 351 ? -5.061 13.285 10.216 1.00 74.06 351 GLU A C 1
ATOM 2698 O O . GLU A 1 351 ? -6.114 13.327 10.852 1.00 74.06 351 GLU A O 1
ATOM 2703 N N . MET A 1 352 ? -4.635 12.166 9.628 1.00 77.62 352 MET A N 1
ATOM 2704 C CA . MET A 1 352 ? -5.434 10.952 9.536 1.00 77.62 352 MET A CA 1
ATOM 2705 C C . MET A 1 352 ? -5.097 9.966 10.665 1.00 77.62 352 MET A C 1
ATOM 2707 O O . MET A 1 352 ? -3.920 9.787 11.016 1.00 77.62 352 MET A O 1
ATOM 2711 N N . PRO A 1 353 ? -6.108 9.277 11.229 1.00 80.25 353 PRO A N 1
ATOM 2712 C CA . PRO A 1 353 ? -5.880 8.260 12.240 1.00 80.25 353 PRO A CA 1
ATOM 2713 C C . PRO A 1 353 ? -5.051 7.104 11.677 1.00 80.25 353 PRO A C 1
ATOM 2715 O O . PRO A 1 353 ? -5.246 6.643 10.547 1.00 80.25 353 PRO A O 1
ATOM 2718 N N . LYS A 1 354 ? -4.132 6.632 12.519 1.00 88.00 354 LYS A N 1
ATOM 2719 C CA . LYS A 1 354 ? -3.285 5.466 12.286 1.00 88.00 354 LYS A CA 1
ATOM 2720 C C . LYS A 1 354 ? -3.708 4.352 13.221 1.00 88.00 354 LYS A C 1
ATOM 2722 O O . LYS A 1 354 ? -3.918 4.599 14.408 1.00 88.00 354 LYS A O 1
ATOM 2727 N N . LEU A 1 355 ? -3.798 3.140 12.698 1.00 90.06 355 LEU A N 1
ATOM 2728 C CA . LEU A 1 355 ? -4.142 1.971 13.494 1.00 90.06 355 LEU A CA 1
ATOM 2729 C C . LEU A 1 355 ? -3.506 0.707 12.921 1.00 90.06 355 LEU A C 1
ATOM 2731 O O . LEU A 1 355 ? -3.162 0.6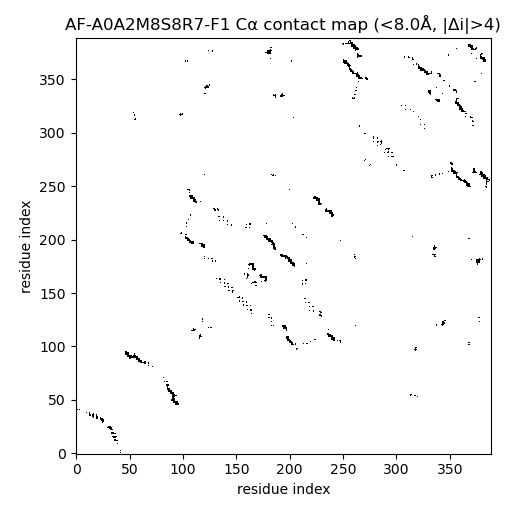47 11.738 1.00 90.06 355 LEU A O 1
ATOM 2735 N N . HIS A 1 356 ? -3.374 -0.295 13.781 1.00 95.12 356 HIS A N 1
ATOM 2736 C CA . HIS A 1 356 ? -3.055 -1.652 13.377 1.00 95.12 356 HIS A CA 1
ATOM 2737 C C . HIS A 1 356 ? -4.320 -2.503 13.354 1.00 95.12 356 HIS A C 1
ATOM 2739 O O . HIS A 1 356 ? -5.259 -2.263 14.122 1.00 95.12 356 HIS A O 1
ATOM 2745 N N . ILE A 1 357 ? -4.339 -3.471 12.440 1.00 94.56 357 ILE A N 1
ATOM 2746 C CA . ILE A 1 357 ? -5.408 -4.461 12.340 1.00 94.56 357 ILE A CA 1
ATOM 2747 C C . ILE A 1 357 ? -4.845 -5.866 12.191 1.00 94.56 357 ILE A C 1
ATOM 2749 O O . ILE A 1 357 ? -3.777 -6.050 11.594 1.00 94.56 357 ILE A O 1
ATOM 2753 N N . HIS A 1 358 ? -5.617 -6.832 12.679 1.00 95.94 358 HIS A N 1
ATOM 2754 C CA . HIS A 1 358 ? -5.602 -8.217 12.225 1.00 95.94 358 HIS A CA 1
ATOM 2755 C C . HIS A 1 358 ? -6.845 -8.465 11.377 1.00 95.94 358 HIS A C 1
ATOM 2757 O O . HIS A 1 358 ? -7.933 -8.005 11.719 1.00 95.94 358 HIS A O 1
ATOM 2763 N N . VAL A 1 359 ? -6.683 -9.168 10.264 1.00 95.81 359 VAL A N 1
ATOM 2764 C CA . VAL A 1 359 ? -7.790 -9.608 9.418 1.00 95.81 359 VAL A CA 1
ATOM 2765 C C . VAL A 1 359 ? -7.701 -11.107 9.208 1.00 95.81 359 VAL A C 1
ATOM 2767 O O . VAL A 1 359 ? -6.628 -11.631 8.903 1.00 95.81 359 VAL A O 1
ATOM 2770 N N . THR A 1 360 ? -8.850 -11.762 9.328 1.00 97.06 360 THR A N 1
ATOM 2771 C CA . THR A 1 360 ? -9.016 -13.193 9.081 1.00 97.06 360 THR A CA 1
ATOM 2772 C C . THR A 1 360 ? -9.943 -13.395 7.893 1.00 97.06 360 THR A C 1
ATOM 2774 O O . THR A 1 360 ? -10.980 -12.736 7.780 1.00 97.06 360 THR A O 1
ATOM 2777 N N . PHE A 1 361 ? -9.586 -14.324 7.014 1.00 95.50 361 PHE A N 1
ATOM 2778 C CA . PHE A 1 361 ? -10.334 -14.678 5.815 1.00 95.50 361 PHE A CA 1
ATOM 2779 C C . PHE A 1 361 ? -10.903 -16.101 5.893 1.00 95.50 361 PHE A C 1
ATOM 2781 O O . PHE A 1 361 ? -10.367 -16.996 6.560 1.00 95.50 361 PHE A O 1
ATOM 2788 N N . ASP A 1 362 ? -11.990 -16.340 5.158 1.00 93.06 362 ASP A N 1
ATOM 2789 C CA . ASP A 1 362 ? -12.631 -17.660 5.076 1.00 93.06 362 ASP A CA 1
ATOM 2790 C C . ASP A 1 362 ? -11.791 -18.688 4.298 1.00 93.06 362 ASP A C 1
ATOM 2792 O O . ASP A 1 362 ? -11.994 -19.893 4.436 1.00 93.06 362 ASP A O 1
ATOM 2796 N N . ARG A 1 363 ? -10.809 -18.216 3.524 1.00 92.12 363 ARG A N 1
ATOM 2797 C CA . ARG A 1 363 ? -9.823 -19.011 2.786 1.00 92.12 363 ARG A CA 1
ATOM 2798 C C . ARG A 1 363 ? -8.493 -18.254 2.662 1.00 92.12 363 ARG A C 1
ATOM 2800 O O . ARG A 1 363 ? -8.486 -17.032 2.807 1.00 92.12 363 ARG A O 1
ATOM 2807 N N . PRO A 1 364 ? -7.373 -18.939 2.369 1.00 93.25 364 PRO A N 1
ATOM 2808 C CA . PRO A 1 364 ? -6.083 -18.274 2.211 1.00 93.25 364 PRO A CA 1
ATOM 2809 C C . PRO A 1 364 ? -6.060 -17.257 1.057 1.00 93.25 364 PRO A C 1
ATOM 2811 O O . PRO A 1 364 ? -6.409 -17.591 -0.075 1.00 93.25 364 PRO A O 1
ATOM 2814 N N . VAL A 1 365 ? -5.575 -16.049 1.347 1.00 91.44 365 VAL A N 1
ATOM 2815 C CA . VAL A 1 365 ? -5.333 -14.937 0.412 1.00 91.44 365 VAL A CA 1
ATOM 2816 C C . VAL A 1 365 ? -3.833 -14.822 0.158 1.00 91.44 365 VAL A C 1
ATOM 2818 O O . VAL A 1 365 ? -3.052 -14.921 1.102 1.00 91.44 365 VAL A O 1
ATOM 2821 N N . ALA A 1 366 ? -3.422 -14.640 -1.096 1.00 91.00 366 ALA A N 1
ATOM 2822 C CA . ALA A 1 366 ? -2.045 -14.364 -1.501 1.00 91.00 366 ALA A CA 1
ATOM 2823 C C . ALA A 1 366 ? -1.705 -12.875 -1.339 1.00 91.00 366 ALA A C 1
ATOM 2825 O O . ALA A 1 366 ? -2.522 -12.005 -1.649 1.00 91.00 366 ALA A O 1
ATOM 2826 N N . GLY A 1 367 ? -0.484 -12.595 -0.882 1.00 91.50 367 GLY A N 1
ATOM 2827 C CA . GLY A 1 367 ? 0.058 -11.239 -0.840 1.00 91.50 367 GLY A CA 1
ATOM 2828 C C . GLY A 1 367 ? 0.879 -10.855 -2.082 1.00 91.50 367 GLY A C 1
ATOM 2829 O O . GLY A 1 367 ? 0.942 -11.625 -3.042 1.00 91.50 367 GLY A O 1
ATOM 2830 N N . PRO A 1 368 ? 1.558 -9.692 -2.047 1.00 93.56 368 PRO A N 1
ATOM 2831 C CA . PRO A 1 368 ? 1.599 -8.755 -0.923 1.00 93.56 368 PRO A CA 1
ATOM 2832 C C . PRO A 1 368 ? 0.252 -8.052 -0.719 1.00 93.56 368 PRO A C 1
ATOM 2834 O O . PRO A 1 368 ? -0.462 -7.782 -1.679 1.00 93.56 368 PRO A O 1
ATOM 2837 N N . LEU A 1 369 ? -0.091 -7.728 0.529 1.00 94.00 369 LEU A N 1
ATOM 2838 C CA . LEU A 1 369 ? -1.292 -6.955 0.849 1.00 94.00 369 LEU A CA 1
ATOM 2839 C C . LEU A 1 369 ? -0.898 -5.597 1.431 1.00 94.00 369 LEU A C 1
ATOM 2841 O O . LEU A 1 369 ? -0.113 -5.517 2.378 1.00 94.00 369 LEU A O 1
ATOM 2845 N N . ALA A 1 370 ? -1.476 -4.527 0.888 1.00 93.88 370 ALA A N 1
ATOM 2846 C CA . ALA A 1 370 ? -1.381 -3.192 1.459 1.00 93.88 370 ALA A CA 1
ATOM 2847 C C . ALA A 1 370 ? -2.729 -2.469 1.367 1.00 93.88 370 ALA A C 1
ATOM 2849 O O . ALA A 1 370 ? -3.383 -2.468 0.323 1.00 93.88 370 ALA A O 1
ATOM 2850 N N . VAL A 1 371 ? -3.152 -1.844 2.465 1.00 92.00 371 VAL A N 1
ATOM 2851 C CA . VAL A 1 371 ? -4.486 -1.240 2.603 1.00 92.00 371 VAL A CA 1
ATOM 2852 C C . VAL A 1 371 ? -4.420 0.185 3.143 1.00 92.00 371 VAL A C 1
ATOM 2854 O O . VAL A 1 371 ? -3.421 0.642 3.693 1.00 92.00 371 VAL A O 1
ATOM 2857 N N . GLY A 1 372 ? -5.524 0.910 3.005 1.00 89.19 372 GLY A N 1
ATOM 2858 C CA . GLY A 1 372 ? -5.650 2.287 3.458 1.00 89.19 372 GLY A CA 1
ATOM 2859 C C . GLY A 1 372 ? -5.095 3.306 2.465 1.00 89.19 372 GLY A C 1
ATOM 2860 O O . GLY A 1 372 ? -4.666 2.991 1.350 1.00 89.19 372 GLY A O 1
ATOM 2861 N N . ARG A 1 373 ? -5.147 4.576 2.874 1.00 86.25 373 ARG A N 1
ATOM 2862 C CA . ARG A 1 373 ? -4.803 5.732 2.035 1.00 86.25 373 ARG A CA 1
ATOM 2863 C C . ARG A 1 373 ? -3.307 5.815 1.733 1.00 86.25 373 ARG A C 1
ATOM 2865 O O . ARG A 1 373 ? -2.933 6.316 0.681 1.00 86.25 373 ARG A O 1
ATOM 2872 N N . GLY A 1 374 ? -2.466 5.317 2.637 1.00 88.25 374 GLY A N 1
ATOM 2873 C CA . GLY A 1 374 ? -1.010 5.365 2.505 1.00 88.25 374 GLY A CA 1
ATOM 2874 C C . GLY A 1 374 ? -0.369 4.119 1.877 1.00 88.25 374 GLY A C 1
ATOM 2875 O O . GLY A 1 374 ? 0.852 3.995 1.940 1.00 88.25 374 GLY A O 1
ATOM 2876 N N . ARG A 1 375 ? -1.156 3.217 1.268 1.00 91.75 375 ARG A N 1
ATOM 2877 C CA . ARG A 1 375 ? -0.677 1.928 0.727 1.00 91.75 375 ARG A CA 1
ATOM 2878 C C . ARG A 1 375 ? 0.424 2.026 -0.332 1.00 91.75 375 ARG A C 1
ATOM 2880 O O . ARG A 1 375 ? 1.246 1.128 -0.428 1.00 91.75 375 ARG A O 1
ATOM 2887 N N . TYR A 1 376 ? 0.483 3.127 -1.082 1.00 91.81 376 TYR A N 1
ATOM 2888 C CA . TYR A 1 376 ? 1.530 3.362 -2.089 1.00 91.81 376 TYR A CA 1
ATOM 2889 C C . TYR A 1 376 ? 2.794 4.014 -1.512 1.00 91.81 376 TYR A C 1
ATOM 2891 O O . TYR A 1 376 ? 3.803 4.158 -2.198 1.00 91.81 376 TYR A O 1
ATOM 2899 N N . VAL A 1 377 ? 2.742 4.447 -0.248 1.00 91.62 377 VAL A N 1
ATOM 2900 C CA . VAL A 1 377 ? 3.780 5.273 0.391 1.00 91.62 377 VAL A CA 1
ATOM 2901 C C . VAL A 1 377 ? 4.285 4.646 1.698 1.00 91.62 377 VAL A C 1
ATOM 2903 O O . VAL A 1 377 ? 4.805 5.327 2.579 1.00 91.62 377 VAL A O 1
ATOM 2906 N N . GLY A 1 378 ? 4.125 3.328 1.813 1.00 93.62 378 GLY A N 1
ATOM 2907 C CA . GLY A 1 378 ? 4.688 2.499 2.873 1.00 93.62 378 GLY A CA 1
ATOM 2908 C C . GLY A 1 378 ? 3.822 2.270 4.104 1.00 93.62 378 GLY A C 1
ATOM 2909 O O . GLY A 1 378 ? 4.260 1.585 5.026 1.00 93.62 378 GLY A O 1
ATOM 2910 N N . PHE A 1 379 ? 2.595 2.785 4.135 1.00 94.50 379 PHE A N 1
ATOM 2911 C CA . PHE A 1 379 ? 1.657 2.552 5.235 1.00 94.50 379 PHE A CA 1
ATOM 2912 C C . PHE A 1 379 ? 0.662 1.439 4.911 1.00 94.50 379 PHE A C 1
ATOM 2914 O O . PHE A 1 379 ? 0.338 1.205 3.752 1.00 94.50 379 PHE A O 1
ATOM 2921 N N . GLY A 1 380 ? 0.141 0.787 5.948 1.00 94.88 380 GLY A N 1
ATOM 2922 C CA . GLY A 1 380 ? -0.863 -0.265 5.831 1.00 94.88 380 GLY A CA 1
ATOM 2923 C C . GLY A 1 380 ? -0.366 -1.537 5.157 1.00 94.88 380 GLY A C 1
ATOM 2924 O O . GLY A 1 380 ? -1.183 -2.243 4.580 1.00 94.88 380 GLY A O 1
ATOM 2925 N N . VAL A 1 381 ? 0.938 -1.820 5.209 1.00 96.94 381 VAL A N 1
ATOM 2926 C CA . VAL A 1 381 ? 1.528 -3.084 4.743 1.00 96.94 381 VAL A CA 1
ATOM 2927 C C . VAL A 1 381 ? 1.085 -4.195 5.689 1.00 96.94 381 VAL A C 1
ATOM 2929 O O . VAL A 1 381 ? 1.229 -4.037 6.902 1.00 96.94 381 VAL A O 1
ATOM 2932 N N . LEU A 1 382 ? 0.577 -5.310 5.163 1.00 96.31 382 LEU A N 1
ATOM 2933 C CA . LEU A 1 382 ? 0.236 -6.490 5.955 1.00 96.31 382 LEU A CA 1
ATOM 2934 C C . LEU A 1 382 ? 1.251 -7.613 5.755 1.00 96.31 382 LEU A C 1
ATOM 2936 O O . LEU A 1 382 ? 1.869 -7.760 4.703 1.00 96.31 382 LEU A O 1
ATOM 2940 N N . TRP A 1 383 ? 1.369 -8.431 6.789 1.00 95.62 383 TRP A N 1
ATOM 2941 C CA . TRP A 1 383 ? 2.217 -9.603 6.858 1.00 95.62 383 TRP A CA 1
ATOM 2942 C C . TRP A 1 383 ? 1.379 -10.830 7.217 1.00 95.62 383 TRP A C 1
ATOM 2944 O O . TRP A 1 383 ? 0.498 -10.718 8.078 1.00 95.62 383 TRP A O 1
ATOM 2954 N N . PRO A 1 384 ? 1.620 -11.992 6.587 1.00 94.81 384 PRO A N 1
ATOM 2955 C CA . PRO A 1 384 ? 0.898 -13.202 6.934 1.00 94.81 384 PRO A CA 1
ATOM 2956 C C . PRO A 1 384 ? 1.344 -13.677 8.316 1.00 94.81 384 PRO A C 1
ATOM 2958 O O . PRO A 1 384 ? 2.536 -13.860 8.570 1.00 94.81 384 PRO A O 1
ATOM 2961 N N . VAL A 1 385 ? 0.383 -13.899 9.202 1.00 90.19 385 VAL A N 1
ATOM 2962 C CA . VAL A 1 385 ? 0.622 -14.490 10.522 1.00 90.19 385 VAL A CA 1
ATOM 2963 C C . VAL A 1 385 ? 0.190 -15.950 10.498 1.00 90.19 385 VAL A C 1
ATOM 2965 O O . VAL A 1 385 ? -0.691 -16.324 9.725 1.00 90.19 385 VAL A O 1
ATOM 2968 N N . GLN A 1 386 ? 0.871 -16.794 11.272 1.00 75.62 386 GLN A N 1
ATOM 2969 C CA . GLN A 1 386 ? 0.414 -18.169 11.457 1.00 75.62 386 GLN A CA 1
ATOM 2970 C C . GLN A 1 386 ? -0.873 -18.151 12.276 1.00 75.62 386 GLN A C 1
ATOM 2972 O O . GLN A 1 386 ? -0.991 -17.370 13.221 1.00 75.62 386 GLN A O 1
ATOM 2977 N N . ASP A 1 387 ? -1.816 -19.010 11.901 1.00 57.84 387 ASP A N 1
ATOM 2978 C CA . ASP A 1 387 ? -2.944 -19.323 12.763 1.00 57.84 387 ASP A CA 1
ATOM 2979 C C . ASP A 1 387 ? -2.357 -19.968 14.029 1.00 57.84 387 ASP A C 1
ATOM 2981 O O . ASP A 1 387 ? -1.577 -20.919 13.939 1.00 57.84 387 ASP A O 1
ATOM 2985 N N . HIS A 1 388 ? -2.637 -19.392 15.198 1.00 40.41 388 HIS A N 1
ATOM 2986 C CA . HIS A 1 388 ? -2.426 -20.108 16.448 1.00 40.41 388 HIS A CA 1
ATOM 2987 C C . HIS A 1 388 ? -3.485 -21.216 16.478 1.00 40.41 388 HIS A C 1
ATOM 2989 O O . HIS A 1 388 ? -4.658 -20.912 16.690 1.00 40.41 388 HIS A O 1
ATOM 2995 N N . GLU A 1 389 ? -3.091 -22.452 16.166 1.00 27.50 389 GLU A N 1
ATOM 2996 C CA . GLU A 1 389 ? -3.877 -23.640 16.528 1.00 27.50 389 GLU A CA 1
ATOM 2997 C C . GLU A 1 389 ? -3.882 -23.838 18.045 1.00 27.50 389 GLU A C 1
ATOM 2999 O O . GLU A 1 389 ? -2.800 -23.685 18.667 1.00 27.50 389 GLU A O 1
#

Foldseek 3Di:
DDDDDPPDDQVCQVVVQVVQCVQQADDPRPGGDRDHGDPDDDDPPDWDKDFDPAADKDWAADPCQVVLVVVVVPDDPPDDDRDDGRTDITHIDTPQQQPPPQWPKFKWFKDFPNHQDWAQLLALCVPLVLLLVVLVVCLVVLLVVQPPDPVCSVVLSQLSCCARNCAGPVRHHHPAWHKAKAFDQQQDDPARQGIGGMIMITGLNDDPDVSSVSSSVVSVVSQAQDFGDDPNHGPSIHIHGDDPCPVVCFLQPWAQKKKFLFWAWADDPCQFPVNVVVLVVLVVCCVPVVPVNVVSVVVVVVVVVVRQLSFQSSQQGSVPKDWPDKDWDQAQPGPNRGGQVSRDDDDPRRRTDTTMIMIGIPGITTDQGAGHPCRRRHHRTMGHDDPPD

pLDDT: mean 83.84, std 11.37, range [27.5, 97.06]